Protein AF-A0A0G3BRQ2-F1 (afdb_monomer)

Solvent-accessible surface area (backbone atoms only — not comparable to full-atom values): 38118 Å² total; per-residue (Å²): 136,85,88,85,81,89,84,90,86,80,81,91,80,89,76,91,72,84,80,74,76,76,78,76,77,75,66,62,54,63,45,72,50,84,62,49,60,44,57,70,68,54,93,89,44,40,58,44,68,58,63,70,83,34,83,53,48,64,42,63,90,51,46,26,29,40,36,35,56,81,18,96,65,56,52,57,76,32,89,78,54,57,26,23,33,38,31,26,24,33,52,5,25,41,32,40,75,45,77,45,68,51,77,37,37,33,30,46,34,29,32,31,18,24,39,61,94,48,84,93,60,60,33,24,34,35,43,22,54,66,84,42,71,45,68,75,63,48,58,45,87,41,50,55,76,40,82,46,66,42,64,77,44,79,33,82,72,44,43,82,35,40,42,34,46,28,30,64,36,84,57,97,46,93,30,34,24,37,38,35,57,44,30,41,28,39,45,56,69,64,67,62,57,58,24,37,34,31,52,37,36,84,90,33,50,72,47,74,76,50,48,37,60,29,26,26,28,20,47,32,92,48,40,56,52,54,44,41,71,66,37,70,92,73,64,42,44,67,50,46,57,49,54,56,45,67,37,36,42,15,23,39,42,34,60,22,53,76,53,13,44,42,46,35,80,91,43,24,53,41,27,56,54,72,47,47,80,74,74,46,78,43,80,66,34,44,71,46,63,69,56,54,49,61,48,30,29,77,92,59,46,49,27,45,48,32,41,40,36,30,67,48,48,43,64,50,87,84,75,67,51,68,76,56,96,79,43,77,92,60,55,66,58,55,45,101,84,70,37,60,58,85,54,68,70,40,44,52,51,31,16,44,51,48,12,52,47,59,52,71,50,70,85,73,59,54,35,34,29,60,35,57,68,48,58,77,61,40,54,38,63,56,46,39,55,51,49,51,48,33,48,56,36,30,36,71,57,43,73,84,54,38,32,28,40,64,43,58,52,51,75,38,94,85,39,34,38,65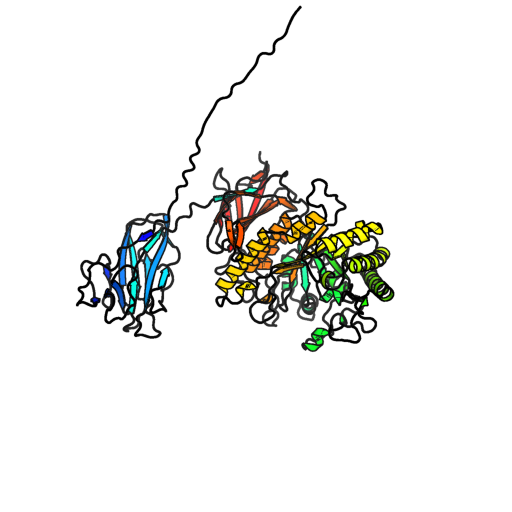,57,32,53,48,40,30,47,53,53,30,49,77,72,75,44,55,80,60,43,47,25,39,31,30,54,53,68,50,72,53,75,93,42,75,83,49,85,49,64,59,63,28,47,53,50,38,40,38,34,48,48,19,55,55,60,64,45,56,50,62,53,50,53,38,53,77,63,43,62,79,46,100,74,54,55,95,80,50,59,40,42,26,34,62,30,34,41,72,40,46,94,55,90,59,100,81,56,32,52,67,69,56,33,10,40,35,46,12,52,50,43,36,50,44,54,45,52,42,52,73,68,63,47,59,27,42,14,43,39,38,89,40,100,46,56,39,60,70,38,30,37,36,42,51,98,91,40,74,44,86,70,42,40,66,23,28,33,29,58,32,46,28,48,58,34,63,63,52,26,26,28,33,36,37,64,49,72,43,78,56,54,74,43,71,19,88,79,68,33,60,28,55,32,60,48,73,43,36,20,26,31,89,84,58,43,37,36,34,39,41,40,32,33,66,34,71,84,47,64,48,24,38,24,45,32,69,56,42,76,66,40,38,53,50,91,39,36,36,37,35,34,36,39,55,58,97,45,57,68,47,34,30,83,89,42,90,74,47,55,75,44,69,75,45,76,48,62,50,82,56,100,77,30,44,75,45,80,40,56,37,47,21,44,34,41,39,42,36,41,36,38,76,55,130

Sequence (712 aa):
MKLVRPLPAARASTVAGCLLVMLASHNARAVMLEGFETPTLPADQRLTYSPTGAQWVFGGTTGRGIQRNGSDWRAQNAPQGRQTAFLQGGNAKISSTVRLAAGGHYKVSFYAARRPLQPNVPNPIRVSVGGVPRGEAIAPSSTEFQQYATPAFYLEKGGDVTIELASTNAAVGDFVTFVDAVSITQVGQQESMVIDIMPTDAEGVIRDDIGHATFGSGVEFQQAQMRMTMEPQLGYSPALGNTIGALRLGSFRFPNGTPGLHYFSEYPYKSYPEDAAKGTNPTTAYRTPEEIVRYTGPERWNMERVFEVNTDAFLDYGAMRYVKKTDAANRPILDGAGQPIIDAQKLGIAASRAADWVRRDQQQTLYWEVGNEDWARWSAAQYADIFLAFEDEMKRARPDIRLLAQGTVSTFNGNTPEAWLGTLKDRLQSVNKIGSVHAYSIHQYLSTDPYLADTDPSVRRSKQTRDLFGKIAEGEPVKTIRRLLGKDTANASTRDWQIWMTEYNIQQPTGRADGSIAKLQDMGHALVIADWTGNLLEQKIDRLFMLSLDDNPSFAMVQYTHDGTTLANPRVTVPGYAFGIYSQEFGKTMLRNTVANNPVITAPNGKRYPQVGVYSSIDEAGAAMKVVVINRDLSNAATVRLNVLPAGRKLVNGQYALRRLSAANITDGNMQSDAVKWQGPMYGNQSTVDGIAQRLEPGSVNLFTLPLKAAQ

Organism: NCBI:txid413882

Nearest PDB structures (foldseek):
  2y2w-assembly1_A  TM=7.128E-01  e=1.079E-19  Bifidobacterium longum
  2y2w-assembly2_B  TM=6.911E-01  e=6.660E-20  Bifidobacterium longum
  2y2w-assembly1_C  TM=6.869E-01  e=1.845E-19  Bifidobacterium longum
  2v4v-assembly1_A  TM=5.839E-01  e=4.128E-03  Ruminiclostridium cellulolyticum
  3wnn-assembly2_B  TM=2.982E-01  e=2.049E-04  Niallia circulans

Mean predicted aligned error: 14.96 Å

InterPro domains:
  IPR013780 Glycosyl hydrolase, all-beta [G3DSA:2.60.40.1180] (578-707)
  IPR017853 Glycoside hydrolase superfamily [SSF51445] (299-570)

Foldseek 3Di:
DDDDDDDDDDDDDDDPDPPPPPPPPPPFDKDWDDKQPPPPDDPVGQWDWQDPRGQKGWDFDDFKTKGFDPHPLNQHAAPVHGMWIKGWAAGTKIKHKDFDDAFFKKKKKWWKAWRPVDQDDFQWKFKAKQNHTQDDTHTHNHSHIDMDMGPIDHHHDTGIIMIMIGGHHNDPDGIMMTITRIIMTRPDPPVQLAKEKEFAFPVQFLAQFFALQQFAAEEPPFQVLVVLCQDVVNPHQVLVLVVLLLLSRAAYEPPAAPLQLQAQLVCRLQREPPVVVVVPDSRPRGDHVVSVLVQCPPVTNVHAYEYEARLNQLLDPDDSHDDDPPNPVSDADADPLRAHDDDPVSLLVSLLSLLVVLLVCVPSHQHYEYHHPCVQHHFLLRQLVSVVSNLVSNCVSPVRHAYEYEAELDQHSNDGRLRNLVNNCVSCVVVVNNLNHQAYEYEDEAEQPPQPPDPDPQVSLLLSLLVLLLVLQVVPSLVVNCVSQVVPDPCNDPSGHAYAHQEYAYAYPDPDDADGVLLVLFLSRLLSLLQNVLSVVSSVRSHYYYYDPDPASDGQQWHQAAPPHGDSRIDRGSNSQSSSCSSPPAASIKTDMDIPSFDWDQRPVRGIHTQKDWIKHAHPVSQKIKIKIWGSAQPDKHKYFHDDDHPQKDFDQQKKWKKKWDDPTRSDMPNPHNRTDIDDRDMDGQPDNRGDIDIGDRSMIMMMMTGIDGDD

pLDDT: mean 80.76, std 17.36, range [23.17, 98.31]

Radius of gyration: 32.64 Å; Cα contacts (8 Å, |Δi|>4): 1593; chains: 1; bounding box: 106×60×96 Å

Structure (mmCIF, N/CA/C/O backbone):
data_AF-A0A0G3BRQ2-F1
#
_entry.id   AF-A0A0G3BRQ2-F1
#
loop_
_atom_site.group_PDB
_atom_site.id
_atom_site.type_symbol
_atom_site.label_atom_id
_atom_site.label_alt_id
_atom_site.label_comp_id
_atom_site.label_asym_id
_atom_site.label_entity_id
_atom_site.label_seq_id
_atom_site.pdbx_PDB_ins_code
_atom_site.Cartn_x
_atom_site.Cartn_y
_atom_site.Cartn_z
_atom_site.occupancy
_atom_site.B_iso_or_equiv
_atom_site.auth_seq_id
_atom_site.auth_comp_id
_atom_site.auth_asym_id
_atom_site.auth_atom_id
_atom_site.pdbx_PDB_model_num
ATOM 1 N N . MET A 1 1 ? -69.346 20.333 -34.524 1.00 33.94 1 MET A N 1
ATOM 2 C CA . MET A 1 1 ? -69.824 18.968 -34.218 1.00 33.94 1 MET A CA 1
ATOM 3 C C . MET A 1 1 ? -68.749 18.280 -33.371 1.00 33.94 1 MET A C 1
ATOM 5 O O . MET A 1 1 ? -67.673 18.069 -33.894 1.00 33.94 1 MET A O 1
ATOM 9 N N . LYS A 1 2 ? -69.040 18.073 -32.070 1.00 31.22 2 LYS A N 1
ATOM 10 C CA . LYS A 1 2 ? -68.426 17.171 -31.052 1.00 31.22 2 LYS A CA 1
ATOM 11 C C . LYS A 1 2 ? -66.879 17.136 -30.882 1.00 31.22 2 LYS A C 1
ATOM 13 O O . LYS A 1 2 ? -66.184 16.666 -31.763 1.00 31.22 2 LYS A O 1
ATOM 18 N N . LEU A 1 3 ? -66.356 17.672 -29.757 1.00 30.06 3 LEU A N 1
ATOM 19 C CA . LEU A 1 3 ? -65.879 16.975 -28.515 1.00 30.06 3 LEU A CA 1
ATOM 20 C C . LEU A 1 3 ? -64.354 16.683 -28.592 1.00 30.06 3 LEU A C 1
ATOM 22 O O . LEU A 1 3 ? -63.904 16.205 -29.615 1.00 30.06 3 LEU A O 1
ATOM 26 N N . VAL A 1 4 ? -63.474 16.997 -27.628 1.00 31.88 4 VAL A N 1
ATOM 27 C CA . VAL A 1 4 ? -63.414 16.576 -26.211 1.00 31.88 4 VAL A CA 1
ATOM 28 C C . VAL A 1 4 ? -62.454 17.501 -25.417 1.00 31.88 4 VAL A C 1
ATOM 30 O O . VAL A 1 4 ? -61.381 17.846 -25.904 1.00 31.88 4 VAL A O 1
ATOM 33 N N . ARG A 1 5 ? -62.825 17.863 -24.175 1.00 30.47 5 ARG A N 1
ATOM 34 C CA . ARG A 1 5 ? -61.941 18.391 -23.107 1.00 30.47 5 ARG A CA 1
ATOM 35 C C . ARG A 1 5 ? -61.191 17.239 -22.412 1.00 30.47 5 ARG A C 1
ATOM 37 O O . ARG A 1 5 ? -61.832 16.215 -22.187 1.00 30.47 5 ARG A O 1
ATOM 44 N N . PRO A 1 6 ? -59.955 17.411 -21.911 1.00 31.31 6 PRO A N 1
ATOM 45 C CA . PRO A 1 6 ? -59.419 16.535 -20.874 1.00 31.31 6 PRO A CA 1
ATOM 46 C C . PRO A 1 6 ? -59.898 16.961 -19.472 1.00 31.31 6 PRO A C 1
ATOM 48 O O . PRO A 1 6 ? -59.989 18.152 -19.166 1.00 31.31 6 PRO A O 1
ATOM 51 N N . LEU A 1 7 ? -60.205 15.970 -18.627 1.00 29.58 7 LEU A N 1
ATOM 52 C CA . LEU A 1 7 ? -60.399 16.092 -17.173 1.00 29.58 7 LEU A CA 1
ATOM 53 C C . LEU A 1 7 ? -59.135 15.596 -16.420 1.00 29.58 7 LEU A C 1
ATOM 55 O O . LEU A 1 7 ? -58.343 14.859 -17.006 1.00 29.58 7 LEU A O 1
ATOM 59 N N . PRO A 1 8 ? -58.947 15.992 -15.142 1.00 48.53 8 PRO A N 1
ATOM 60 C CA . PRO A 1 8 ? -57.692 15.928 -14.384 1.00 48.53 8 PRO A CA 1
ATOM 61 C C . PRO A 1 8 ? -57.667 14.836 -13.294 1.00 48.53 8 PRO A C 1
ATOM 63 O O . PRO A 1 8 ? -58.708 14.281 -12.959 1.00 48.53 8 PRO A O 1
ATOM 66 N N . ALA A 1 9 ? -56.495 14.631 -12.673 1.00 27.28 9 ALA A N 1
ATOM 67 C CA . ALA A 1 9 ? -56.230 14.323 -11.246 1.00 27.28 9 ALA A CA 1
ATOM 68 C C . ALA A 1 9 ? -54.707 14.035 -11.102 1.00 27.28 9 ALA A C 1
ATOM 70 O O . ALA A 1 9 ? -54.106 13.569 -12.057 1.00 27.28 9 ALA A O 1
ATOM 71 N N . ALA A 1 10 ? -53.976 14.282 -10.011 1.00 27.56 10 ALA A N 1
ATOM 72 C CA . ALA A 1 10 ? -54.359 14.401 -8.615 1.00 27.56 10 ALA A CA 1
ATOM 73 C C . ALA A 1 10 ? -53.334 15.226 -7.796 1.00 27.56 10 ALA A C 1
ATOM 75 O O . ALA A 1 10 ? -52.128 15.049 -7.910 1.00 27.56 10 ALA A O 1
ATOM 76 N N . ARG A 1 11 ? -53.892 16.095 -6.944 1.00 28.19 11 ARG A N 1
ATOM 77 C CA . ARG A 1 11 ? -53.543 16.420 -5.545 1.00 28.19 11 ARG A CA 1
ATOM 78 C C . ARG A 1 11 ? -52.070 16.424 -5.104 1.00 28.19 11 ARG A C 1
ATOM 80 O O . ARG A 1 11 ? -51.492 15.398 -4.768 1.00 28.19 11 ARG A O 1
ATOM 87 N N . ALA A 1 12 ? -51.587 17.645 -4.878 1.00 26.22 12 ALA A N 1
ATOM 88 C CA . ALA A 1 12 ? -50.626 17.964 -3.831 1.00 26.22 12 ALA A CA 1
ATOM 89 C C . ALA A 1 12 ? -51.225 17.690 -2.436 1.00 26.22 12 ALA A C 1
ATOM 91 O O . ALA A 1 12 ? -52.390 17.998 -2.170 1.00 26.22 12 ALA A O 1
ATOM 92 N N . SER A 1 13 ? -50.422 17.142 -1.529 1.00 26.06 13 SER A N 1
ATOM 93 C CA . SER A 1 13 ? -50.654 17.227 -0.087 1.00 26.06 13 SER A CA 1
ATOM 94 C C . SER A 1 13 ? -49.318 17.424 0.611 1.00 26.06 13 SER A C 1
ATOM 96 O O . SER A 1 13 ? -48.406 16.609 0.525 1.00 26.06 13 SER A O 1
ATOM 98 N N . THR A 1 14 ? -49.231 18.582 1.244 1.00 27.64 14 THR A N 1
ATOM 99 C CA . THR A 1 14 ? -48.169 19.088 2.097 1.00 27.64 14 THR A CA 1
ATOM 100 C C . THR A 1 14 ? -48.020 18.206 3.336 1.00 27.64 14 THR A C 1
ATOM 102 O O . THR A 1 14 ? -48.985 18.041 4.075 1.00 27.64 14 THR A O 1
ATOM 105 N N . VAL A 1 15 ? -46.813 17.715 3.622 1.00 25.36 15 VAL A N 1
ATOM 106 C CA . VAL A 1 15 ? -46.399 17.403 4.998 1.00 25.36 15 VAL A CA 1
ATOM 107 C C . VAL A 1 15 ? -45.023 18.016 5.210 1.00 25.36 15 VAL A C 1
ATOM 109 O O . VAL A 1 15 ? -43.993 17.464 4.834 1.00 25.36 15 VAL A O 1
ATOM 112 N N . ALA A 1 16 ? -45.040 19.204 5.809 1.00 29.20 16 ALA A N 1
ATOM 113 C CA . ALA A 1 16 ? -43.916 19.742 6.545 1.00 29.20 16 ALA A CA 1
ATOM 114 C C . ALA A 1 16 ? -43.679 18.828 7.757 1.00 29.20 16 ALA A C 1
ATOM 116 O O . ALA A 1 16 ? -44.385 18.910 8.758 1.00 29.20 16 ALA A O 1
ATOM 117 N N . GLY A 1 17 ? -42.715 17.921 7.638 1.00 24.48 17 GLY A N 1
ATOM 118 C CA . GLY A 1 17 ? -42.120 17.218 8.764 1.00 24.48 17 GLY A CA 1
ATOM 119 C C . GLY A 1 17 ? -40.760 17.833 9.038 1.00 24.48 17 GLY A C 1
ATOM 120 O O . GLY A 1 17 ? -39.771 17.424 8.438 1.00 24.48 17 GLY A O 1
ATOM 121 N N . CYS A 1 18 ? -40.715 18.838 9.913 1.00 24.50 18 CYS A N 1
ATOM 122 C CA . CYS A 1 18 ? -39.480 19.274 10.552 1.00 24.50 18 CYS A CA 1
ATOM 123 C C . CYS A 1 18 ? -38.835 18.064 11.241 1.00 24.50 18 CYS A C 1
ATOM 125 O O . CYS A 1 18 ? -39.221 17.716 12.356 1.00 24.50 18 CYS A O 1
ATOM 127 N N . LEU A 1 19 ? -37.836 17.439 10.613 1.00 25.16 19 LEU A N 1
ATOM 128 C CA . LEU A 1 19 ? -36.870 16.635 11.350 1.00 25.16 19 LEU A CA 1
ATOM 129 C C . LEU A 1 19 ? -35.916 17.616 12.029 1.00 25.16 19 LEU A C 1
ATOM 131 O O . LEU A 1 19 ? -34.855 17.966 11.515 1.00 25.16 19 LEU A O 1
ATOM 135 N N . LEU A 1 20 ? -36.354 18.107 13.184 1.00 23.17 20 LEU A N 1
ATOM 136 C CA . LEU A 1 20 ? -35.481 18.692 14.183 1.00 23.17 20 LEU A CA 1
ATOM 137 C C . LEU A 1 20 ? -34.539 17.569 14.636 1.00 23.17 20 LEU A C 1
ATOM 139 O O . LEU A 1 20 ? -34.858 16.812 15.550 1.00 23.17 20 LEU A O 1
ATOM 143 N N . VAL A 1 21 ? -33.396 17.415 13.964 1.00 25.50 21 VAL A N 1
ATOM 144 C CA . VAL A 1 21 ? -32.265 16.683 14.534 1.00 25.50 21 VAL A CA 1
ATOM 145 C C . VAL A 1 21 ? -31.848 17.500 15.747 1.00 25.50 21 VAL A C 1
ATOM 147 O O . VAL A 1 21 ? -31.143 18.502 15.627 1.00 25.50 21 VAL A O 1
ATOM 150 N N . MET A 1 22 ? -32.340 17.120 16.926 1.00 23.86 22 MET A N 1
ATOM 151 C CA . MET A 1 22 ? -31.673 17.506 18.155 1.00 23.86 22 MET A CA 1
ATOM 152 C C . MET A 1 22 ? -30.281 16.885 18.081 1.00 23.86 22 MET A C 1
ATOM 154 O O . MET A 1 22 ? -30.098 15.707 18.370 1.00 23.86 22 MET A O 1
ATOM 158 N N . LEU A 1 23 ? -29.294 17.680 17.671 1.00 27.58 23 LEU A N 1
ATOM 159 C CA . LEU A 1 23 ? -27.931 17.489 18.135 1.00 27.58 23 LEU A CA 1
ATOM 160 C C . LEU A 1 23 ? -28.002 17.624 19.657 1.00 27.58 23 LEU A C 1
ATOM 162 O O . LEU A 1 23 ? -27.900 18.723 20.200 1.00 27.58 23 LEU A O 1
ATOM 166 N N . ALA A 1 24 ? -28.242 16.513 20.351 1.00 25.86 24 ALA A N 1
ATOM 167 C CA . ALA A 1 24 ? -27.914 16.425 21.756 1.00 25.86 24 ALA A CA 1
ATOM 168 C C . ALA A 1 24 ? -26.389 16.519 21.823 1.00 25.86 24 ALA A C 1
ATOM 170 O O . ALA A 1 24 ? -25.669 15.535 21.677 1.00 25.86 24 ALA A O 1
ATOM 171 N N . SER A 1 25 ? -25.875 17.737 21.987 1.00 32.03 25 SER A N 1
ATOM 172 C CA . SER A 1 25 ? -24.514 17.940 22.449 1.00 32.03 25 SER A CA 1
ATOM 173 C C . SER A 1 25 ? -24.434 17.349 23.856 1.00 32.03 25 SER A C 1
ATOM 175 O O . SER A 1 25 ? -24.680 18.039 24.848 1.00 32.03 25 SER A O 1
ATOM 177 N N . HIS A 1 26 ? -24.127 16.059 23.967 1.00 37.81 26 HIS A N 1
ATOM 178 C CA . HIS A 1 26 ? -23.679 15.481 25.222 1.00 37.81 26 HIS A CA 1
ATOM 179 C C . HIS A 1 26 ? -22.266 16.007 25.467 1.00 37.81 26 HIS A C 1
ATOM 181 O O . HIS A 1 26 ? -21.265 15.370 25.145 1.00 37.81 26 HIS A O 1
ATOM 187 N N . ASN A 1 27 ? -22.189 17.229 25.996 1.00 37.34 27 ASN A N 1
ATOM 188 C CA . ASN A 1 27 ? -20.961 17.757 26.563 1.00 37.34 27 ASN A CA 1
ATOM 189 C C . ASN A 1 27 ? -20.422 16.707 27.539 1.00 37.34 27 ASN A C 1
ATOM 191 O O . ASN A 1 27 ? -21.162 16.248 28.413 1.00 37.34 27 ASN A O 1
ATOM 195 N N . ALA A 1 28 ? -19.154 16.315 27.379 1.00 51.47 28 ALA A N 1
ATOM 196 C CA . ALA A 1 28 ? -18.458 15.504 28.367 1.00 51.47 28 ALA A CA 1
ATOM 197 C C . ALA A 1 28 ? -18.684 16.147 29.739 1.00 51.47 28 ALA A C 1
ATOM 199 O O . ALA A 1 28 ? -18.267 17.282 29.981 1.00 51.47 28 ALA A O 1
ATOM 200 N N . ARG A 1 29 ? -19.423 15.464 30.617 1.00 59.72 29 ARG A N 1
ATOM 201 C CA . ARG A 1 29 ? -19.769 16.025 31.918 1.00 59.72 29 ARG A CA 1
ATOM 202 C C . ARG A 1 29 ? -18.570 15.815 32.832 1.00 59.72 29 ARG A C 1
ATOM 204 O O . ARG A 1 29 ? -18.392 14.747 33.418 1.00 59.72 29 ARG A O 1
ATOM 211 N N . ALA A 1 30 ? -17.708 16.824 32.886 1.00 63.19 30 ALA A N 1
ATOM 212 C CA . ALA A 1 30 ? -16.688 16.921 33.913 1.00 63.19 30 ALA A CA 1
ATOM 213 C C . ALA A 1 30 ? -17.383 17.216 35.245 1.00 63.19 30 ALA A C 1
ATOM 215 O O . ALA A 1 30 ? -18.053 18.237 35.398 1.00 63.19 30 ALA A O 1
ATOM 216 N N . VAL A 1 31 ? -17.250 16.302 36.200 1.00 76.56 31 VAL A N 1
ATOM 217 C CA . VAL A 1 31 ? -17.556 16.572 37.599 1.00 76.56 31 VAL A CA 1
ATOM 218 C C . VAL A 1 31 ? -16.251 17.049 38.219 1.00 76.56 31 VAL A C 1
ATOM 220 O O . VAL A 1 31 ? -15.345 16.257 38.495 1.00 76.56 31 VAL A O 1
ATOM 223 N N . MET A 1 32 ? -16.130 18.368 38.366 1.00 75.19 32 MET A N 1
ATOM 224 C CA . MET A 1 32 ? -15.074 18.943 39.192 1.00 75.19 32 MET A CA 1
ATOM 225 C C . MET A 1 32 ? -15.341 18.516 40.630 1.00 75.19 32 MET A C 1
ATOM 227 O O . MET A 1 32 ? -16.458 18.672 41.123 1.00 75.19 32 MET A O 1
ATOM 231 N N . LEU A 1 33 ? -14.335 17.933 41.274 1.00 82.94 33 LEU A N 1
ATOM 232 C CA . LEU A 1 33 ? -14.402 17.705 42.708 1.00 82.94 33 LEU A CA 1
ATOM 233 C C . LEU A 1 33 ? -14.091 19.035 43.396 1.00 82.94 33 LEU A C 1
ATOM 235 O O . LEU A 1 33 ? -13.418 19.900 42.826 1.00 82.94 33 LEU A O 1
ATOM 239 N N . GLU A 1 34 ? -14.594 19.196 44.614 1.00 82.81 34 GLU A N 1
ATOM 240 C CA . GLU A 1 34 ? -14.255 20.351 45.442 1.00 82.81 34 GLU A CA 1
ATOM 241 C C . GLU A 1 34 ? -12.732 20.485 45.562 1.00 82.81 34 GLU A C 1
ATOM 243 O O . GLU A 1 34 ? -12.019 19.485 45.665 1.00 82.81 34 GLU A O 1
ATOM 248 N N . GLY A 1 35 ? -12.227 21.716 45.512 1.00 87.62 35 GLY A N 1
ATOM 249 C CA . GLY A 1 35 ? -10.794 21.985 45.628 1.00 87.62 35 GLY A CA 1
ATOM 250 C C . GLY A 1 35 ? -10.282 21.851 47.064 1.00 87.62 35 GLY A C 1
ATOM 251 O O . GLY A 1 35 ? -11.017 21.519 47.997 1.00 87.62 35 GLY A O 1
ATOM 252 N N . PHE A 1 36 ? -9.012 22.189 47.271 1.00 94.56 36 PHE A N 1
ATOM 253 C CA . PHE A 1 36 ? -8.376 22.177 48.597 1.00 94.56 36 PHE A CA 1
ATOM 254 C C . PHE A 1 36 ? -8.481 23.520 49.330 1.00 94.56 36 PHE A C 1
ATOM 256 O O . PHE A 1 36 ? -7.684 23.825 50.213 1.00 94.56 36 PHE A O 1
ATOM 263 N N . GLU A 1 37 ? -9.480 24.327 48.971 1.00 94.19 37 GLU A N 1
ATOM 264 C CA . GLU A 1 37 ? -9.635 25.696 49.471 1.00 94.19 37 GLU A CA 1
ATOM 265 C C . GLU A 1 37 ? -10.399 25.794 50.798 1.00 94.19 37 GLU A C 1
ATOM 267 O O . GLU A 1 37 ? -10.438 26.857 51.422 1.00 94.19 37 GLU A O 1
ATOM 272 N N . THR A 1 38 ? -10.976 24.678 51.253 1.00 90.12 38 THR A N 1
ATOM 273 C CA . THR A 1 38 ? -11.685 24.564 52.531 1.00 90.12 38 THR A CA 1
ATOM 274 C C . THR A 1 38 ? -11.080 23.427 53.370 1.00 90.12 38 THR A C 1
ATOM 276 O O . THR A 1 38 ? -11.009 22.300 52.873 1.00 90.12 38 THR A O 1
ATOM 279 N N . PRO A 1 39 ? -10.676 23.678 54.631 1.00 91.44 39 PRO A N 1
ATOM 280 C CA . PRO A 1 39 ? -10.649 24.984 55.290 1.00 91.44 39 PRO A CA 1
ATOM 281 C C . PRO A 1 39 ? -9.612 25.918 54.653 1.00 91.44 39 PRO A C 1
ATOM 283 O O . PRO A 1 39 ? -8.553 25.482 54.204 1.00 91.44 39 PRO A O 1
ATOM 286 N N . THR A 1 40 ? -9.907 27.216 54.636 1.00 91.38 40 THR A N 1
ATOM 287 C CA . THR A 1 40 ? -8.920 28.215 54.226 1.00 91.38 40 THR A CA 1
ATOM 288 C C . THR A 1 40 ? -7.912 28.424 55.345 1.00 91.38 40 THR A C 1
ATOM 290 O O . THR A 1 40 ? -8.289 28.783 56.460 1.00 91.38 40 THR A O 1
ATOM 293 N N . LEU A 1 41 ? -6.630 28.216 55.052 1.00 91.69 41 LEU A N 1
ATOM 294 C CA . LEU A 1 41 ? -5.563 28.479 56.003 1.00 91.69 41 LEU A CA 1
ATOM 295 C C . LEU A 1 41 ? -5.375 29.992 56.217 1.00 91.69 41 LEU A C 1
ATOM 297 O O . LEU A 1 41 ? -5.231 30.736 55.238 1.00 91.69 41 LEU A O 1
ATOM 301 N N . PRO A 1 42 ? -5.328 30.456 57.480 1.00 87.31 42 PRO A N 1
ATOM 302 C CA . PRO A 1 42 ? -4.911 31.810 57.830 1.00 87.31 42 PRO A CA 1
ATOM 303 C C . PRO A 1 42 ? -3.550 32.191 57.227 1.00 87.31 42 PRO A C 1
ATOM 305 O O . PRO A 1 42 ? -2.707 31.338 56.951 1.00 87.31 42 PRO A O 1
ATOM 308 N N . ALA A 1 43 ? -3.304 33.488 57.020 1.00 82.94 43 ALA A N 1
ATOM 309 C CA . ALA A 1 43 ? -2.068 33.962 56.386 1.00 82.94 43 ALA A CA 1
ATOM 310 C C . ALA A 1 43 ? -0.794 33.597 57.176 1.00 82.94 43 ALA A C 1
ATOM 312 O O . ALA A 1 43 ? 0.262 33.379 56.580 1.00 82.94 43 ALA A O 1
ATOM 313 N N . ASP A 1 44 ? -0.907 33.515 58.499 1.00 84.69 44 ASP A N 1
ATOM 314 C CA . ASP A 1 44 ? 0.127 33.092 59.442 1.00 84.69 44 ASP A CA 1
ATOM 315 C C . ASP A 1 44 ? 0.275 31.562 59.530 1.00 84.69 44 ASP A C 1
ATOM 317 O O . ASP A 1 44 ? 1.339 31.068 59.903 1.00 84.69 44 ASP A O 1
ATOM 321 N N . GLN A 1 45 ? -0.730 30.797 59.093 1.00 86.31 45 GLN A N 1
ATOM 322 C CA . GLN A 1 45 ? -0.693 29.337 59.052 1.00 86.31 45 GLN A CA 1
ATOM 323 C C . GLN A 1 45 ? -0.313 28.827 57.652 1.00 86.31 45 GLN A C 1
ATOM 325 O O . GLN A 1 45 ? -1.134 28.669 56.754 1.00 86.31 45 GLN A O 1
ATOM 330 N N . ARG A 1 46 ? 0.975 28.537 57.447 1.00 89.00 46 ARG A N 1
ATOM 331 C CA . ARG A 1 46 ? 1.535 28.175 56.126 1.00 89.00 46 ARG A CA 1
ATOM 332 C C . ARG A 1 46 ? 1.151 26.781 55.615 1.00 89.00 46 ARG A C 1
ATOM 334 O O . ARG A 1 46 ? 1.163 26.552 54.407 1.00 89.00 46 ARG A O 1
ATOM 341 N N . LEU A 1 47 ? 0.830 25.858 56.513 1.00 93.06 47 LEU A N 1
ATOM 342 C CA . LEU A 1 47 ? 0.337 24.516 56.206 1.00 93.06 47 LEU A CA 1
ATOM 343 C C . LEU A 1 47 ? -0.390 23.940 57.421 1.00 93.06 47 LEU A C 1
ATOM 345 O O . LEU A 1 47 ? -0.175 24.385 58.550 1.00 93.06 47 LEU A O 1
ATOM 349 N N . THR A 1 48 ? -1.218 22.924 57.203 1.00 93.38 48 THR A N 1
ATOM 350 C CA . THR A 1 48 ? -1.825 22.136 58.279 1.00 93.38 48 THR A CA 1
ATOM 351 C C . THR A 1 48 ? -1.839 20.658 57.919 1.00 93.38 48 THR A C 1
ATOM 353 O O . THR A 1 48 ? -2.106 20.302 56.771 1.00 93.38 48 THR A O 1
ATOM 356 N N . TYR A 1 49 ? -1.576 19.793 58.896 1.00 92.50 49 TYR A N 1
ATOM 357 C CA . TYR A 1 49 ? -1.762 18.348 58.758 1.00 92.50 49 TYR A CA 1
ATOM 358 C C . TYR A 1 49 ? -3.158 17.963 59.232 1.00 92.50 49 TYR A C 1
ATOM 360 O O . TYR A 1 49 ? -3.642 18.516 60.214 1.00 92.50 49 TYR A O 1
ATOM 368 N N . SER A 1 50 ? -3.773 16.974 58.578 1.00 90.31 50 SER A N 1
ATOM 369 C CA . SER A 1 50 ? -5.119 16.492 58.939 1.00 90.31 50 SER A CA 1
ATOM 370 C C . SER A 1 50 ? -6.147 17.624 59.134 1.00 90.31 50 SER A C 1
ATOM 372 O O . SER A 1 50 ? -6.735 17.722 60.214 1.00 90.31 50 SER A O 1
ATOM 374 N N . PRO A 1 51 ? -6.364 18.505 58.140 1.00 91.19 51 PRO A N 1
ATOM 375 C CA . PRO A 1 51 ? -7.346 19.576 58.276 1.00 91.19 51 PRO A CA 1
ATOM 376 C C . PRO A 1 51 ? -8.726 19.011 58.626 1.00 91.19 51 PRO A C 1
ATOM 378 O O . PRO A 1 51 ? -9.203 18.063 57.999 1.00 91.19 51 PRO A O 1
ATOM 381 N N . THR A 1 52 ? -9.381 19.617 59.613 1.00 87.00 52 THR A N 1
ATOM 382 C CA . THR A 1 52 ? -10.790 19.363 59.919 1.00 87.00 52 THR A CA 1
ATOM 383 C C . THR A 1 52 ? -11.677 20.290 59.087 1.00 87.00 52 THR A C 1
ATOM 385 O O . THR A 1 52 ? -11.262 21.377 58.689 1.00 87.00 52 THR A O 1
ATOM 388 N N . GLY A 1 53 ? -12.900 19.853 58.774 1.00 84.94 53 GLY A N 1
ATOM 389 C CA . GLY A 1 53 ? -13.842 20.640 57.964 1.00 84.94 53 GLY A CA 1
ATOM 390 C C . GLY A 1 53 ? -13.530 20.686 56.462 1.00 84.94 53 GLY A C 1
ATOM 391 O O . GLY A 1 53 ? -14.197 21.415 55.732 1.00 84.94 53 GLY A O 1
ATOM 392 N N . ALA A 1 54 ? -12.546 19.914 55.989 1.00 87.69 54 ALA A N 1
ATOM 393 C CA . ALA A 1 54 ? -12.283 19.756 54.565 1.00 87.69 54 ALA A CA 1
ATOM 394 C C . ALA A 1 54 ? -13.328 18.850 53.899 1.00 87.69 54 ALA A C 1
ATOM 396 O O . ALA A 1 54 ? -13.813 17.896 54.505 1.00 87.69 54 ALA A O 1
ATOM 397 N N . GLN A 1 55 ? -13.634 19.122 52.629 1.00 85.81 55 GLN A N 1
ATOM 398 C CA . GLN A 1 55 ? -14.497 18.255 51.810 1.00 85.81 55 GLN A CA 1
ATOM 399 C C . GLN A 1 55 ? -13.796 16.944 51.421 1.00 85.81 55 GLN A C 1
ATOM 401 O O . GLN A 1 55 ? -14.436 15.917 51.207 1.00 85.81 55 GLN A O 1
ATOM 406 N N . TRP A 1 56 ? -12.464 16.971 51.353 1.00 94.44 56 TRP A N 1
ATOM 407 C CA . TRP A 1 56 ? -11.638 15.781 51.197 1.00 94.44 56 TRP A CA 1
ATOM 408 C C . TRP A 1 56 ? -11.349 15.144 52.553 1.00 94.44 56 TRP A C 1
ATOM 410 O O . TRP A 1 56 ? -11.001 15.821 53.519 1.00 94.44 56 TRP A O 1
ATOM 420 N N . VAL A 1 57 ? -11.411 13.818 52.605 1.00 94.88 57 VAL A N 1
ATOM 421 C CA . VAL A 1 57 ? -10.983 13.028 53.757 1.00 94.88 57 VAL A CA 1
ATOM 422 C C . VAL A 1 57 ? -9.480 12.793 53.662 1.00 94.88 57 VAL A C 1
ATOM 424 O O . VAL A 1 57 ? -9.003 12.104 52.759 1.00 94.88 57 VAL A O 1
ATOM 427 N N . PHE A 1 58 ? -8.736 13.336 54.623 1.00 93.81 58 PHE A N 1
ATOM 428 C CA . PHE A 1 58 ? -7.290 13.156 54.760 1.00 93.81 58 PHE A CA 1
ATOM 429 C C . PHE A 1 58 ? -7.000 11.907 55.603 1.00 93.81 58 PHE A C 1
ATOM 431 O O . PHE A 1 58 ? -6.982 11.953 56.833 1.00 93.81 58 PHE A O 1
ATOM 438 N N . GLY A 1 59 ? -6.813 10.773 54.928 1.00 85.38 59 GLY A N 1
ATOM 439 C CA . GLY A 1 59 ? -6.610 9.460 55.539 1.00 85.38 59 GLY A CA 1
ATOM 440 C C . GLY A 1 59 ? -5.136 9.076 55.705 1.00 85.38 59 GLY A C 1
ATOM 441 O O . GLY A 1 59 ? -4.234 9.714 55.166 1.00 85.38 59 GLY A O 1
ATOM 442 N N . GLY A 1 60 ? -4.891 7.998 56.454 1.00 79.12 60 GLY A N 1
ATOM 443 C CA . GLY A 1 60 ? -3.540 7.523 56.780 1.00 79.12 60 GLY A CA 1
ATOM 444 C C . GLY A 1 60 ? -3.023 8.027 58.129 1.00 79.12 60 GLY A C 1
ATOM 445 O O . GLY A 1 60 ? -3.651 8.873 58.775 1.00 79.12 60 GLY A O 1
ATOM 446 N N . THR A 1 61 ? -1.883 7.495 58.571 1.00 71.44 61 THR A N 1
ATOM 447 C CA . THR A 1 61 ? -1.331 7.757 59.912 1.00 71.44 61 THR A CA 1
ATOM 448 C C . THR A 1 61 ? -0.628 9.113 60.010 1.00 71.44 61 THR A C 1
ATOM 450 O O . THR A 1 61 ? -0.864 9.841 60.971 1.00 71.44 61 THR A O 1
ATOM 453 N N . THR A 1 62 ? 0.165 9.508 59.007 1.00 80.69 62 THR A N 1
ATOM 454 C CA . THR A 1 62 ? 0.921 10.778 58.972 1.00 80.69 62 THR A CA 1
ATOM 455 C C . THR A 1 62 ? 1.096 11.304 57.537 1.00 80.69 62 THR A C 1
ATOM 457 O O . THR A 1 62 ? 0.770 10.613 56.574 1.00 80.69 62 THR A O 1
ATOM 460 N N . GLY A 1 63 ? 1.572 12.549 57.385 1.00 88.25 63 GLY A N 1
ATOM 461 C CA . GLY A 1 63 ? 2.106 13.047 56.106 1.00 88.25 63 GLY A CA 1
ATOM 462 C C . GLY A 1 63 ? 1.095 13.593 55.092 1.00 88.25 63 GLY A C 1
ATOM 463 O O . GLY A 1 63 ? 1.367 13.625 53.905 1.00 88.25 63 GLY A O 1
ATOM 464 N N . ARG A 1 64 ? -0.092 14.029 55.504 1.00 92.81 64 ARG A N 1
ATOM 465 C CA . ARG A 1 64 ? -1.131 14.543 54.594 1.00 92.81 64 ARG A CA 1
ATOM 466 C C . ARG A 1 64 ? -1.762 15.803 55.147 1.00 92.81 64 ARG A C 1
ATOM 468 O O . ARG A 1 64 ? -1.962 15.893 56.365 1.00 92.81 64 ARG A O 1
ATOM 475 N N . GLY A 1 65 ? -2.105 16.733 54.269 1.00 94.75 65 GLY A N 1
ATOM 476 C CA . GLY A 1 65 ? -2.682 18.000 54.682 1.00 94.75 65 GLY A CA 1
ATOM 477 C C . GLY A 1 65 ? -2.817 19.012 53.555 1.00 94.75 65 GLY A C 1
ATOM 478 O O . GLY A 1 65 ? -2.743 18.652 52.381 1.00 94.75 65 GLY A O 1
ATOM 479 N N . ILE A 1 66 ? -3.022 20.272 53.931 1.00 96.12 66 ILE A N 1
ATOM 480 C CA . ILE A 1 66 ? -3.166 21.407 53.014 1.00 96.12 66 ILE A CA 1
ATOM 481 C C . ILE A 1 66 ? -1.997 22.367 53.226 1.00 96.12 66 ILE A C 1
ATOM 483 O O . ILE A 1 66 ? -1.580 22.610 54.360 1.00 96.12 66 ILE A O 1
ATOM 487 N N . GLN A 1 67 ? -1.474 22.920 52.136 1.00 95.31 67 GLN A N 1
ATOM 488 C CA . GLN A 1 67 ? -0.482 23.994 52.147 1.00 95.31 67 GLN A CA 1
ATOM 489 C C . GLN A 1 67 ? -1.003 25.190 51.349 1.00 95.31 67 GLN A C 1
ATOM 491 O O . GLN A 1 67 ? -1.654 24.998 50.323 1.00 95.31 67 GLN A O 1
ATOM 496 N N . ARG A 1 68 ? -0.702 26.412 51.798 1.00 95.12 68 ARG A N 1
ATOM 497 C CA . ARG A 1 68 ? -1.047 27.649 51.072 1.00 95.12 68 ARG A CA 1
ATOM 498 C C . ARG A 1 68 ? 0.091 28.123 50.174 1.00 95.12 68 ARG A C 1
ATOM 500 O O . ARG A 1 68 ? 1.258 27.914 50.493 1.00 95.12 68 ARG A O 1
ATOM 507 N N . ASN A 1 69 ? -0.232 28.845 49.105 1.00 94.25 69 ASN A N 1
ATOM 508 C CA . ASN A 1 69 ? 0.748 29.499 48.239 1.00 94.25 69 ASN A CA 1
ATOM 509 C C . ASN A 1 69 ? 1.741 30.321 49.080 1.00 94.25 69 ASN A C 1
ATOM 511 O O . ASN A 1 69 ? 1.353 31.086 49.971 1.00 94.25 69 ASN A O 1
ATOM 515 N N . GLY A 1 70 ? 3.034 30.143 48.804 1.00 89.50 70 GLY A N 1
ATOM 516 C CA . GLY A 1 70 ? 4.110 30.740 49.598 1.00 89.50 70 GLY A CA 1
ATOM 517 C C . GLY A 1 70 ? 4.370 30.051 50.944 1.00 89.50 70 GLY A C 1
ATOM 518 O O . GLY A 1 70 ? 4.946 30.673 51.836 1.00 89.50 70 GLY A O 1
ATOM 519 N N . SER A 1 71 ? 3.937 28.799 51.128 1.00 90.69 71 SER A N 1
ATOM 520 C CA . SER A 1 71 ? 4.319 27.990 52.289 1.00 90.69 71 SER A CA 1
ATOM 521 C C . SER A 1 71 ? 5.817 27.670 52.308 1.00 90.69 71 SER A C 1
ATOM 523 O O . SER A 1 71 ? 6.526 27.766 51.301 1.00 90.69 71 SER A O 1
ATOM 525 N N . ASP A 1 72 ? 6.294 27.175 53.450 1.00 87.69 72 ASP A N 1
ATOM 526 C CA . ASP A 1 72 ? 7.679 26.714 53.613 1.00 87.69 72 ASP A CA 1
ATOM 527 C C . ASP A 1 72 ? 8.008 25.484 52.749 1.00 87.69 72 ASP A C 1
ATOM 529 O O . ASP A 1 72 ? 9.170 25.099 52.601 1.00 87.69 72 ASP A O 1
ATOM 533 N N . TRP A 1 73 ? 6.993 24.858 52.144 1.00 87.94 73 TRP A N 1
ATOM 534 C CA . TRP A 1 73 ? 7.172 23.737 51.226 1.00 87.94 73 TRP A CA 1
ATOM 535 C C . TRP A 1 73 ? 7.521 24.189 49.806 1.00 87.94 73 TRP A C 1
ATOM 537 O O . TRP A 1 73 ? 7.933 23.355 49.001 1.00 87.94 73 TRP A O 1
ATOM 547 N N . ARG A 1 74 ? 7.458 25.503 49.535 1.00 89.81 74 ARG A N 1
ATOM 548 C CA . ARG A 1 74 ? 7.873 26.149 48.281 1.00 89.81 74 ARG A CA 1
ATOM 549 C C . ARG A 1 74 ? 7.210 25.559 47.034 1.00 89.81 74 ARG A C 1
ATOM 551 O O . ARG A 1 74 ? 7.818 25.559 45.972 1.00 89.81 74 ARG A O 1
ATOM 558 N N . ALA A 1 75 ? 5.988 25.044 47.153 1.00 90.94 75 ALA A N 1
ATOM 559 C CA . ALA A 1 75 ? 5.199 24.691 45.979 1.00 90.94 75 ALA A CA 1
ATOM 560 C C . ALA A 1 75 ? 5.013 25.924 45.085 1.00 90.94 75 ALA A C 1
ATOM 562 O O . ALA A 1 75 ? 4.929 27.050 45.586 1.00 90.94 75 ALA A O 1
ATOM 563 N N . GLN A 1 76 ? 4.897 25.698 43.780 1.00 94.56 76 GLN A N 1
ATOM 564 C CA . GLN A 1 76 ? 4.393 26.727 42.876 1.00 94.56 76 GLN A CA 1
ATOM 565 C C . GLN A 1 76 ? 2.949 27.097 43.233 1.00 94.56 76 GLN A C 1
ATOM 567 O O . GLN A 1 76 ? 2.289 26.403 44.011 1.00 94.56 76 GLN A O 1
ATOM 572 N N . ASN A 1 77 ? 2.459 28.211 42.692 1.00 94.94 77 ASN A N 1
ATOM 573 C CA . ASN A 1 77 ? 1.095 28.653 42.973 1.00 94.94 77 ASN A CA 1
ATOM 574 C C . ASN A 1 77 ? 0.066 27.598 42.531 1.00 94.94 77 ASN A C 1
ATOM 576 O O . ASN A 1 77 ? 0.152 27.063 41.426 1.00 94.94 77 ASN A O 1
ATOM 580 N N . ALA A 1 78 ? -0.902 27.332 43.409 1.00 92.88 78 ALA A N 1
ATOM 581 C CA . ALA A 1 78 ? -1.992 26.386 43.203 1.00 92.88 78 ALA A CA 1
ATOM 582 C C . ALA A 1 78 ? -2.797 26.685 41.915 1.00 92.88 78 ALA A C 1
ATOM 584 O O . ALA A 1 78 ? -3.242 27.822 41.735 1.00 92.88 78 ALA A O 1
ATOM 585 N N . PRO A 1 79 ? -3.016 25.692 41.033 1.00 90.62 79 PRO A N 1
ATOM 586 C CA . PRO A 1 79 ? -3.832 25.837 39.826 1.00 90.62 79 PRO A CA 1
ATOM 587 C C . PRO A 1 79 ? -5.299 26.261 40.034 1.00 90.62 79 PRO A C 1
ATOM 589 O O . PRO A 1 79 ? -5.830 26.987 39.196 1.00 90.62 79 PRO A O 1
ATOM 592 N N . GLN A 1 80 ? -5.976 25.814 41.100 1.00 87.81 80 GLN A N 1
ATOM 593 C CA . GLN A 1 80 ? -7.408 26.069 41.345 1.00 87.81 80 GLN A CA 1
ATOM 594 C C . GLN A 1 80 ? -7.663 27.228 42.325 1.00 87.81 80 GLN A C 1
ATOM 596 O O . GLN A 1 80 ? -8.809 27.651 42.489 1.00 87.81 80 GLN A O 1
ATOM 601 N N . GLY A 1 81 ? -6.620 27.775 42.959 1.00 90.81 81 GLY A N 1
ATOM 602 C CA . GLY A 1 81 ? -6.788 28.823 43.962 1.00 90.81 81 GLY A CA 1
ATOM 603 C C . GLY A 1 81 ? -5.510 29.219 44.697 1.00 90.81 81 GLY A C 1
ATOM 604 O O . GLY A 1 81 ? -4.531 29.673 44.102 1.00 90.81 81 GLY A O 1
ATOM 605 N N . ARG A 1 82 ? -5.551 29.167 46.029 1.00 93.56 82 ARG A N 1
ATOM 606 C CA . ARG A 1 82 ? -4.468 29.626 46.909 1.00 93.56 82 ARG A CA 1
ATOM 607 C C . ARG A 1 82 ? -3.853 28.505 47.726 1.00 93.56 82 ARG A C 1
ATOM 609 O O . ARG A 1 82 ? -2.940 28.793 48.502 1.00 93.56 82 ARG A O 1
ATOM 616 N N . GLN A 1 83 ? -4.349 27.278 47.610 1.00 95.62 83 GLN A N 1
ATOM 617 C CA . GLN A 1 83 ? -3.919 26.163 48.437 1.00 95.62 83 GLN A CA 1
ATOM 618 C C . GLN A 1 83 ? -3.955 24.852 47.658 1.00 95.62 83 GLN A C 1
ATOM 620 O O . GLN A 1 83 ? -4.748 24.681 46.743 1.00 95.62 83 GLN A O 1
ATOM 625 N N . THR A 1 84 ? -3.109 23.900 48.041 1.00 96.88 84 THR A N 1
ATOM 626 C CA . THR A 1 84 ? -3.123 22.546 47.473 1.00 96.88 84 THR A CA 1
ATOM 627 C C . THR A 1 84 ? -3.118 21.509 48.578 1.00 96.88 84 THR A C 1
ATOM 629 O O . THR A 1 84 ? -2.610 21.759 49.678 1.00 96.88 84 THR A O 1
ATOM 632 N N . ALA A 1 85 ? -3.599 20.305 48.277 1.00 96.81 85 ALA A N 1
ATOM 633 C CA . ALA A 1 85 ? -3.274 19.164 49.112 1.00 96.81 85 ALA A CA 1
ATOM 634 C C . ALA A 1 85 ? -1.794 18.815 48.974 1.00 96.81 85 ALA A C 1
ATOM 636 O O . ALA A 1 85 ? -1.144 19.096 47.960 1.00 96.81 85 ALA A O 1
ATOM 637 N N . PHE A 1 86 ? -1.280 18.151 49.998 1.00 94.69 86 PHE A N 1
ATOM 638 C CA . PHE A 1 86 ? 0.017 17.516 49.964 1.00 94.69 86 PHE A CA 1
ATOM 639 C C . PHE A 1 86 ? -0.048 16.091 50.505 1.00 94.69 86 PHE A C 1
ATOM 641 O O . PHE A 1 86 ? -0.799 15.795 51.441 1.00 94.69 86 PHE A O 1
ATOM 648 N N . LEU A 1 87 ? 0.785 15.228 49.929 1.00 94.31 87 LEU A N 1
ATOM 649 C CA . LEU A 1 87 ? 1.001 13.853 50.357 1.00 94.31 87 LEU A CA 1
ATOM 650 C C . LEU A 1 87 ? 2.504 13.611 50.541 1.00 94.31 87 LEU A C 1
ATOM 652 O O . LEU A 1 87 ? 3.289 13.781 49.607 1.00 94.31 87 LEU A O 1
ATOM 656 N N . GLN A 1 88 ? 2.897 13.233 51.750 1.00 90.50 88 GLN A N 1
ATOM 657 C CA . GLN A 1 88 ? 4.265 13.097 52.235 1.00 90.50 88 GLN A CA 1
ATOM 658 C C . GLN A 1 88 ? 4.514 11.663 52.720 1.00 90.50 88 GLN A C 1
ATOM 660 O O . GLN A 1 88 ? 3.799 11.162 53.591 1.00 90.50 88 GLN A O 1
ATOM 665 N N . GLY A 1 89 ? 5.551 11.014 52.190 1.00 86.25 89 GLY A N 1
ATOM 666 C CA . GLY A 1 89 ? 5.889 9.625 52.527 1.00 86.25 89 GLY A CA 1
ATOM 667 C C . GLY A 1 89 ? 4.842 8.608 52.045 1.00 86.25 89 GLY A C 1
ATOM 668 O O . GLY A 1 89 ? 3.966 8.942 51.253 1.00 86.25 89 GLY A O 1
ATOM 669 N N . GLY A 1 90 ? 4.936 7.355 52.505 1.00 82.75 90 GLY A N 1
ATOM 670 C CA . GLY A 1 90 ? 4.185 6.215 51.943 1.00 82.75 90 GLY A CA 1
ATOM 671 C C . GLY A 1 90 ? 2.778 5.946 52.458 1.00 82.75 90 GLY A C 1
ATOM 672 O O . GLY A 1 90 ? 2.077 5.127 51.879 1.00 82.75 90 GLY A O 1
ATOM 673 N N . ASN A 1 91 ? 2.362 6.599 53.543 1.00 83.12 91 ASN A N 1
ATOM 674 C CA . ASN A 1 91 ? 1.070 6.332 54.192 1.00 83.12 91 ASN A CA 1
ATOM 675 C C . ASN A 1 91 ? 0.063 7.476 54.019 1.00 83.12 91 ASN A C 1
ATOM 677 O O . ASN A 1 91 ? -1.027 7.427 54.590 1.00 83.12 91 ASN A O 1
ATOM 681 N N . ALA A 1 92 ? 0.427 8.511 53.263 1.00 91.88 92 ALA A N 1
ATOM 682 C CA . ALA A 1 92 ? -0.412 9.671 53.029 1.00 91.88 92 ALA A CA 1
ATOM 683 C C . ALA A 1 92 ? -1.464 9.373 51.959 1.00 91.88 92 ALA A C 1
ATOM 685 O O . ALA A 1 92 ? -1.141 8.902 50.866 1.00 91.88 92 ALA A O 1
ATOM 686 N N . LYS A 1 93 ? -2.727 9.692 52.253 1.00 94.69 93 LYS A N 1
ATOM 687 C CA . LYS A 1 93 ? -3.802 9.597 51.268 1.00 94.69 93 LYS A CA 1
ATOM 688 C C . LYS A 1 93 ? -4.888 10.639 51.468 1.00 94.69 93 LYS A C 1
ATOM 690 O O . LYS A 1 93 ? -5.168 11.069 52.586 1.00 94.69 93 LYS A O 1
ATOM 695 N N . ILE A 1 94 ? -5.525 11.001 50.367 1.00 96.88 94 ILE A N 1
ATOM 696 C CA . ILE A 1 94 ? -6.714 11.847 50.336 1.00 96.88 94 ILE A CA 1
ATOM 697 C C . ILE A 1 94 ? -7.804 11.143 49.546 1.00 96.88 94 ILE A C 1
ATOM 699 O O . ILE A 1 94 ? -7.526 10.451 48.566 1.00 96.88 94 ILE A O 1
ATOM 703 N N . SER A 1 95 ? -9.050 11.308 49.972 1.00 96.38 95 SER A N 1
ATOM 704 C CA . SER A 1 95 ? -10.186 10.732 49.261 1.00 96.38 95 SER A CA 1
ATOM 705 C C . SER A 1 95 ? -11.403 11.639 49.276 1.00 96.38 95 SER A C 1
ATOM 707 O O . SER A 1 95 ? -11.600 12.416 50.206 1.00 96.38 95 SER A O 1
ATOM 709 N N . SER A 1 96 ? -12.216 11.530 48.235 1.00 94.81 96 SER A N 1
ATOM 710 C CA . SER A 1 96 ? -13.520 12.175 48.144 1.00 94.81 96 SER A CA 1
ATOM 711 C C . SER A 1 96 ? -14.508 11.206 47.508 1.00 94.81 96 SER A C 1
ATOM 713 O O . SER A 1 96 ? -14.130 10.357 46.697 1.00 94.81 96 SER A O 1
ATOM 715 N N . THR A 1 97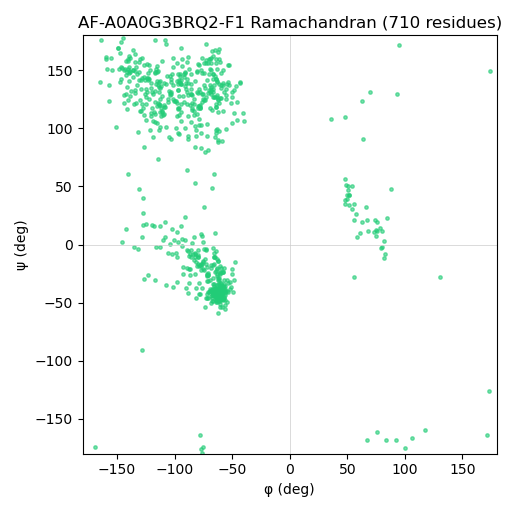 ? -15.771 11.294 47.910 1.00 93.50 97 THR A N 1
ATOM 716 C CA . THR A 1 97 ? -16.836 10.447 47.372 1.00 93.50 97 THR A CA 1
ATOM 717 C C . THR A 1 97 ? -17.670 11.257 46.398 1.00 93.50 97 THR A C 1
ATOM 719 O O . THR A 1 97 ? -18.123 12.352 46.716 1.00 93.50 97 THR A O 1
ATOM 722 N N . VAL A 1 98 ? -17.876 10.704 45.207 1.00 91.25 98 VAL A N 1
ATOM 723 C CA . VAL A 1 98 ? -18.643 11.326 44.130 1.00 91.25 98 VAL A CA 1
ATOM 724 C C . VAL A 1 98 ? -19.686 10.352 43.617 1.00 91.25 98 VAL A C 1
ATOM 726 O O . VAL A 1 98 ? -19.446 9.148 43.527 1.00 91.25 98 VAL A O 1
ATOM 729 N N . ARG A 1 99 ? -20.856 10.873 43.258 1.00 89.25 99 ARG A N 1
ATOM 730 C CA . ARG A 1 99 ? -21.915 10.070 42.660 1.00 89.25 99 ARG A CA 1
ATOM 731 C C . ARG A 1 99 ? -21.711 9.958 41.152 1.00 89.25 99 ARG A C 1
ATOM 733 O O . ARG A 1 99 ? -21.759 10.963 40.447 1.00 89.25 99 ARG A O 1
ATOM 740 N N . LEU A 1 100 ? -21.504 8.739 40.658 1.00 85.88 100 LEU A N 1
ATOM 741 C CA . LEU A 1 100 ? -21.273 8.439 39.241 1.00 85.88 100 LEU A CA 1
ATOM 742 C C . LEU A 1 100 ? -22.402 7.577 38.671 1.00 85.88 100 LEU A C 1
ATOM 744 O O . LEU A 1 100 ? -23.030 6.796 39.385 1.00 85.88 100 LEU A O 1
ATOM 748 N N . ALA A 1 101 ? -22.665 7.708 37.372 1.00 79.88 101 ALA A N 1
ATOM 749 C CA . ALA A 1 101 ? -23.636 6.862 36.685 1.00 79.88 101 ALA A CA 1
ATOM 750 C C . ALA A 1 101 ? -23.050 5.467 36.404 1.00 79.88 101 ALA A C 1
ATOM 752 O O . ALA A 1 101 ? -21.845 5.304 36.219 1.00 79.88 101 ALA A O 1
ATOM 753 N N . ALA A 1 102 ? -23.912 4.450 36.372 1.00 76.44 102 ALA A N 1
ATOM 754 C CA . ALA A 1 102 ? -23.526 3.114 35.924 1.00 76.44 102 ALA A CA 1
ATOM 755 C C . ALA A 1 102 ? -23.322 3.102 34.401 1.00 76.44 102 ALA A C 1
ATOM 757 O O . ALA A 1 102 ? -23.916 3.913 33.692 1.00 76.44 102 ALA A O 1
ATOM 758 N N . GLY A 1 103 ? -22.525 2.162 33.891 1.00 62.66 103 GLY A N 1
ATOM 759 C CA . GLY A 1 103 ? -22.398 1.915 32.450 1.00 62.66 103 GLY A CA 1
ATOM 760 C C . GLY A 1 103 ? -21.577 2.952 31.672 1.00 62.66 103 GLY A C 1
ATOM 761 O O . GLY A 1 103 ? -21.600 2.967 30.440 1.00 62.66 103 GLY A O 1
ATOM 762 N N . GLY A 1 104 ? -20.852 3.829 32.373 1.00 72.75 104 GLY A N 1
ATOM 763 C CA . GLY A 1 104 ? -20.006 4.864 31.778 1.00 72.75 104 GLY A CA 1
ATOM 764 C C . GLY A 1 104 ? -18.518 4.508 31.772 1.00 72.75 104 GLY A C 1
ATOM 765 O O . GLY A 1 104 ? -18.032 3.782 32.644 1.00 72.75 104 GLY A O 1
ATOM 766 N N . HIS A 1 105 ? -17.783 5.071 30.809 1.00 80.19 105 HIS A N 1
ATOM 767 C CA . HIS A 1 105 ? -16.328 5.178 30.885 1.00 80.19 105 HIS A CA 1
ATOM 768 C C . HIS A 1 105 ? -15.942 6.497 31.556 1.00 80.19 105 HIS A C 1
ATOM 770 O O . HIS A 1 105 ? -16.528 7.548 31.297 1.00 80.19 105 HIS A O 1
ATOM 776 N N . TYR A 1 106 ? -14.933 6.450 32.415 1.00 87.56 106 TYR A N 1
ATOM 777 C CA . TYR A 1 106 ? -14.488 7.597 33.195 1.00 87.56 106 TYR A CA 1
ATOM 778 C C . TYR A 1 106 ? -12.972 7.726 33.149 1.00 87.56 106 TYR A C 1
ATOM 780 O O . TYR A 1 106 ? -12.257 6.735 33.005 1.00 87.56 106 TYR A O 1
ATOM 788 N N . LYS A 1 107 ? -12.483 8.956 33.303 1.00 92.12 107 LYS A N 1
ATOM 789 C CA . LYS A 1 107 ? -11.078 9.248 33.605 1.00 92.12 107 LYS A CA 1
ATOM 790 C C . LYS A 1 107 ? -11.003 10.196 34.795 1.00 92.12 107 LYS A C 1
ATOM 792 O O . LYS A 1 107 ? -11.821 11.113 34.895 1.00 92.12 107 LYS A O 1
ATOM 797 N N . VAL A 1 108 ? -10.021 9.993 35.668 1.00 95.00 108 VAL A N 1
ATOM 798 C CA . VAL A 1 108 ? -9.678 10.955 36.724 1.00 95.00 108 VAL A CA 1
ATOM 799 C C . VAL A 1 108 ? -8.517 11.804 36.223 1.00 95.00 108 VAL A C 1
ATOM 801 O O . VAL A 1 108 ? -7.557 11.261 35.680 1.00 95.00 108 VAL A O 1
ATOM 804 N N . SER A 1 109 ? -8.605 13.122 36.379 1.00 93.81 109 SER A N 1
ATOM 805 C CA . SER A 1 109 ? -7.561 14.077 36.001 1.00 93.81 109 SER A CA 1
ATOM 806 C C . SER A 1 109 ? -7.279 15.039 37.149 1.00 93.81 109 SER A C 1
ATOM 808 O O . SER A 1 109 ? -8.201 15.449 37.843 1.00 93.81 109 SER A O 1
ATOM 810 N N . PHE A 1 110 ? -6.015 15.389 37.360 1.00 96.00 110 PHE A N 1
ATOM 811 C CA . PHE A 1 110 ? -5.575 16.267 38.447 1.00 96.00 110 PHE A CA 1
ATOM 812 C C . PHE A 1 110 ? -4.256 16.942 38.082 1.00 96.00 110 PHE A C 1
ATOM 814 O O . PHE A 1 110 ? -3.529 16.459 37.214 1.00 96.00 110 PHE A O 1
ATOM 821 N N . TYR A 1 111 ? -3.930 18.042 38.751 1.00 96.62 111 TYR A N 1
ATOM 822 C CA . TYR A 1 111 ? -2.610 18.651 38.666 1.00 96.62 111 TYR A CA 1
ATOM 823 C C . TYR A 1 111 ? -1.733 18.147 39.802 1.00 96.62 111 TYR A C 1
ATOM 825 O O . TYR A 1 111 ? -2.184 18.054 40.943 1.00 96.62 111 TYR A O 1
ATOM 833 N N . ALA A 1 112 ? -0.474 17.843 39.498 1.00 96.62 112 ALA A N 1
ATOM 834 C CA . ALA A 1 112 ? 0.501 17.475 40.511 1.00 96.62 112 ALA A CA 1
ATOM 835 C C . ALA A 1 112 ? 1.888 18.057 40.241 1.00 96.62 112 ALA A C 1
ATOM 837 O O . ALA A 1 112 ? 2.279 18.271 39.092 1.00 96.62 112 ALA A O 1
ATOM 838 N N . ALA A 1 113 ? 2.625 18.288 41.325 1.00 94.44 113 ALA A N 1
ATOM 839 C CA . ALA A 1 113 ? 4.007 18.758 41.322 1.00 94.44 113 ALA A CA 1
ATOM 840 C C . ALA A 1 113 ? 4.781 18.114 42.476 1.00 94.44 113 ALA A C 1
ATOM 842 O O . ALA A 1 113 ? 4.212 17.839 43.535 1.00 94.44 113 ALA A O 1
ATOM 843 N N . ARG A 1 114 ? 6.088 17.911 42.306 1.00 91.81 114 ARG A N 1
ATOM 844 C CA . ARG A 1 114 ? 6.978 17.497 43.403 1.00 91.81 114 ARG A CA 1
ATOM 845 C C . ARG A 1 114 ? 7.543 18.702 44.154 1.00 91.81 114 ARG A C 1
ATOM 847 O O . ARG A 1 114 ? 7.609 19.811 43.626 1.00 91.81 114 ARG A O 1
ATOM 854 N N . ARG A 1 115 ? 8.034 18.474 45.372 1.00 89.69 115 ARG A N 1
ATOM 855 C CA . ARG A 1 115 ? 8.700 19.510 46.179 1.00 89.69 115 ARG A CA 1
ATOM 856 C C . ARG A 1 115 ? 10.031 19.983 45.568 1.00 89.69 115 ARG A C 1
ATOM 858 O O . ARG A 1 115 ? 10.878 19.141 45.269 1.00 89.69 115 ARG A O 1
ATOM 865 N N . PRO A 1 116 ? 10.287 21.306 45.441 1.00 85.69 116 PRO A N 1
ATOM 866 C CA . PRO A 1 116 ? 11.519 21.794 44.806 1.00 85.69 116 PRO A CA 1
ATOM 867 C C . PRO A 1 116 ? 12.813 21.493 45.556 1.00 85.69 116 PRO A C 1
ATOM 869 O O . PRO A 1 116 ? 13.841 21.249 44.933 1.00 85.69 116 PRO A O 1
ATOM 872 N N . LEU A 1 117 ? 12.777 21.485 46.892 1.00 75.88 117 LEU A N 1
ATOM 873 C CA . LEU A 1 117 ? 13.970 21.297 47.730 1.00 75.88 117 LEU A CA 1
ATOM 874 C C . LEU A 1 117 ? 14.457 19.836 47.803 1.00 75.88 117 LEU A C 1
ATOM 876 O O . LEU A 1 117 ? 15.372 19.538 48.564 1.00 75.88 117 LEU A O 1
ATOM 880 N N . GLN A 1 118 ? 13.869 18.932 47.014 1.00 70.31 118 GLN A N 1
ATOM 881 C CA . GLN A 1 118 ? 14.262 17.525 46.915 1.00 70.31 118 GLN A CA 1
ATOM 882 C C . GLN A 1 118 ? 14.528 17.142 45.458 1.00 70.31 118 GLN A C 1
ATOM 884 O O . GLN A 1 118 ? 13.635 16.637 44.768 1.00 70.31 118 GLN A O 1
ATOM 889 N N . PRO A 1 119 ? 15.740 17.401 44.942 1.00 59.31 119 PRO A N 1
ATOM 890 C CA . PRO A 1 119 ? 16.093 17.017 43.586 1.00 59.31 119 PRO A CA 1
ATOM 891 C C . PRO A 1 119 ? 16.037 15.486 43.447 1.00 59.31 119 PRO A C 1
ATOM 893 O O . PRO A 1 119 ? 16.705 14.771 44.186 1.00 59.31 119 PRO A O 1
ATOM 896 N N . ASN A 1 120 ? 15.269 15.000 42.469 1.00 63.16 120 ASN A N 1
ATOM 897 C CA . ASN A 1 120 ? 15.341 13.643 41.901 1.00 63.16 120 ASN A CA 1
ATOM 898 C C . ASN A 1 120 ? 14.670 12.475 42.647 1.00 63.16 120 ASN A C 1
ATOM 900 O O . ASN A 1 120 ? 14.866 11.337 42.227 1.00 63.16 120 ASN A O 1
ATOM 904 N N . VAL A 1 121 ? 13.833 12.703 43.667 1.00 72.69 121 VAL A N 1
ATOM 905 C CA . VAL A 1 121 ? 13.039 11.609 44.267 1.00 72.69 121 VAL A CA 1
ATOM 906 C C . VAL A 1 121 ? 11.542 11.948 44.267 1.00 72.69 121 VAL A C 1
ATOM 908 O O . VAL A 1 121 ? 11.122 12.816 45.033 1.00 72.69 121 VAL A O 1
ATOM 911 N N . PRO A 1 122 ? 10.722 11.314 43.405 1.00 80.38 122 PRO A N 1
ATOM 912 C CA . PRO A 1 122 ? 9.281 11.543 43.389 1.00 80.38 122 PRO A CA 1
ATOM 913 C C . PRO A 1 122 ? 8.587 10.856 44.576 1.00 80.38 122 PRO A C 1
ATOM 915 O O . PRO A 1 122 ? 9.066 9.848 45.099 1.00 80.38 122 PRO A O 1
ATOM 918 N N . ASN A 1 123 ? 7.410 11.360 44.958 1.00 88.50 123 ASN A N 1
ATOM 919 C CA . ASN A 1 123 ? 6.440 10.605 45.754 1.00 88.50 123 ASN A CA 1
ATOM 920 C C . ASN A 1 123 ? 5.286 10.163 44.836 1.00 88.50 123 ASN A C 1
ATOM 922 O O . ASN A 1 123 ? 4.369 10.959 44.605 1.00 88.50 123 ASN A O 1
ATOM 926 N N . PRO A 1 124 ? 5.333 8.954 44.242 1.00 92.19 124 PRO A N 1
ATOM 927 C CA . PRO A 1 124 ? 4.326 8.549 43.273 1.00 92.19 124 PRO A CA 1
ATOM 928 C C . PRO A 1 124 ? 2.950 8.386 43.923 1.00 92.19 124 PRO A C 1
ATOM 930 O O . PRO A 1 124 ? 2.843 7.979 45.081 1.00 92.19 124 PRO A O 1
ATOM 933 N N . ILE A 1 125 ? 1.902 8.694 43.163 1.00 94.75 125 ILE A N 1
ATOM 934 C CA . ILE A 1 125 ? 0.504 8.638 43.588 1.00 94.75 125 ILE A CA 1
ATOM 935 C C . ILE A 1 125 ? -0.214 7.531 42.825 1.00 94.75 125 ILE A C 1
ATOM 937 O O . ILE A 1 125 ? -0.273 7.535 41.596 1.00 94.75 125 ILE A O 1
ATOM 941 N N . ARG A 1 126 ? -0.835 6.611 43.559 1.00 95.88 126 ARG A N 1
ATOM 942 C CA . ARG A 1 126 ? -1.822 5.673 43.032 1.00 95.88 126 ARG A CA 1
ATOM 943 C C . ARG A 1 126 ? -3.205 6.300 43.094 1.00 95.88 126 ARG A C 1
ATOM 945 O O . ARG A 1 126 ? -3.634 6.751 44.154 1.00 95.88 126 ARG A O 1
ATOM 952 N N . VAL A 1 127 ? -3.905 6.269 41.964 1.00 97.50 127 VAL A N 1
ATOM 953 C CA . VAL A 1 127 ? -5.308 6.674 41.868 1.00 97.50 127 VAL A CA 1
ATOM 954 C C . VAL A 1 127 ? -6.183 5.428 41.915 1.00 97.50 127 VAL A C 1
ATOM 956 O O . VAL A 1 127 ? -6.028 4.529 41.085 1.00 97.50 127 VAL A O 1
ATOM 959 N N . SER A 1 128 ? -7.114 5.381 42.861 1.00 95.56 128 SER A N 1
ATOM 960 C CA . SER A 1 128 ? -8.078 4.291 43.014 1.00 95.56 128 SER A CA 1
ATOM 961 C C . SER A 1 128 ? -9.504 4.824 42.936 1.00 95.56 128 SER A C 1
ATOM 963 O O . SER A 1 128 ? -9.803 5.898 43.451 1.00 95.56 128 SER A O 1
ATOM 965 N N . VAL A 1 129 ? -10.398 4.060 42.307 1.00 94.50 129 VAL A N 1
ATOM 966 C CA . VAL A 1 129 ? -11.819 4.409 42.166 1.00 94.50 129 VAL A CA 1
ATOM 967 C C . VAL A 1 129 ? -12.663 3.222 42.607 1.00 94.50 129 VAL A C 1
ATOM 969 O O . VAL A 1 129 ? -12.601 2.156 41.989 1.00 94.50 129 VAL A O 1
ATOM 972 N N . GLY A 1 130 ? -13.415 3.399 43.697 1.00 91.38 130 GLY A N 1
ATOM 973 C CA . GLY A 1 130 ? -14.159 2.323 44.359 1.00 91.38 130 GLY A CA 1
ATOM 974 C C . GLY A 1 130 ? -13.243 1.265 44.983 1.00 91.38 130 GLY A C 1
ATOM 975 O O . GLY A 1 130 ? -13.567 0.084 44.961 1.00 91.38 130 GLY A O 1
ATOM 976 N N . GLY A 1 131 ? -12.057 1.670 45.452 1.00 90.69 131 GLY A N 1
ATOM 977 C CA . GLY A 1 131 ? -11.034 0.765 45.991 1.00 90.69 131 GLY A CA 1
ATOM 978 C C . GLY A 1 131 ? -10.197 0.028 44.936 1.00 90.69 131 GLY A C 1
ATOM 979 O O . GLY A 1 131 ? -9.258 -0.676 45.296 1.00 90.69 131 GLY A O 1
ATOM 980 N N . VAL A 1 132 ? -10.485 0.210 43.642 1.00 91.50 132 VAL A N 1
ATOM 981 C CA . VAL A 1 132 ? -9.751 -0.435 42.541 1.00 91.50 132 VAL A CA 1
ATOM 982 C C . VAL A 1 132 ? -8.732 0.538 41.930 1.00 91.50 132 VAL A C 1
ATOM 984 O O . VAL A 1 132 ? -9.149 1.604 41.463 1.00 91.50 132 VAL A O 1
ATOM 987 N N . PRO A 1 133 ? -7.429 0.197 41.874 1.00 93.38 133 PRO A N 1
ATOM 988 C CA . PRO A 1 133 ? -6.411 1.016 41.212 1.00 93.38 133 PRO A CA 1
ATOM 989 C C . PRO A 1 133 ? -6.698 1.221 39.716 1.00 93.38 133 PRO A C 1
ATOM 991 O O . PRO A 1 133 ? -7.078 0.282 39.015 1.00 93.38 133 PRO A O 1
ATOM 994 N N . ARG A 1 134 ? -6.505 2.445 39.211 1.00 93.50 134 ARG A N 1
ATOM 995 C CA . ARG A 1 134 ? -6.756 2.832 37.810 1.00 93.50 134 ARG A CA 1
ATOM 996 C C . ARG A 1 134 ? -5.454 3.209 37.101 1.00 93.50 134 ARG A C 1
ATOM 998 O O . ARG A 1 134 ? -5.200 4.377 36.823 1.00 93.50 134 ARG A O 1
ATOM 1005 N N . GLY A 1 135 ? -4.657 2.186 36.797 1.00 87.25 135 GLY A N 1
ATOM 1006 C CA . GLY A 1 135 ? -3.352 2.307 36.144 1.00 87.25 135 GLY A CA 1
ATOM 1007 C C . GLY A 1 135 ? -2.170 2.229 37.114 1.00 87.25 135 GLY A C 1
ATOM 1008 O O . GLY A 1 135 ? -2.337 1.963 38.306 1.00 87.25 135 GLY A O 1
ATOM 1009 N N . GLU A 1 136 ? -0.975 2.443 36.564 1.00 90.88 136 GLU A N 1
ATOM 1010 C CA . GLU A 1 136 ? 0.287 2.541 37.306 1.00 90.88 136 GLU A CA 1
ATOM 1011 C C . GLU A 1 136 ? 0.331 3.789 38.206 1.00 90.88 136 GLU A C 1
ATOM 1013 O O . GLU A 1 136 ? -0.431 4.742 38.025 1.00 90.88 136 GLU A O 1
ATOM 1018 N N . ALA A 1 137 ? 1.239 3.796 39.188 1.00 92.19 137 ALA A N 1
ATOM 1019 C CA . ALA A 1 137 ? 1.441 4.963 40.044 1.00 92.19 137 ALA A CA 1
ATOM 1020 C C . ALA A 1 137 ? 2.058 6.130 39.251 1.00 92.19 137 ALA A C 1
ATOM 1022 O O . ALA A 1 137 ? 3.057 5.974 38.551 1.00 92.19 137 ALA A O 1
ATOM 1023 N N . ILE A 1 138 ? 1.480 7.321 39.392 1.00 93.06 138 ILE A N 1
ATOM 1024 C CA . ILE A 1 138 ? 1.908 8.536 38.696 1.00 93.06 138 ILE A CA 1
ATOM 1025 C C . ILE A 1 138 ? 3.006 9.208 39.515 1.00 93.06 138 ILE A C 1
ATOM 1027 O O . ILE A 1 138 ? 2.769 9.587 40.659 1.00 93.06 138 ILE A O 1
ATOM 1031 N N . ALA A 1 139 ? 4.194 9.379 38.936 1.00 91.56 139 ALA A N 1
ATOM 1032 C CA . ALA A 1 139 ? 5.342 10.017 39.577 1.00 91.56 139 ALA A CA 1
ATOM 1033 C C . ALA A 1 139 ? 5.601 11.411 38.974 1.00 91.56 139 ALA A C 1
ATOM 1035 O O . ALA A 1 139 ? 6.204 11.495 37.901 1.00 91.56 139 ALA A O 1
ATOM 1036 N N . PRO A 1 140 ? 5.185 12.513 39.632 1.00 89.56 140 PRO A N 1
ATOM 1037 C CA . PRO A 1 140 ? 5.442 13.851 39.113 1.00 89.56 140 PRO A CA 1
ATOM 1038 C C . PRO A 1 140 ? 6.942 14.145 39.061 1.00 89.56 140 PRO A C 1
ATOM 1040 O O . PRO A 1 140 ? 7.624 14.152 40.087 1.00 89.56 140 PRO A O 1
ATOM 1043 N N . SER A 1 141 ? 7.464 14.392 37.861 1.00 84.44 141 SER A N 1
ATOM 1044 C CA . SER A 1 141 ? 8.885 14.690 37.636 1.00 84.44 141 SER A CA 1
ATOM 1045 C C . SER A 1 141 ? 9.203 16.188 37.737 1.00 84.44 141 SER A C 1
ATOM 1047 O O . SER A 1 141 ? 10.351 16.565 37.990 1.00 84.44 141 SER A O 1
ATOM 1049 N N . SER A 1 142 ? 8.189 17.045 37.597 1.00 89.31 142 SER A N 1
ATOM 1050 C CA . SER A 1 142 ? 8.309 18.505 37.601 1.00 89.31 142 SER A CA 1
ATOM 1051 C C . SER A 1 142 ? 8.001 19.130 38.963 1.00 89.31 142 SER A C 1
ATOM 1053 O O . SER A 1 142 ? 7.150 18.646 39.711 1.00 89.31 142 SER A O 1
ATOM 1055 N N . THR A 1 143 ? 8.686 20.232 39.269 1.00 91.31 143 THR A N 1
ATOM 1056 C CA . THR A 1 143 ? 8.359 21.142 40.381 1.00 91.31 143 THR A CA 1
ATOM 1057 C C . THR A 1 143 ? 7.246 22.132 40.027 1.00 91.31 143 THR A C 1
ATOM 1059 O O . THR A 1 143 ? 6.670 22.746 40.919 1.00 91.31 143 THR A O 1
ATOM 1062 N N . GLU A 1 144 ? 6.942 22.275 38.736 1.00 93.56 144 GLU A N 1
ATOM 1063 C CA . GLU A 1 144 ? 5.763 22.976 38.223 1.00 93.56 144 GLU A CA 1
ATOM 1064 C C . GLU A 1 144 ? 4.560 22.028 38.186 1.00 93.56 144 GLU A C 1
ATOM 1066 O O . GLU A 1 144 ? 4.718 20.838 37.893 1.00 93.56 144 GLU A O 1
ATOM 1071 N N . PHE A 1 145 ? 3.355 22.553 38.422 1.00 94.81 145 PHE A N 1
ATOM 1072 C CA . PHE A 1 145 ? 2.129 21.768 38.294 1.00 94.81 145 PHE A CA 1
ATOM 1073 C C . PHE A 1 145 ? 1.915 21.321 36.850 1.00 94.81 145 PHE A C 1
ATOM 1075 O O . PHE A 1 145 ? 1.771 22.132 35.938 1.00 94.81 145 PHE A O 1
ATOM 1082 N N . GLN A 1 146 ? 1.843 20.009 36.660 1.00 95.31 146 GLN A N 1
ATOM 1083 C CA . GLN A 1 146 ? 1.490 19.385 35.392 1.00 95.31 146 GLN A CA 1
ATOM 1084 C C . GLN A 1 146 ? 0.199 18.600 35.553 1.00 95.31 146 GLN A C 1
ATOM 1086 O O . GLN A 1 146 ? -0.085 18.066 36.625 1.00 95.31 146 GLN A O 1
ATOM 1091 N N . GLN A 1 147 ? -0.582 18.536 34.480 1.00 94.62 147 GLN A N 1
ATOM 1092 C CA . GLN A 1 147 ? -1.811 17.764 34.468 1.00 94.62 147 GLN A CA 1
ATOM 1093 C C . GLN A 1 147 ? -1.499 16.285 34.224 1.00 94.62 147 GLN A C 1
ATOM 1095 O O . GLN A 1 147 ? -0.795 15.936 33.278 1.00 94.62 147 GLN A O 1
ATOM 1100 N N . TYR A 1 148 ? -2.075 15.422 35.051 1.00 93.31 148 TYR A N 1
ATOM 1101 C CA . TYR A 1 148 ? -2.007 13.972 34.940 1.00 93.31 148 TYR A CA 1
ATOM 1102 C C . TYR A 1 148 ? -3.413 13.387 34.847 1.00 93.31 148 TYR A C 1
ATOM 1104 O O . TYR A 1 148 ? -4.386 13.983 35.318 1.00 93.31 148 TYR A O 1
ATOM 1112 N N . ALA A 1 149 ? -3.528 12.206 34.240 1.00 91.31 149 ALA A N 1
ATOM 1113 C CA . ALA A 1 149 ? -4.789 11.487 34.143 1.00 91.31 149 ALA A CA 1
ATOM 1114 C C . ALA A 1 149 ? -4.590 9.971 34.218 1.00 91.31 149 ALA A C 1
ATOM 1116 O O . ALA A 1 149 ? -3.558 9.449 33.799 1.00 91.31 149 ALA A O 1
ATOM 1117 N N . THR A 1 150 ? -5.603 9.265 34.714 1.00 91.44 150 THR A N 1
ATOM 1118 C CA . THR A 1 150 ? -5.677 7.802 34.604 1.00 91.44 150 THR A CA 1
ATOM 1119 C C . THR A 1 150 ? -6.008 7.390 33.164 1.00 91.44 150 THR A C 1
ATOM 1121 O O . THR A 1 150 ? -6.655 8.161 32.443 1.00 91.44 150 THR A O 1
ATOM 1124 N N . PRO A 1 151 ? -5.699 6.146 32.754 1.00 84.06 151 PRO A N 1
ATOM 1125 C CA . PRO A 1 151 ? -6.394 5.519 31.633 1.00 84.06 151 PRO A CA 1
ATOM 1126 C C . PRO A 1 151 ? -7.916 5.551 31.846 1.00 84.06 151 PRO A C 1
ATOM 1128 O O . PRO A 1 151 ? -8.394 5.603 32.987 1.00 84.06 151 PRO A O 1
ATOM 1131 N N . ALA A 1 152 ? -8.687 5.508 30.757 1.00 85.19 152 ALA A N 1
ATOM 1132 C CA . ALA A 1 152 ? -10.138 5.392 30.858 1.00 85.19 152 ALA A CA 1
ATOM 1133 C C . ALA A 1 152 ? -10.524 4.031 31.464 1.00 85.19 152 ALA A C 1
ATOM 1135 O O . ALA A 1 152 ? -9.972 3.000 31.087 1.00 85.19 152 ALA A O 1
ATOM 1136 N N . PHE A 1 153 ? -11.491 4.014 32.378 1.00 83.75 153 PHE A N 1
ATOM 1137 C CA . PHE A 1 153 ? -11.981 2.793 33.022 1.00 83.75 153 PHE A CA 1
ATOM 1138 C C . PHE A 1 153 ? -13.506 2.717 32.976 1.00 83.75 153 PHE A C 1
ATOM 1140 O O . PHE A 1 153 ? -14.187 3.741 32.992 1.00 83.75 153 PHE A O 1
ATOM 1147 N N . TYR A 1 154 ? -14.035 1.496 32.903 1.00 81.56 154 TYR A N 1
ATOM 1148 C CA . TYR A 1 154 ? -15.474 1.240 32.906 1.00 81.56 154 TYR A CA 1
ATOM 1149 C C . TYR A 1 154 ? -16.000 1.089 34.335 1.00 81.56 154 TYR A C 1
ATOM 1151 O O . TYR A 1 154 ? -15.351 0.461 35.178 1.00 81.56 154 TYR A O 1
ATOM 1159 N N . LEU A 1 155 ? -17.176 1.659 34.599 1.00 80.56 155 LEU A N 1
ATOM 1160 C CA . LEU A 1 155 ? -17.866 1.538 35.878 1.00 80.56 155 LEU A CA 1
ATOM 1161 C C . LEU A 1 155 ? -19.156 0.722 35.707 1.00 80.56 155 LEU A C 1
ATOM 1163 O O . LEU A 1 155 ? -20.178 1.238 35.258 1.00 80.56 155 LEU A O 1
ATOM 1167 N N . GLU A 1 156 ? -19.111 -0.558 36.088 1.00 72.50 156 GLU A N 1
ATOM 1168 C CA . GLU A 1 156 ? -20.253 -1.481 35.963 1.00 72.50 156 GLU A CA 1
ATOM 1169 C C . GLU A 1 156 ? -21.443 -1.069 36.836 1.00 72.50 156 GLU A C 1
ATOM 1171 O O . GLU A 1 156 ? -22.589 -1.098 36.395 1.00 72.50 156 GLU A O 1
ATOM 1176 N N . LYS A 1 157 ? -21.167 -0.658 38.078 1.00 75.69 157 LYS A N 1
ATOM 1177 C CA . LYS A 1 157 ? -22.168 -0.209 39.050 1.00 75.69 157 LYS A CA 1
ATOM 1178 C C . LYS A 1 157 ? -21.933 1.263 39.370 1.00 75.69 157 LYS A C 1
ATOM 1180 O O . LYS A 1 157 ? -20.871 1.624 39.866 1.00 75.69 157 LYS A O 1
ATOM 1185 N N . GLY A 1 158 ? -22.927 2.095 39.077 1.00 75.88 158 GLY A N 1
ATOM 1186 C CA . GLY A 1 158 ? -22.961 3.495 39.496 1.00 75.88 158 GLY A CA 1
ATOM 1187 C C . GLY A 1 158 ? -23.334 3.642 40.970 1.00 75.88 158 GLY A C 1
ATOM 1188 O O . GLY A 1 158 ? -23.536 2.657 41.678 1.00 75.88 158 GLY A O 1
ATOM 1189 N N . GLY A 1 159 ? -23.475 4.885 41.417 1.00 86.00 159 GLY A N 1
ATOM 1190 C CA . GLY A 1 159 ? -23.737 5.240 42.808 1.00 86.00 159 GLY A CA 1
ATOM 1191 C C . GLY A 1 159 ? -22.603 6.068 43.395 1.00 86.00 159 GLY A C 1
ATOM 1192 O O . GLY A 1 159 ? -21.842 6.697 42.660 1.00 86.00 159 GLY A O 1
ATOM 1193 N N . ASP A 1 160 ? -22.521 6.092 44.719 1.00 90.25 160 ASP A N 1
ATOM 1194 C CA . ASP A 1 160 ? -21.482 6.828 45.430 1.00 90.25 160 ASP A CA 1
ATOM 1195 C C . ASP A 1 160 ? -20.181 6.022 45.381 1.00 90.25 160 ASP A C 1
ATOM 1197 O O . ASP A 1 160 ? -20.108 4.888 45.856 1.00 90.25 160 ASP A O 1
ATOM 1201 N N . VAL A 1 161 ? -19.160 6.597 44.749 1.00 91.88 161 VAL A N 1
ATOM 1202 C CA . VAL A 1 161 ? -17.867 5.959 44.507 1.00 91.88 161 VAL A CA 1
ATOM 1203 C C . VAL A 1 161 ? -16.763 6.834 45.083 1.00 91.88 161 VAL A C 1
ATOM 1205 O O . VAL A 1 161 ? -16.696 8.035 44.825 1.00 91.88 161 VAL A O 1
ATOM 1208 N N . THR A 1 162 ? -15.866 6.223 45.851 1.00 95.38 162 THR A N 1
ATOM 1209 C CA . THR A 1 162 ? -14.714 6.916 46.432 1.00 95.38 162 THR A CA 1
ATOM 1210 C C . THR A 1 162 ? -13.567 6.996 45.430 1.00 95.38 162 THR A C 1
ATOM 1212 O O . THR A 1 162 ? -13.111 5.968 44.922 1.00 95.38 162 THR A O 1
ATOM 1215 N N . ILE A 1 163 ? -13.085 8.211 45.176 1.00 96.69 163 ILE A N 1
ATOM 1216 C CA . ILE A 1 163 ? -11.826 8.495 44.486 1.00 96.69 163 ILE A CA 1
ATOM 1217 C C . ILE A 1 163 ? -10.759 8.691 45.562 1.00 96.69 163 ILE A C 1
ATOM 1219 O O . ILE A 1 163 ? -10.900 9.564 46.416 1.00 96.69 163 ILE A O 1
ATOM 1223 N N . GLU A 1 164 ? -9.703 7.882 45.531 1.00 97.56 164 GLU A N 1
ATOM 1224 C CA . GLU A 1 164 ? -8.580 7.939 46.472 1.00 97.56 164 GLU A CA 1
ATOM 1225 C C . GLU A 1 164 ? -7.277 8.206 45.713 1.00 97.56 164 GLU A C 1
ATOM 1227 O O . GLU A 1 164 ? -6.985 7.549 44.712 1.00 97.56 164 GLU A O 1
ATOM 1232 N N . LEU A 1 165 ? -6.496 9.171 46.197 1.00 97.56 165 LEU A N 1
ATOM 1233 C CA . LEU A 1 165 ? -5.126 9.429 45.766 1.00 97.56 165 LEU A CA 1
ATOM 1234 C C . LEU A 1 165 ? -4.215 9.102 46.947 1.00 97.56 165 LEU A C 1
ATOM 1236 O O . LEU A 1 165 ? -4.280 9.760 47.988 1.00 97.56 165 LEU A O 1
ATOM 1240 N N . ALA A 1 166 ? -3.388 8.072 46.792 1.00 95.19 166 ALA A N 1
ATOM 1241 C CA . ALA A 1 166 ? -2.525 7.561 47.849 1.00 95.19 166 ALA A CA 1
ATOM 1242 C C . ALA A 1 166 ? -1.067 7.540 47.398 1.00 95.19 166 ALA A C 1
ATOM 1244 O O . ALA A 1 166 ? -0.754 7.065 46.306 1.00 95.19 166 ALA A O 1
ATOM 1245 N N . SER A 1 167 ? -0.170 8.017 48.251 1.00 92.25 167 SER A N 1
ATOM 1246 C CA . SER A 1 167 ? 1.262 7.860 48.031 1.00 92.25 167 SER A CA 1
ATOM 1247 C C . SER A 1 167 ? 1.662 6.388 48.056 1.00 92.25 167 SER A C 1
ATOM 1249 O O . SER A 1 167 ? 1.137 5.610 48.847 1.00 92.25 167 SER A O 1
ATOM 1251 N N . THR A 1 168 ? 2.604 5.996 47.199 1.00 88.75 168 THR A N 1
ATOM 1252 C CA . THR A 1 168 ? 3.062 4.597 47.103 1.00 88.75 168 THR A CA 1
ATOM 1253 C C . THR A 1 168 ? 4.502 4.387 47.550 1.00 88.75 168 THR A C 1
ATOM 1255 O O . THR A 1 168 ? 4.995 3.261 47.500 1.00 88.75 168 THR A O 1
ATOM 1258 N N . ASN A 1 169 ? 5.216 5.445 47.938 1.00 80.00 169 ASN A N 1
ATOM 1259 C CA . ASN A 1 169 ? 6.618 5.323 48.310 1.00 80.00 169 ASN A CA 1
ATOM 1260 C C . ASN A 1 169 ? 6.762 4.723 49.719 1.00 80.00 169 ASN A C 1
ATOM 1262 O O . ASN A 1 169 ? 6.587 5.425 50.704 1.00 80.00 169 ASN A O 1
ATOM 1266 N N . ALA A 1 170 ? 7.112 3.439 49.824 1.00 64.88 170 ALA A N 1
ATOM 1267 C CA . ALA A 1 170 ? 7.260 2.742 51.106 1.00 64.88 170 ALA A CA 1
ATOM 1268 C C . ALA A 1 170 ? 8.415 3.265 51.992 1.00 64.88 170 ALA A C 1
ATOM 1270 O O . ALA A 1 170 ? 8.504 2.889 53.162 1.00 64.88 170 ALA A O 1
ATOM 1271 N N . ALA A 1 171 ? 9.304 4.115 51.465 1.00 61.19 171 ALA A N 1
ATOM 1272 C CA . ALA A 1 171 ? 10.408 4.672 52.234 1.00 61.19 171 ALA A CA 1
ATOM 1273 C C . ALA A 1 171 ? 9.926 5.743 53.231 1.00 61.19 171 ALA A C 1
ATOM 1275 O O . ALA A 1 171 ? 9.167 6.653 52.890 1.00 61.19 171 ALA A O 1
ATOM 1276 N N . VAL A 1 172 ? 10.425 5.664 54.468 1.00 56.44 172 VAL A N 1
ATOM 1277 C CA . VAL A 1 172 ? 10.235 6.681 55.513 1.00 56.44 172 VAL A CA 1
ATOM 1278 C C . VAL A 1 172 ? 11.113 7.891 55.169 1.00 56.44 172 VAL A C 1
ATOM 1280 O O . VAL A 1 172 ? 12.229 8.027 55.657 1.00 56.44 172 VAL A O 1
ATOM 1283 N N . GLY A 1 173 ? 10.651 8.732 54.246 1.00 65.88 173 GLY A N 1
ATOM 1284 C CA . GLY A 1 173 ? 11.367 9.922 53.784 1.00 65.88 173 GLY A CA 1
ATOM 1285 C C . GLY A 1 173 ? 10.435 11.117 53.602 1.00 65.88 173 GLY A C 1
ATOM 1286 O O . GLY A 1 173 ? 9.224 10.959 53.457 1.00 65.88 173 GLY A O 1
ATOM 1287 N N . ASP A 1 174 ? 11.004 12.323 53.588 1.00 77.38 174 ASP A N 1
ATOM 1288 C CA . ASP A 1 174 ? 10.283 13.601 53.445 1.00 77.38 174 ASP A CA 1
ATOM 1289 C C . ASP A 1 174 ? 9.789 13.847 51.997 1.00 77.38 174 ASP A C 1
ATOM 1291 O O . ASP A 1 174 ? 9.784 14.974 51.522 1.00 77.38 174 ASP A O 1
ATOM 1295 N N . PHE A 1 175 ? 9.425 12.814 51.233 1.00 86.12 175 PHE A N 1
ATOM 1296 C CA . PHE A 1 175 ? 9.046 12.973 49.824 1.00 86.12 175 PHE A CA 1
ATOM 1297 C C . PHE A 1 175 ? 7.623 13.489 49.703 1.00 86.12 175 PHE A C 1
ATOM 1299 O O . PHE A 1 175 ? 6.693 12.809 50.131 1.00 86.12 175 PHE A O 1
ATOM 1306 N N . VAL A 1 176 ? 7.450 14.658 49.089 1.00 90.62 176 VAL A N 1
ATOM 1307 C CA . VAL A 1 176 ? 6.154 15.338 48.991 1.00 90.62 176 VAL A CA 1
ATOM 1308 C C . VAL A 1 176 ? 5.702 15.474 47.539 1.00 90.62 176 VAL A C 1
ATOM 1310 O O . VAL A 1 176 ? 6.449 15.981 46.698 1.00 90.62 176 VAL A O 1
ATOM 1313 N N . THR A 1 177 ? 4.441 15.117 47.288 1.00 94.19 177 THR A N 1
ATOM 1314 C CA . THR A 1 177 ? 3.702 15.500 46.080 1.00 94.19 177 THR A CA 1
ATOM 1315 C C . THR A 1 177 ? 2.556 16.431 46.454 1.00 94.19 177 THR A C 1
ATOM 1317 O O . THR A 1 177 ? 1.777 16.135 47.363 1.00 94.19 177 THR A O 1
ATOM 1320 N N . PHE A 1 178 ? 2.449 17.547 45.741 1.00 96.19 178 PHE A N 1
ATOM 1321 C CA . PHE A 1 178 ? 1.311 18.456 45.804 1.00 96.19 178 PHE A CA 1
ATOM 1322 C C . PHE A 1 178 ? 0.258 18.042 44.786 1.00 96.19 178 PHE A C 1
ATOM 1324 O O . PHE A 1 178 ? 0.612 17.639 43.678 1.00 96.19 178 PHE A O 1
ATOM 1331 N N . VAL A 1 179 ? -1.017 18.172 45.147 1.00 97.31 179 VAL A N 1
ATOM 1332 C CA . VAL A 1 179 ? -2.149 17.829 44.281 1.00 97.31 179 VAL A CA 1
ATOM 1333 C C . VAL A 1 179 ? -3.166 18.957 44.289 1.00 97.31 179 VAL A C 1
ATOM 1335 O O . VAL A 1 179 ? -3.486 19.483 45.355 1.00 97.31 179 VAL A O 1
ATOM 1338 N N . ASP A 1 180 ? -3.691 19.294 43.114 1.00 96.75 180 ASP A N 1
ATOM 1339 C CA . ASP A 1 180 ? -4.755 20.282 42.962 1.00 96.75 180 ASP A CA 1
ATOM 1340 C C . ASP A 1 180 ? -5.702 19.967 41.789 1.00 96.75 180 ASP A C 1
ATOM 1342 O O . ASP A 1 180 ? -5.386 19.142 40.927 1.00 96.75 180 ASP A O 1
ATOM 1346 N N . ALA A 1 181 ? -6.868 20.621 41.764 1.00 93.75 181 ALA A N 1
ATOM 1347 C CA . ALA A 1 181 ? -7.867 20.565 40.692 1.00 93.75 181 ALA A CA 1
ATOM 1348 C C . ALA A 1 181 ? -8.234 19.138 40.238 1.00 93.75 181 ALA A C 1
ATOM 1350 O O . ALA A 1 181 ? -8.201 18.809 39.046 1.00 93.75 181 ALA A O 1
ATOM 1351 N N . VAL A 1 182 ? -8.572 18.269 41.196 1.00 95.69 182 VAL A N 1
ATOM 1352 C CA . VAL A 1 182 ? -9.000 16.903 40.881 1.00 95.69 182 VAL A CA 1
ATOM 1353 C C . VAL A 1 182 ? -10.382 16.941 40.230 1.00 95.69 182 VAL A C 1
ATOM 1355 O O . VAL A 1 182 ? -11.318 17.582 40.702 1.00 95.69 182 VAL A O 1
ATOM 1358 N N . SER A 1 183 ? -10.525 16.218 39.132 1.00 93.00 183 SER A N 1
ATOM 1359 C CA . SER A 1 183 ? -11.763 16.103 38.378 1.00 93.00 183 SER A CA 1
ATOM 1360 C C . SER A 1 183 ? -11.965 14.666 37.939 1.00 93.00 183 SER A C 1
ATOM 1362 O O . SER A 1 183 ? -11.011 13.933 37.664 1.00 93.00 183 SER A O 1
ATOM 1364 N N . ILE A 1 184 ? -13.224 14.259 37.846 1.00 92.50 184 ILE A N 1
ATOM 1365 C CA . ILE A 1 184 ? -13.600 13.039 37.149 1.00 92.50 184 ILE A CA 1
ATOM 1366 C C . ILE A 1 184 ? -14.481 13.424 35.980 1.00 92.50 184 ILE A C 1
ATOM 1368 O O . ILE A 1 184 ? -15.508 14.082 36.121 1.00 92.50 184 ILE A O 1
ATOM 1372 N N . THR A 1 185 ? -14.053 13.038 34.789 1.00 86.81 185 THR A N 1
ATOM 1373 C CA . THR A 1 185 ? -14.830 13.287 33.584 1.00 86.81 185 THR A CA 1
ATOM 1374 C C . THR A 1 185 ? -15.441 11.975 33.161 1.00 86.81 185 THR A C 1
ATOM 1376 O O . THR A 1 185 ? -14.717 10.994 32.959 1.00 86.81 185 THR A O 1
ATOM 1379 N N . GLN A 1 186 ? -16.766 11.964 33.003 1.00 78.06 186 GLN A N 1
ATOM 1380 C CA . GLN A 1 186 ? -17.367 10.986 32.116 1.00 78.06 186 GLN A CA 1
ATOM 1381 C C . GLN A 1 186 ? -16.820 11.320 30.739 1.00 78.06 186 GLN A C 1
ATOM 1383 O O . GLN A 1 186 ? -17.243 12.286 30.099 1.00 78.06 186 GLN A O 1
ATOM 1388 N N . VAL A 1 187 ? -15.807 10.567 30.316 1.00 75.31 187 VAL A N 1
ATOM 1389 C CA . VAL A 1 187 ? -15.523 10.528 28.894 1.00 75.31 187 VAL A CA 1
ATOM 1390 C C . VAL A 1 187 ? -16.800 9.961 28.332 1.00 75.31 187 VAL A C 1
ATOM 1392 O O . VAL A 1 187 ? -17.276 8.939 28.835 1.00 75.31 187 VAL A O 1
ATOM 1395 N N . GLY A 1 188 ? -17.441 10.699 27.423 1.00 53.22 188 GLY A N 1
ATOM 1396 C CA . GLY A 1 188 ? -18.640 10.173 26.808 1.00 53.22 188 GLY A CA 1
ATOM 1397 C C . GLY A 1 188 ? -18.356 8.709 26.482 1.00 53.22 188 GLY A C 1
ATOM 1398 O O . GLY A 1 188 ? -17.275 8.376 25.977 1.00 53.22 188 GLY A O 1
ATOM 1399 N N . GLN A 1 189 ? -19.344 7.836 26.692 1.00 44.09 189 GLN A N 1
ATOM 1400 C CA . GLN A 1 189 ? -19.605 7.024 25.521 1.00 44.09 189 GLN A CA 1
ATOM 1401 C C . GLN A 1 189 ? -19.722 8.089 24.445 1.00 44.09 189 GLN A C 1
ATOM 1403 O O . GLN A 1 189 ? -20.620 8.925 24.517 1.00 44.09 189 GLN A O 1
ATOM 1408 N N . GLN A 1 190 ? -18.695 8.234 23.604 1.00 38.69 190 GLN A N 1
ATOM 1409 C CA . GLN A 1 190 ? -18.941 8.803 22.305 1.00 38.69 190 GLN A CA 1
ATOM 1410 C C . GLN A 1 190 ? -20.178 8.017 21.911 1.00 38.69 190 GLN A C 1
ATOM 1412 O O . GLN A 1 190 ? -20.054 6.788 21.826 1.00 38.69 190 GLN A O 1
ATOM 1417 N N . GLU A 1 191 ? -21.366 8.658 21.923 1.00 41.66 191 GLU A N 1
ATOM 1418 C CA . GLU A 1 191 ? -22.555 8.063 21.322 1.00 41.66 191 GLU A CA 1
ATOM 1419 C C . GLU A 1 191 ? -21.979 7.469 20.080 1.00 41.66 191 GLU A C 1
ATOM 1421 O O . GLU A 1 191 ? -21.329 8.233 19.354 1.00 41.66 191 GLU A O 1
ATOM 1426 N N . SER A 1 192 ? -21.991 6.131 20.028 1.00 45.84 192 SER A N 1
ATOM 1427 C CA . SER A 1 192 ? -21.208 5.356 19.088 1.00 45.84 192 SER A CA 1
ATOM 1428 C C . SER A 1 192 ? -21.302 6.137 17.809 1.00 45.84 192 SER A C 1
ATOM 1430 O O . SER A 1 192 ? -22.416 6.311 17.333 1.00 45.84 192 SER A O 1
ATOM 1432 N N . MET A 1 193 ? -20.235 6.830 17.409 1.00 57.81 193 MET A N 1
ATOM 1433 C CA . MET A 1 193 ? -20.368 7.765 16.305 1.00 57.81 193 MET A CA 1
ATOM 1434 C C . MET A 1 193 ? -20.508 6.809 15.149 1.00 57.81 193 MET A C 1
ATOM 1436 O O . MET A 1 193 ? -19.521 6.186 14.776 1.00 57.81 193 MET A O 1
ATOM 1440 N N . VAL A 1 194 ? -21.767 6.510 14.811 1.00 67.06 194 VAL A N 1
ATOM 1441 C CA . VAL A 1 194 ? -22.114 5.320 14.058 1.00 67.06 194 VAL A CA 1
ATOM 1442 C C . VAL A 1 194 ? -21.831 5.708 12.633 1.00 67.06 194 VAL A C 1
ATOM 1444 O O . VAL A 1 194 ? -22.598 6.424 11.988 1.00 67.06 194 VAL A O 1
ATOM 1447 N N . ILE A 1 195 ? -20.664 5.279 12.183 1.00 77.38 195 ILE A N 1
ATOM 1448 C CA . ILE A 1 195 ? -20.261 5.452 10.806 1.00 77.38 195 ILE A CA 1
ATOM 1449 C C . ILE A 1 195 ? -20.983 4.368 10.025 1.00 77.38 195 ILE A C 1
ATOM 1451 O O . ILE A 1 195 ? -20.676 3.179 10.151 1.00 77.38 195 ILE A O 1
ATOM 1455 N N . ASP A 1 196 ? -21.967 4.796 9.249 1.00 81.19 196 ASP A N 1
ATOM 1456 C CA . ASP A 1 196 ? -22.763 3.909 8.423 1.00 81.19 196 ASP A CA 1
ATOM 1457 C C . ASP A 1 196 ? -21.994 3.582 7.155 1.00 81.19 196 ASP A C 1
ATOM 1459 O O . ASP A 1 196 ? -21.684 4.464 6.356 1.00 81.19 196 ASP A O 1
ATOM 1463 N N . ILE A 1 197 ? -21.691 2.302 6.981 1.00 82.12 197 ILE A N 1
ATOM 1464 C CA . ILE A 1 197 ? -20.987 1.767 5.824 1.00 82.12 197 ILE A CA 1
ATOM 1465 C C . ILE A 1 197 ? -21.993 0.970 5.012 1.00 82.12 197 ILE A C 1
ATOM 1467 O O . ILE A 1 197 ? -22.517 -0.020 5.515 1.00 82.12 197 ILE A O 1
ATOM 1471 N N . MET A 1 198 ? -22.236 1.380 3.770 1.00 81.81 198 MET A N 1
ATOM 1472 C CA . MET A 1 198 ? -23.090 0.647 2.837 1.00 81.81 198 MET A CA 1
ATOM 1473 C C . MET A 1 198 ? -22.278 0.211 1.622 1.00 81.81 198 MET A C 1
ATOM 1475 O O . MET A 1 198 ? -21.826 1.077 0.864 1.00 81.81 198 MET A O 1
ATOM 1479 N N . PRO A 1 199 ? -22.066 -1.096 1.407 1.00 77.56 199 PRO A N 1
ATOM 1480 C CA . PRO A 1 199 ? -21.576 -1.566 0.130 1.00 77.56 199 PRO A CA 1
ATOM 1481 C C . PRO A 1 199 ? -22.671 -1.383 -0.919 1.00 77.56 199 PRO A C 1
ATOM 1483 O O . PRO A 1 199 ? -23.850 -1.646 -0.682 1.00 77.56 199 PRO A O 1
ATOM 1486 N N . THR A 1 200 ? -22.266 -0.910 -2.086 1.00 70.44 200 THR A N 1
ATOM 1487 C CA . THR A 1 200 ? -23.146 -0.825 -3.252 1.00 70.44 200 THR A CA 1
ATOM 1488 C C . THR A 1 200 ? -23.345 -2.209 -3.881 1.00 70.44 200 THR A C 1
ATOM 1490 O O . THR A 1 200 ? -22.597 -3.150 -3.604 1.00 70.44 200 THR A O 1
ATOM 1493 N N . ASP A 1 201 ? -24.403 -2.360 -4.674 1.00 65.38 201 ASP A N 1
ATOM 1494 C CA . ASP A 1 201 ? -24.711 -3.595 -5.396 1.00 65.38 201 ASP A CA 1
ATOM 1495 C C . ASP A 1 201 ? -23.833 -3.765 -6.654 1.00 65.38 201 ASP A C 1
ATOM 1497 O O . ASP A 1 201 ? -22.792 -3.123 -6.806 1.00 65.38 201 ASP A O 1
ATOM 1501 N N . ALA A 1 202 ? -24.241 -4.659 -7.561 1.00 57.59 202 ALA A N 1
ATOM 1502 C CA . ALA A 1 202 ? -23.523 -4.920 -8.805 1.00 57.59 202 ALA A CA 1
ATOM 1503 C C . ALA A 1 202 ? -23.401 -3.683 -9.724 1.00 57.59 202 ALA A C 1
ATOM 1505 O O . ALA A 1 202 ? -22.464 -3.620 -10.516 1.00 57.59 202 ALA A O 1
ATOM 1506 N N . GLU A 1 203 ? -24.282 -2.681 -9.615 1.00 60.00 203 GLU A N 1
ATOM 1507 C CA . GLU A 1 203 ? -24.158 -1.428 -10.379 1.00 60.00 203 GLU A CA 1
ATOM 1508 C C . GLU A 1 203 ? -23.084 -0.498 -9.788 1.00 60.00 203 GLU A C 1
ATOM 1510 O O . GLU A 1 203 ? -22.554 0.376 -10.476 1.00 60.00 203 GLU A O 1
ATOM 1515 N N . GLY A 1 204 ? -22.695 -0.711 -8.527 1.00 74.50 204 GLY A N 1
ATOM 1516 C CA . GLY A 1 204 ? -21.615 0.008 -7.853 1.00 74.50 204 GLY A CA 1
ATOM 1517 C C . GLY A 1 204 ? -20.244 -0.676 -7.906 1.00 74.50 204 GLY A C 1
ATOM 1518 O O . GLY A 1 204 ? -19.337 -0.307 -7.152 1.00 74.50 204 GLY A O 1
ATOM 1519 N N . VAL A 1 205 ? -20.063 -1.654 -8.797 1.00 84.44 205 VAL A N 1
ATOM 1520 C CA . VAL A 1 205 ? -18.771 -2.308 -9.045 1.00 84.44 205 VAL A CA 1
ATOM 1521 C C . VAL A 1 205 ? -17.734 -1.288 -9.517 1.00 84.44 205 VAL A C 1
ATOM 1523 O O . VAL A 1 205 ? -17.927 -0.558 -10.490 1.00 84.44 205 VAL A O 1
ATOM 1526 N N . ILE A 1 206 ? -16.594 -1.246 -8.827 1.00 84.44 206 ILE A N 1
ATOM 1527 C CA . ILE A 1 206 ? -15.448 -0.426 -9.236 1.00 84.44 206 ILE A CA 1
ATOM 1528 C C . ILE A 1 206 ? -14.638 -1.157 -10.313 1.00 84.44 206 ILE A C 1
ATOM 1530 O O . ILE A 1 206 ? -14.262 -0.546 -11.320 1.00 84.44 206 ILE A O 1
ATOM 1534 N N . ARG A 1 207 ? -14.368 -2.447 -10.076 1.00 86.38 207 ARG A N 1
ATOM 1535 C CA . ARG A 1 207 ? -13.635 -3.369 -10.957 1.00 86.38 207 ARG A CA 1
ATOM 1536 C C . ARG A 1 207 ? -13.983 -4.821 -10.620 1.00 86.38 207 ARG A C 1
ATOM 1538 O O . ARG A 1 207 ? -14.280 -5.115 -9.466 1.00 86.38 207 ARG A O 1
ATOM 1545 N N . ASP A 1 208 ? -13.925 -5.712 -11.599 1.00 86.56 208 ASP A N 1
ATOM 1546 C CA . ASP A 1 208 ? -14.342 -7.123 -11.528 1.00 86.56 208 ASP A CA 1
ATOM 1547 C C . ASP A 1 208 ? -13.235 -8.116 -11.928 1.00 86.56 208 ASP A C 1
ATOM 1549 O O . ASP A 1 208 ? -13.492 -9.287 -12.215 1.00 86.56 208 ASP A O 1
ATOM 1553 N N . ASP A 1 209 ? -11.993 -7.644 -11.922 1.00 86.50 209 ASP A N 1
ATOM 1554 C CA . ASP A 1 209 ? -10.812 -8.342 -12.419 1.00 86.50 209 ASP A CA 1
ATOM 1555 C C . ASP A 1 209 ? -9.667 -8.402 -11.392 1.00 86.50 209 ASP A C 1
ATOM 1557 O O . ASP A 1 209 ? -8.520 -8.662 -11.760 1.00 86.50 209 ASP A O 1
ATOM 1561 N N . ILE A 1 210 ? -9.949 -8.158 -10.104 1.00 89.38 210 ILE A N 1
ATOM 1562 C CA . ILE A 1 210 ? -8.933 -8.317 -9.059 1.00 89.38 210 ILE A CA 1
ATOM 1563 C C . ILE A 1 210 ? -8.563 -9.793 -8.979 1.00 89.38 210 ILE A C 1
ATOM 1565 O O . ILE A 1 210 ? -9.406 -10.671 -8.814 1.00 89.38 210 ILE A O 1
ATOM 1569 N N . GLY A 1 211 ? -7.275 -10.082 -9.064 1.00 85.38 211 GLY A N 1
ATOM 1570 C CA . GLY A 1 211 ? -6.760 -11.429 -8.885 1.00 85.38 211 GLY A CA 1
ATOM 1571 C C . GLY A 1 211 ? -5.415 -11.399 -8.193 1.00 85.38 211 GLY A C 1
ATOM 1572 O O . GLY A 1 211 ? -4.850 -10.336 -7.948 1.00 85.38 211 GLY A O 1
ATOM 1573 N N . HIS A 1 212 ? -4.854 -12.577 -7.925 1.00 82.38 212 HIS A N 1
ATOM 1574 C CA . HIS A 1 212 ? -3.504 -12.667 -7.365 1.00 82.38 212 HIS A CA 1
ATOM 1575 C C . HIS A 1 212 ? -2.496 -11.858 -8.202 1.00 82.38 212 HIS A C 1
ATOM 1577 O O . HIS A 1 212 ? -1.643 -11.181 -7.640 1.00 82.38 212 HIS A O 1
ATOM 1583 N N . ALA A 1 213 ? -2.631 -11.856 -9.536 1.00 86.44 213 ALA A N 1
ATOM 1584 C CA . ALA A 1 213 ? -1.739 -11.147 -10.455 1.00 86.44 213 ALA A CA 1
ATOM 1585 C C . ALA A 1 213 ? -1.757 -9.617 -10.276 1.00 86.44 213 ALA A C 1
ATOM 1587 O O . ALA A 1 213 ? -0.782 -8.955 -10.632 1.00 86.44 213 ALA A O 1
ATOM 1588 N N . THR A 1 214 ? -2.821 -9.059 -9.682 1.00 91.75 214 THR A N 1
ATOM 1589 C CA . THR A 1 214 ? -2.912 -7.642 -9.300 1.00 91.75 214 THR A CA 1
ATOM 1590 C C . THR A 1 214 ? -1.855 -7.268 -8.262 1.00 91.75 214 THR A C 1
ATOM 1592 O O . THR A 1 214 ? -1.414 -6.124 -8.239 1.00 91.75 214 THR A O 1
ATOM 1595 N N . PHE A 1 215 ? -1.428 -8.213 -7.421 1.00 92.94 215 PHE A N 1
ATOM 1596 C CA . PHE A 1 215 ? -0.526 -7.964 -6.301 1.00 92.94 215 PHE A CA 1
ATOM 1597 C C . PHE A 1 215 ? 0.826 -8.615 -6.556 1.00 92.94 215 PHE A C 1
ATOM 1599 O O . PHE A 1 215 ? 0.966 -9.840 -6.543 1.00 92.94 215 PHE A O 1
ATOM 1606 N N . GLY A 1 216 ? 1.829 -7.782 -6.785 1.00 88.19 216 GLY A N 1
ATOM 1607 C CA . GLY A 1 216 ? 3.201 -8.196 -6.978 1.00 88.19 216 GLY A CA 1
ATOM 1608 C C . GLY A 1 216 ? 4.145 -7.664 -5.914 1.00 88.19 216 GLY A C 1
ATOM 1609 O O . GLY A 1 216 ? 3.782 -6.876 -5.038 1.00 88.19 216 GLY A O 1
ATOM 1610 N N . SER A 1 217 ? 5.394 -8.094 -6.021 1.00 83.62 217 SER A N 1
ATOM 1611 C CA . SER A 1 217 ? 6.499 -7.513 -5.271 1.00 83.62 217 SER A CA 1
ATOM 1612 C C . SER A 1 217 ? 7.718 -7.317 -6.162 1.00 83.62 217 SER A C 1
ATOM 1614 O O . SER A 1 217 ? 7.933 -8.069 -7.118 1.00 83.62 217 SER A O 1
ATOM 1616 N N . GLY A 1 218 ? 8.495 -6.294 -5.817 1.00 70.69 218 GLY A N 1
ATOM 1617 C CA . GLY A 1 218 ? 9.860 -6.084 -6.269 1.00 70.69 218 GLY A CA 1
ATOM 1618 C C . GLY A 1 218 ? 10.801 -5.953 -5.069 1.00 70.69 218 GLY A C 1
ATOM 1619 O O . GLY A 1 218 ? 10.387 -5.573 -3.968 1.00 70.69 218 GLY A O 1
ATOM 1620 N N . VAL A 1 219 ? 12.080 -6.256 -5.275 1.00 65.00 219 VAL A N 1
ATOM 1621 C CA . VAL A 1 219 ? 13.146 -6.015 -4.293 1.00 65.00 219 VAL A CA 1
ATOM 1622 C C . VAL A 1 219 ? 14.291 -5.289 -4.987 1.00 65.00 219 VAL A C 1
ATOM 1624 O O . VAL A 1 219 ? 14.797 -5.782 -5.994 1.00 65.00 219 VAL A O 1
ATOM 1627 N N . GLU A 1 220 ? 14.687 -4.127 -4.469 1.00 63.75 220 GLU A N 1
ATOM 1628 C CA . GLU A 1 220 ? 15.839 -3.372 -4.967 1.00 63.75 220 GLU A CA 1
ATOM 1629 C C . GLU A 1 220 ? 17.123 -3.787 -4.215 1.00 63.75 220 GLU A C 1
ATOM 1631 O O . GLU A 1 220 ? 17.081 -4.193 -3.056 1.00 63.75 220 GLU A O 1
ATOM 1636 N N . PHE A 1 221 ? 18.277 -3.729 -4.884 1.00 50.41 221 PHE A N 1
ATOM 1637 C CA . PHE A 1 221 ? 19.642 -3.871 -4.333 1.00 50.41 221 PHE A CA 1
ATOM 1638 C C . PHE A 1 221 ? 20.021 -5.166 -3.583 1.00 50.41 221 PHE A C 1
ATOM 1640 O O . PHE A 1 221 ? 21.124 -5.268 -3.053 1.00 50.41 221 PHE A O 1
ATOM 1647 N N . GLN A 1 222 ? 19.170 -6.195 -3.550 1.00 56.09 222 GLN A N 1
ATOM 1648 C CA . GLN A 1 222 ? 19.335 -7.301 -2.594 1.00 56.09 222 GLN A CA 1
ATOM 1649 C C . GLN A 1 222 ? 19.249 -8.707 -3.204 1.00 56.09 222 GLN A C 1
ATOM 1651 O O . GLN A 1 222 ? 18.636 -9.638 -2.688 1.00 56.09 222 GLN A O 1
ATOM 1656 N N . GLN A 1 223 ? 19.968 -8.912 -4.299 1.00 56.56 223 GLN A N 1
ATOM 1657 C CA . GLN A 1 223 ? 20.015 -10.189 -5.016 1.00 56.56 223 GLN A CA 1
ATOM 1658 C C . GLN A 1 223 ? 20.789 -11.292 -4.256 1.00 56.56 223 GLN A C 1
ATOM 1660 O O . GLN A 1 223 ? 20.446 -12.472 -4.339 1.00 56.56 223 GLN A O 1
ATOM 1665 N N . ALA A 1 224 ? 21.723 -10.921 -3.367 1.00 49.59 224 ALA A N 1
ATOM 1666 C CA . ALA A 1 224 ? 22.327 -11.846 -2.394 1.00 49.59 224 ALA A CA 1
ATOM 1667 C C . ALA A 1 224 ? 21.286 -12.480 -1.438 1.00 49.59 224 ALA A C 1
ATOM 1669 O O . ALA A 1 224 ? 21.507 -13.543 -0.857 1.00 49.59 224 ALA A O 1
ATOM 1670 N N . GLN A 1 225 ? 20.118 -11.852 -1.304 1.00 54.06 225 GLN A N 1
ATOM 1671 C CA . GLN A 1 225 ? 19.008 -12.299 -0.469 1.00 54.06 225 GLN A CA 1
ATOM 1672 C C . GLN A 1 225 ? 18.045 -13.213 -1.222 1.00 54.06 225 GLN A C 1
ATOM 1674 O O . GLN A 1 225 ? 17.620 -14.253 -0.705 1.00 54.06 225 GLN A O 1
ATOM 1679 N N . MET A 1 226 ? 17.819 -12.903 -2.505 1.00 59.50 226 MET A N 1
ATOM 1680 C CA . MET A 1 226 ? 17.342 -13.898 -3.463 1.00 59.50 226 MET A CA 1
ATOM 1681 C C . MET A 1 226 ? 18.279 -15.116 -3.450 1.00 59.50 226 MET A C 1
ATOM 1683 O O . MET A 1 226 ? 17.840 -16.257 -3.517 1.00 59.50 226 MET A O 1
ATOM 1687 N N . ARG A 1 227 ? 19.586 -14.932 -3.223 1.00 57.19 227 ARG A N 1
ATOM 1688 C CA . ARG A 1 227 ? 20.496 -16.070 -3.113 1.00 57.19 227 ARG A CA 1
ATOM 1689 C C . ARG A 1 227 ? 20.230 -17.007 -1.934 1.00 57.19 227 ARG A C 1
ATOM 1691 O O . ARG A 1 227 ? 20.152 -18.217 -2.158 1.00 57.19 227 ARG A O 1
ATOM 1698 N N . MET A 1 228 ? 19.986 -16.461 -0.743 1.00 53.50 228 MET A N 1
ATOM 1699 C CA . MET A 1 228 ? 19.610 -17.229 0.457 1.00 53.50 228 MET A CA 1
ATOM 1700 C C . MET A 1 228 ? 18.237 -17.915 0.341 1.00 53.50 228 MET A C 1
ATOM 1702 O O . MET A 1 228 ? 18.054 -19.022 0.842 1.00 53.50 228 MET A O 1
ATOM 1706 N N . THR A 1 229 ? 17.274 -17.299 -0.352 1.00 56.47 229 THR A N 1
ATOM 1707 C CA . THR A 1 229 ? 15.971 -17.935 -0.645 1.00 56.47 229 THR A CA 1
ATOM 1708 C C . THR A 1 229 ? 16.084 -19.065 -1.668 1.00 56.47 229 THR A C 1
ATOM 1710 O O . THR A 1 229 ? 15.251 -19.975 -1.674 1.00 56.47 229 THR A O 1
ATOM 1713 N N . MET A 1 230 ? 17.097 -19.015 -2.540 1.00 59.88 230 MET A N 1
ATOM 1714 C CA . MET A 1 230 ? 17.155 -19.847 -3.736 1.00 59.88 230 MET A CA 1
ATOM 1715 C C . MET A 1 230 ? 18.086 -21.071 -3.610 1.00 59.88 230 MET A C 1
ATOM 1717 O O . MET A 1 230 ? 17.727 -22.145 -4.092 1.00 59.88 230 MET A O 1
ATOM 1721 N N . GLU A 1 231 ? 19.234 -20.997 -2.932 1.00 60.53 231 GLU A N 1
ATOM 1722 C CA . GLU A 1 231 ? 20.216 -22.101 -2.887 1.00 60.53 231 GLU A CA 1
ATOM 1723 C C . GLU A 1 231 ? 20.101 -23.004 -1.634 1.00 60.53 231 GLU A C 1
ATOM 1725 O O . GLU A 1 231 ? 20.412 -22.561 -0.529 1.00 60.53 231 GLU A O 1
ATOM 1730 N N . PRO A 1 232 ? 19.771 -24.310 -1.776 1.00 52.06 232 PRO A N 1
ATOM 1731 C CA . PRO A 1 232 ? 19.714 -25.263 -0.657 1.00 52.06 232 PRO A CA 1
ATOM 1732 C C . PRO A 1 232 ? 21.015 -25.397 0.136 1.00 52.06 232 PRO A C 1
ATOM 1734 O O . PRO A 1 232 ? 20.990 -25.575 1.350 1.00 52.06 232 PRO A O 1
ATOM 1737 N N . GLN A 1 233 ? 22.152 -25.281 -0.550 1.00 53.00 233 GLN A N 1
ATOM 1738 C CA . GLN A 1 233 ? 23.481 -25.526 0.013 1.00 53.00 233 GLN A CA 1
ATOM 1739 C C . GLN A 1 233 ? 24.020 -24.342 0.834 1.00 53.00 233 GLN A C 1
ATOM 1741 O O . GLN A 1 233 ? 25.020 -24.490 1.529 1.00 53.00 233 GLN A O 1
ATOM 1746 N N . LEU A 1 234 ? 23.340 -23.190 0.794 1.00 51.38 234 LEU A N 1
ATOM 1747 C CA . LEU A 1 234 ? 23.662 -22.000 1.591 1.00 51.38 234 LEU A CA 1
ATOM 1748 C C . LEU A 1 234 ? 22.742 -21.820 2.806 1.00 51.38 234 LEU A C 1
ATOM 1750 O O . LEU A 1 234 ? 22.730 -20.751 3.410 1.00 51.38 234 LEU A O 1
ATOM 1754 N N . GLY A 1 235 ? 21.971 -22.851 3.167 1.00 49.66 235 GLY A N 1
ATOM 1755 C CA . GLY A 1 235 ? 21.017 -22.780 4.273 1.00 49.66 235 GLY A CA 1
ATOM 1756 C C . GLY A 1 235 ? 19.646 -22.264 3.847 1.00 49.66 235 GLY A C 1
ATOM 1757 O O . GLY A 1 235 ? 19.083 -21.398 4.514 1.00 49.66 235 GLY A O 1
ATOM 1758 N N . TYR A 1 236 ? 19.093 -22.808 2.753 1.00 57.72 236 TYR A N 1
ATOM 1759 C CA . TYR A 1 236 ? 17.674 -22.641 2.430 1.00 57.72 236 TYR A CA 1
ATOM 1760 C C . TYR A 1 236 ? 16.841 -22.883 3.683 1.00 57.72 236 TYR A C 1
ATOM 1762 O O . TYR A 1 236 ? 16.901 -23.957 4.282 1.00 57.72 236 TYR A O 1
ATOM 1770 N N . SER A 1 237 ? 16.047 -21.886 4.052 1.00 62.81 237 SER A N 1
ATOM 1771 C CA . SER A 1 237 ? 14.975 -22.079 5.008 1.00 62.81 237 SER A CA 1
ATOM 1772 C C . SER A 1 237 ? 13.706 -22.355 4.202 1.00 62.81 237 SER A C 1
ATOM 1774 O O . SER A 1 237 ? 13.159 -21.416 3.615 1.00 62.81 237 SER A O 1
ATOM 1776 N N . PRO A 1 238 ? 13.194 -23.604 4.159 1.00 71.56 238 PRO A N 1
ATOM 1777 C CA . PRO A 1 238 ? 11.842 -23.871 3.673 1.00 71.56 238 PRO A CA 1
ATOM 1778 C C . PRO A 1 238 ? 10.818 -22.932 4.311 1.00 71.56 238 PRO A C 1
ATOM 1780 O O . PRO A 1 238 ? 9.856 -22.541 3.658 1.00 71.56 238 PRO A O 1
ATOM 1783 N N . ALA A 1 239 ? 11.063 -22.497 5.553 1.00 74.81 239 ALA A N 1
ATOM 1784 C CA . ALA A 1 239 ? 10.223 -21.519 6.222 1.00 74.81 239 ALA A CA 1
ATOM 1785 C C . ALA A 1 239 ? 10.168 -20.183 5.465 1.00 74.81 239 ALA A C 1
ATOM 1787 O O . ALA A 1 239 ? 9.095 -19.611 5.377 1.00 74.81 239 ALA A O 1
ATOM 1788 N N . LEU A 1 240 ? 11.250 -19.715 4.834 1.00 74.62 240 LEU A N 1
ATOM 1789 C CA . LEU A 1 240 ? 11.220 -18.486 4.032 1.00 74.62 240 LEU A CA 1
ATOM 1790 C C . LEU A 1 240 ? 10.370 -18.636 2.772 1.00 74.62 240 LEU A C 1
ATOM 1792 O O . LEU A 1 240 ? 9.512 -17.800 2.503 1.00 74.62 240 LEU A O 1
ATOM 1796 N N . GLY A 1 241 ? 10.583 -19.721 2.021 1.00 74.56 241 GLY A N 1
ATOM 1797 C CA . GLY A 1 241 ? 9.778 -20.024 0.837 1.00 74.56 241 GLY A CA 1
ATOM 1798 C C . GLY A 1 241 ? 8.294 -20.164 1.181 1.00 74.56 241 GLY A C 1
ATOM 1799 O O . GLY A 1 241 ? 7.454 -19.610 0.476 1.00 74.56 241 GLY A O 1
ATOM 1800 N N . ASN A 1 242 ? 7.989 -20.821 2.302 1.00 79.62 242 ASN A N 1
ATOM 1801 C CA . ASN A 1 242 ? 6.632 -20.963 2.820 1.00 79.62 242 ASN A CA 1
ATOM 1802 C C . ASN A 1 242 ? 6.043 -19.620 3.266 1.00 79.62 242 ASN A C 1
ATOM 1804 O O . ASN A 1 242 ? 4.886 -19.350 2.965 1.00 79.62 242 ASN A O 1
ATOM 1808 N N . THR A 1 243 ? 6.815 -18.758 3.935 1.00 81.12 243 THR A N 1
ATOM 1809 C CA . THR A 1 243 ? 6.346 -17.433 4.368 1.00 81.12 243 THR A CA 1
ATOM 1810 C C . THR A 1 243 ? 6.077 -16.514 3.174 1.00 81.12 243 THR A C 1
ATOM 1812 O O . THR A 1 243 ? 5.054 -15.837 3.152 1.00 81.12 243 THR A O 1
ATOM 1815 N N . ILE A 1 244 ? 6.930 -16.533 2.143 1.00 79.94 244 ILE A N 1
ATOM 1816 C CA . ILE A 1 244 ? 6.688 -15.807 0.884 1.00 79.94 244 ILE A CA 1
ATOM 1817 C C . ILE A 1 244 ? 5.449 -16.367 0.176 1.00 79.94 244 ILE A C 1
ATOM 1819 O O . ILE A 1 244 ? 4.560 -15.610 -0.210 1.00 79.94 244 ILE A O 1
ATOM 1823 N N . GLY A 1 245 ? 5.349 -17.694 0.056 1.00 78.50 245 GLY A N 1
ATOM 1824 C CA . GLY A 1 245 ? 4.186 -18.359 -0.535 1.00 78.50 245 GLY A CA 1
ATOM 1825 C C . GLY A 1 245 ? 2.883 -18.055 0.214 1.00 78.50 245 GLY A C 1
ATOM 1826 O O . GLY A 1 245 ? 1.838 -17.880 -0.412 1.00 78.50 245 GLY A O 1
ATOM 1827 N N . ALA A 1 246 ? 2.943 -17.900 1.540 1.00 82.25 246 ALA A N 1
ATOM 1828 C CA . ALA A 1 246 ? 1.797 -17.538 2.370 1.00 82.25 246 ALA A CA 1
ATOM 1829 C C . ALA A 1 246 ? 1.260 -16.130 2.071 1.00 82.25 246 ALA A C 1
ATOM 1831 O O . ALA A 1 246 ? 0.079 -15.882 2.299 1.00 82.25 246 ALA A O 1
ATOM 1832 N N . LEU A 1 247 ? 2.075 -15.226 1.509 1.00 83.56 247 LEU A N 1
ATOM 1833 C CA . LEU A 1 247 ? 1.606 -13.912 1.060 1.00 83.56 247 LEU A CA 1
ATOM 1834 C C . LEU A 1 247 ? 0.756 -13.980 -0.215 1.00 83.56 247 LEU A C 1
ATOM 1836 O O . LEU A 1 247 ? 0.039 -13.021 -0.498 1.00 83.56 247 LEU A O 1
ATOM 1840 N N . ARG A 1 248 ? 0.803 -15.099 -0.954 1.00 85.94 248 ARG A N 1
ATOM 1841 C CA . ARG A 1 248 ? 0.031 -15.351 -2.187 1.00 85.94 248 ARG A CA 1
ATOM 1842 C C . ARG A 1 248 ? 0.129 -14.209 -3.206 1.00 85.94 248 ARG A C 1
ATOM 1844 O O . ARG A 1 248 ? -0.859 -13.848 -3.841 1.00 85.94 248 ARG A O 1
ATOM 1851 N N . LEU A 1 249 ? 1.316 -13.620 -3.341 1.00 87.38 249 LEU A N 1
ATOM 1852 C CA . LEU A 1 249 ? 1.587 -12.643 -4.396 1.00 87.38 249 LEU A CA 1
ATOM 1853 C C . LEU A 1 249 ? 1.453 -13.345 -5.745 1.00 87.38 249 LEU A C 1
ATOM 1855 O O . LEU A 1 249 ? 1.856 -14.499 -5.871 1.00 87.38 249 LEU A O 1
ATOM 1859 N N . GLY A 1 250 ? 0.880 -12.674 -6.738 1.00 88.75 250 GLY A N 1
ATOM 1860 C CA . GLY A 1 250 ? 0.692 -13.256 -8.063 1.00 88.75 250 GLY A CA 1
ATOM 1861 C C . GLY A 1 250 ? 1.645 -12.732 -9.119 1.00 88.75 250 GLY A C 1
ATOM 1862 O O . GLY A 1 250 ? 1.630 -13.279 -10.213 1.00 88.75 250 GLY A O 1
ATOM 1863 N N . SER A 1 251 ? 2.460 -11.716 -8.821 1.00 90.50 251 SER A N 1
ATOM 1864 C CA . SER A 1 251 ? 3.469 -11.202 -9.753 1.00 90.50 251 SER A CA 1
ATOM 1865 C C . SER A 1 251 ? 4.818 -10.944 -9.076 1.00 90.50 251 SER A C 1
ATOM 1867 O O . SER A 1 251 ? 4.887 -10.573 -7.905 1.00 90.50 251 SER A O 1
ATOM 1869 N N . PHE A 1 252 ? 5.899 -11.076 -9.835 1.00 89.38 252 PHE A N 1
ATOM 1870 C CA . PHE A 1 252 ? 7.263 -10.812 -9.401 1.00 89.38 252 PHE A CA 1
ATOM 1871 C C . PHE A 1 252 ? 8.004 -9.980 -10.451 1.00 89.38 252 PHE A C 1
ATOM 1873 O O . PHE A 1 252 ? 8.116 -10.398 -11.607 1.00 89.38 252 PHE A O 1
ATOM 1880 N N . ARG A 1 253 ? 8.494 -8.804 -10.046 1.00 90.94 253 ARG A N 1
ATOM 1881 C CA . ARG A 1 253 ? 9.266 -7.882 -10.893 1.00 90.94 253 ARG A CA 1
ATOM 1882 C C . ARG A 1 253 ? 10.763 -8.075 -10.650 1.00 90.94 253 ARG A C 1
ATOM 1884 O O . ARG A 1 253 ? 11.196 -8.136 -9.501 1.00 90.94 253 ARG A O 1
ATOM 1891 N N . PHE A 1 254 ? 11.551 -8.179 -11.718 1.00 88.69 254 PHE A N 1
ATOM 1892 C CA . PHE A 1 254 ? 12.993 -8.450 -11.664 1.00 88.69 254 PHE A CA 1
ATOM 1893 C C . PHE A 1 254 ? 13.696 -7.907 -12.912 1.00 88.69 254 PHE A C 1
ATOM 1895 O O . PHE A 1 254 ? 13.097 -7.984 -13.977 1.00 88.69 254 PHE A O 1
ATOM 1902 N N . PRO A 1 255 ? 14.972 -7.484 -12.874 1.00 80.94 255 PRO A N 1
ATOM 1903 C CA . PRO A 1 255 ? 15.874 -7.239 -11.734 1.00 80.94 255 PRO A CA 1
ATOM 1904 C C . PRO A 1 255 ? 15.469 -6.082 -10.811 1.00 80.94 255 PRO A C 1
ATOM 1906 O O . PRO A 1 255 ? 16.038 -6.010 -9.725 1.00 80.94 255 PRO A O 1
ATOM 1909 N N . ASN A 1 256 ? 14.442 -5.315 -11.195 1.00 79.56 256 ASN A N 1
ATOM 1910 C CA . ASN A 1 256 ? 13.661 -4.374 -10.394 1.00 79.56 256 ASN A CA 1
ATOM 1911 C C . ASN A 1 256 ? 14.441 -3.181 -9.808 1.00 79.56 256 ASN A C 1
ATOM 1913 O O . ASN A 1 256 ? 15.368 -3.346 -9.013 1.00 79.56 256 ASN A O 1
ATOM 1917 N N . GLY A 1 257 ? 13.976 -1.977 -10.132 1.00 82.00 257 GLY A N 1
ATOM 1918 C CA . GLY A 1 257 ? 14.519 -0.714 -9.642 1.00 82.00 257 GLY A CA 1
ATOM 1919 C C . GLY A 1 257 ? 15.825 -0.334 -10.322 1.00 82.00 257 GLY A C 1
ATOM 1920 O O . GLY A 1 257 ? 16.199 -0.868 -11.365 1.00 82.00 257 GLY A O 1
ATOM 1921 N N . THR A 1 258 ? 16.578 0.571 -9.705 1.00 79.31 258 THR A N 1
ATOM 1922 C CA . THR A 1 258 ? 17.860 1.058 -10.236 1.00 79.31 258 THR A CA 1
ATOM 1923 C C . THR A 1 258 ? 18.845 -0.058 -10.628 1.00 79.31 258 THR A C 1
ATOM 1925 O O . THR A 1 258 ? 19.543 0.100 -11.632 1.00 79.31 258 THR A O 1
ATOM 1928 N N . PRO A 1 259 ? 18.942 -1.202 -9.913 1.00 77.50 259 PRO A N 1
ATOM 1929 C CA . PRO A 1 259 ? 19.758 -2.335 -10.343 1.00 77.50 259 PRO A CA 1
ATOM 1930 C C . PRO A 1 259 ? 19.455 -2.856 -11.747 1.00 77.50 259 PRO A C 1
ATOM 1932 O O . PRO A 1 259 ? 20.359 -3.373 -12.407 1.00 77.50 259 PRO A O 1
ATOM 1935 N N . GLY A 1 260 ? 18.210 -2.748 -12.213 1.00 81.50 260 GLY A N 1
ATOM 1936 C CA . GLY A 1 260 ? 17.826 -3.246 -13.525 1.00 81.50 260 GLY A CA 1
ATOM 1937 C C . GLY A 1 260 ? 18.370 -2.425 -14.690 1.00 81.50 260 GLY A C 1
ATOM 1938 O O . GLY A 1 260 ? 18.762 -3.009 -15.703 1.00 81.50 260 GLY A O 1
ATOM 1939 N N . LEU A 1 261 ? 18.641 -1.134 -14.472 1.00 81.31 261 LEU A N 1
ATOM 1940 C CA . LEU A 1 261 ? 19.454 -0.290 -15.366 1.00 81.31 261 LEU A CA 1
ATOM 1941 C C . LEU A 1 261 ? 20.921 -0.746 -15.485 1.00 81.31 261 LEU A C 1
ATOM 1943 O O . LEU A 1 261 ? 21.716 -0.199 -16.243 1.00 81.31 261 LEU A O 1
ATOM 1947 N N . HIS A 1 262 ? 21.336 -1.744 -14.714 1.00 78.56 262 HIS A N 1
ATOM 1948 C CA . HIS A 1 262 ? 22.704 -2.251 -14.724 1.00 78.56 262 HIS A CA 1
ATOM 1949 C C . HIS A 1 262 ? 22.768 -3.766 -14.896 1.00 78.56 262 HIS A C 1
ATOM 1951 O O . HIS A 1 262 ? 23.856 -4.344 -14.820 1.00 78.56 262 HIS A O 1
ATOM 1957 N N . TYR A 1 263 ? 21.627 -4.410 -15.138 1.00 84.50 263 TYR A N 1
ATOM 1958 C CA . TYR A 1 263 ? 21.543 -5.851 -15.279 1.00 84.50 263 TYR A CA 1
ATOM 1959 C C . TYR A 1 263 ? 21.840 -6.304 -16.707 1.00 84.50 263 TYR A C 1
ATOM 1961 O O . TYR A 1 263 ? 21.264 -5.813 -17.675 1.00 84.50 263 TYR A O 1
ATOM 1969 N N . PHE A 1 264 ? 22.735 -7.279 -16.828 1.00 85.56 264 PHE A N 1
ATOM 1970 C CA . PHE A 1 264 ? 23.066 -7.959 -18.072 1.00 85.56 264 PHE A CA 1
ATOM 1971 C C . PHE A 1 264 ? 22.699 -9.432 -17.930 1.00 85.56 264 PHE A C 1
ATOM 1973 O O . PHE A 1 264 ? 23.394 -10.198 -17.266 1.00 85.56 264 PHE A O 1
ATOM 1980 N N . SER A 1 265 ? 21.610 -9.841 -18.571 1.00 87.06 265 SER A N 1
ATOM 1981 C CA . SER A 1 265 ? 21.069 -11.206 -18.510 1.00 87.06 265 SER A CA 1
ATOM 1982 C C . SER A 1 265 ? 22.035 -12.303 -18.985 1.00 87.06 265 SER A C 1
ATOM 1984 O O . SER A 1 265 ? 21.875 -13.479 -18.666 1.00 87.06 265 SER A O 1
ATOM 1986 N N . GLU A 1 266 ? 23.003 -11.946 -19.824 1.00 84.81 266 GLU A N 1
ATOM 1987 C CA . GLU A 1 266 ? 24.057 -12.804 -20.364 1.00 84.81 266 GLU A CA 1
ATOM 1988 C C . GLU A 1 266 ? 25.283 -12.879 -19.436 1.00 84.81 266 GLU A C 1
ATOM 1990 O O . GLU A 1 266 ? 26.050 -13.840 -19.487 1.00 84.81 266 GLU A O 1
ATOM 1995 N N . TYR A 1 267 ? 25.444 -11.887 -18.555 1.00 81.50 267 TYR A N 1
ATOM 1996 C CA . TYR A 1 267 ? 26.532 -11.789 -17.584 1.00 81.50 267 TYR A CA 1
ATOM 1997 C C . TYR A 1 267 ? 26.012 -11.256 -16.241 1.00 81.50 267 TYR A C 1
ATOM 1999 O O . TYR A 1 267 ? 26.483 -10.213 -15.775 1.00 81.50 267 TYR A O 1
ATOM 2007 N N . PRO A 1 268 ? 25.067 -11.950 -15.577 1.00 79.44 268 PRO A N 1
ATOM 2008 C CA . PRO A 1 268 ? 24.425 -11.427 -14.374 1.00 79.44 268 PRO A CA 1
ATOM 2009 C C . PRO A 1 268 ? 25.462 -11.081 -13.297 1.00 79.44 268 PRO A C 1
ATOM 2011 O O . PRO A 1 268 ? 25.411 -10.005 -12.721 1.00 79.44 268 PRO A O 1
ATOM 2014 N N . TYR A 1 269 ? 26.512 -11.887 -13.145 1.00 72.75 269 TYR A N 1
ATOM 2015 C CA . TYR A 1 269 ? 27.630 -11.653 -12.220 1.00 72.75 269 TYR A CA 1
ATOM 2016 C C . TYR A 1 269 ? 28.467 -10.381 -12.475 1.00 72.75 269 TYR A C 1
ATOM 2018 O O . TYR A 1 269 ? 29.272 -10.006 -11.626 1.00 72.75 269 TYR A O 1
ATOM 2026 N N . LYS A 1 270 ? 28.337 -9.738 -13.642 1.00 72.19 270 LYS A N 1
ATOM 2027 C CA . LYS A 1 270 ? 28.966 -8.440 -13.947 1.00 72.19 270 LYS A CA 1
ATOM 2028 C C . LYS A 1 270 ? 28.020 -7.257 -13.760 1.00 72.19 270 LYS A C 1
ATOM 2030 O O . LYS A 1 270 ? 28.461 -6.108 -13.788 1.00 72.19 270 LYS A O 1
ATOM 2035 N N . SER A 1 271 ? 26.737 -7.541 -13.569 1.00 70.38 271 SER A N 1
ATOM 2036 C CA . SER A 1 271 ? 25.735 -6.542 -13.232 1.00 70.38 271 SER A CA 1
ATOM 2037 C C . SER A 1 271 ? 26.096 -5.977 -11.857 1.00 70.38 271 SER A C 1
ATOM 2039 O O . SER A 1 271 ? 26.183 -6.731 -10.896 1.00 70.38 271 SER A O 1
ATOM 2041 N N . TYR A 1 272 ? 26.372 -4.674 -11.767 1.00 67.44 272 TYR A N 1
ATOM 2042 C CA . TYR A 1 272 ? 26.648 -3.947 -10.513 1.00 67.44 272 TYR A CA 1
ATOM 2043 C C . TYR A 1 272 ? 27.922 -4.365 -9.706 1.00 67.44 272 TYR A C 1
ATOM 2045 O O . TYR A 1 272 ? 27.873 -5.179 -8.789 1.00 67.44 272 TYR A O 1
ATOM 2053 N N . PRO A 1 273 ? 29.091 -3.746 -9.954 1.00 54.62 273 PRO A N 1
ATOM 2054 C CA . PRO A 1 273 ? 30.327 -3.905 -9.193 1.00 54.62 273 PRO A CA 1
ATOM 2055 C C . PRO A 1 273 ? 30.464 -2.998 -7.950 1.00 54.62 273 PRO A C 1
ATOM 2057 O O . PRO A 1 273 ? 31.459 -3.139 -7.242 1.00 54.62 273 PRO A O 1
ATOM 2060 N N . GLU A 1 274 ? 29.550 -2.055 -7.659 1.00 52.34 274 GLU A N 1
ATOM 2061 C CA . GLU A 1 274 ? 29.741 -1.103 -6.539 1.00 52.34 274 GLU A CA 1
ATOM 2062 C C . GLU A 1 274 ? 29.794 -1.762 -5.153 1.00 52.34 274 GLU A C 1
ATOM 2064 O O . GLU A 1 274 ? 30.481 -1.248 -4.266 1.00 52.34 274 GLU A O 1
ATOM 2069 N N . ASP A 1 275 ? 29.186 -2.935 -4.986 1.00 48.06 275 ASP A N 1
ATOM 2070 C CA . ASP A 1 275 ? 29.248 -3.696 -3.735 1.00 48.06 275 ASP A CA 1
ATOM 2071 C C . ASP A 1 275 ? 30.651 -4.252 -3.432 1.00 48.06 275 ASP A C 1
ATOM 2073 O O . ASP A 1 275 ? 31.013 -4.422 -2.267 1.00 48.06 275 ASP A O 1
ATOM 2077 N N . ALA A 1 276 ? 31.522 -4.370 -4.445 1.00 45.28 276 ALA A N 1
ATOM 2078 C CA . ALA A 1 276 ? 32.936 -4.705 -4.249 1.00 45.28 276 ALA A CA 1
ATOM 2079 C C . ALA A 1 276 ? 33.653 -3.734 -3.310 1.00 45.28 276 ALA A C 1
ATOM 2081 O O . ALA A 1 276 ? 34.526 -4.130 -2.540 1.00 45.28 276 ALA A O 1
ATOM 2082 N N . ALA A 1 277 ? 33.286 -2.451 -3.379 1.00 41.88 277 ALA A N 1
ATOM 2083 C CA . ALA A 1 277 ? 33.897 -1.400 -2.577 1.00 41.88 277 ALA A CA 1
ATOM 2084 C C . ALA A 1 277 ? 33.361 -1.365 -1.134 1.00 41.88 277 ALA A C 1
ATOM 2086 O O . ALA A 1 277 ? 34.010 -0.781 -0.270 1.00 41.88 277 ALA A O 1
ATOM 2087 N N . LYS A 1 278 ? 32.212 -2.005 -0.859 1.00 49.03 278 LYS A N 1
ATOM 2088 C CA . LYS A 1 278 ? 31.628 -2.160 0.487 1.00 49.03 278 LYS A CA 1
ATOM 2089 C C . LYS A 1 278 ? 32.082 -3.448 1.198 1.00 49.03 278 LYS A C 1
ATOM 2091 O O . LYS A 1 278 ? 31.628 -3.724 2.304 1.00 49.03 278 LYS A O 1
ATOM 2096 N N . GLY A 1 279 ? 32.987 -4.228 0.597 1.00 43.22 279 GLY A N 1
ATOM 2097 C CA . GLY A 1 279 ? 33.548 -5.446 1.195 1.00 43.22 279 GLY A CA 1
ATOM 2098 C C . GLY A 1 279 ? 32.672 -6.698 1.063 1.00 43.22 279 GLY A C 1
ATOM 2099 O O . GLY A 1 279 ? 33.057 -7.759 1.552 1.00 43.22 279 GLY A O 1
ATOM 2100 N N . THR A 1 280 ? 31.527 -6.619 0.381 1.00 48.16 280 THR A N 1
ATOM 2101 C CA . THR A 1 280 ? 30.724 -7.787 0.005 1.00 48.16 280 THR A CA 1
ATOM 2102 C C . THR A 1 280 ? 31.271 -8.367 -1.303 1.00 48.16 280 THR A C 1
ATOM 2104 O O . THR A 1 280 ? 31.529 -7.654 -2.269 1.00 48.16 280 THR A O 1
ATOM 2107 N N . ASN A 1 281 ? 31.538 -9.676 -1.330 1.00 43.19 281 ASN A N 1
ATOM 2108 C CA . ASN A 1 281 ? 32.160 -10.332 -2.482 1.00 43.19 281 ASN A CA 1
ATOM 2109 C C . ASN A 1 281 ? 31.253 -10.204 -3.737 1.00 43.19 281 ASN A C 1
ATOM 2111 O O . ASN A 1 281 ? 30.183 -10.817 -3.758 1.00 43.19 281 ASN A O 1
ATOM 2115 N N . PRO A 1 282 ? 31.664 -9.474 -4.797 1.00 43.66 282 PRO A N 1
ATOM 2116 C CA . PRO A 1 282 ? 30.815 -9.138 -5.957 1.00 43.66 282 PRO A CA 1
ATOM 2117 C C . PRO A 1 282 ? 30.418 -10.335 -6.811 1.00 43.66 282 PRO A C 1
ATOM 2119 O O . PRO A 1 282 ? 29.513 -10.260 -7.634 1.00 43.66 282 PRO A O 1
ATOM 2122 N N . THR A 1 283 ? 31.133 -11.447 -6.665 1.00 41.38 283 THR A N 1
ATOM 2123 C CA . THR A 1 283 ? 31.142 -12.531 -7.651 1.00 41.38 283 THR A CA 1
ATOM 2124 C C . THR A 1 283 ? 29.883 -13.409 -7.655 1.00 41.38 283 THR A C 1
ATOM 2126 O O . THR A 1 283 ? 29.821 -14.355 -8.433 1.00 41.38 283 THR A O 1
ATOM 2129 N N . THR A 1 284 ? 28.864 -13.117 -6.830 1.00 50.28 284 THR A N 1
ATOM 2130 C CA . THR A 1 284 ? 27.665 -13.976 -6.678 1.00 50.28 284 THR A CA 1
ATOM 2131 C C . THR A 1 284 ? 26.334 -13.228 -6.502 1.00 50.28 284 THR A C 1
ATOM 2133 O O . THR A 1 284 ? 25.352 -13.845 -6.094 1.00 50.28 284 THR A O 1
ATOM 2136 N N . ALA A 1 285 ? 26.280 -11.915 -6.757 1.00 56.72 285 ALA A N 1
ATOM 2137 C CA . ALA A 1 285 ? 25.124 -11.115 -6.351 1.00 56.72 285 ALA A CA 1
ATOM 2138 C C . ALA A 1 285 ? 23.876 -11.350 -7.217 1.00 56.72 285 ALA A C 1
ATOM 2140 O O . ALA A 1 285 ? 22.843 -11.680 -6.653 1.00 56.72 285 ALA A O 1
ATOM 2141 N N . TYR A 1 286 ? 23.943 -11.223 -8.548 1.00 68.50 286 TYR A N 1
ATOM 2142 C CA . TYR A 1 286 ? 22.741 -11.266 -9.396 1.00 68.50 286 TYR A CA 1
ATOM 2143 C C . TYR A 1 286 ? 22.397 -12.664 -9.899 1.00 68.50 286 TYR A C 1
ATOM 2145 O O . TYR A 1 286 ? 23.258 -13.403 -10.380 1.00 68.50 286 TYR A O 1
ATOM 2153 N N . ARG A 1 287 ? 21.102 -12.984 -9.841 1.00 76.38 287 ARG A N 1
ATOM 2154 C CA . ARG A 1 287 ? 20.544 -14.238 -10.341 1.00 76.38 287 ARG A CA 1
ATOM 2155 C C . ARG A 1 287 ? 20.440 -14.262 -11.857 1.00 76.38 287 ARG A C 1
ATOM 2157 O O . ARG A 1 287 ? 20.228 -13.235 -12.503 1.00 76.38 287 ARG A O 1
ATOM 2164 N N . THR A 1 288 ? 20.597 -15.454 -12.411 1.00 83.75 288 THR A N 1
ATOM 2165 C CA . THR A 1 288 ? 20.293 -15.731 -13.814 1.00 83.75 288 THR A CA 1
ATOM 2166 C C . THR A 1 288 ? 18.776 -15.675 -14.036 1.00 83.75 288 THR A C 1
ATOM 2168 O O . THR A 1 288 ? 18.008 -15.978 -13.114 1.00 83.75 288 THR A O 1
ATOM 2171 N N . PRO A 1 289 ? 18.306 -15.314 -15.238 1.00 85.38 289 PRO A N 1
ATOM 2172 C CA . PRO A 1 289 ? 16.880 -15.365 -15.542 1.00 85.38 289 PRO A CA 1
ATOM 2173 C C . PRO A 1 289 ? 16.281 -16.764 -15.349 1.00 85.38 289 PRO A C 1
ATOM 2175 O O . PRO A 1 289 ? 15.169 -16.895 -14.842 1.00 85.38 289 PRO A O 1
ATOM 2178 N N . GLU A 1 290 ? 17.037 -17.811 -15.685 1.00 86.00 290 GLU A N 1
ATOM 2179 C CA . GLU A 1 290 ? 16.626 -19.211 -15.562 1.00 86.00 290 GLU A CA 1
ATOM 2180 C C . GLU A 1 290 ? 16.409 -19.610 -14.096 1.00 86.00 290 GLU A C 1
ATOM 2182 O O . GLU A 1 290 ? 15.461 -20.331 -13.769 1.00 86.00 290 GLU A O 1
ATOM 2187 N N . GLU A 1 291 ? 17.248 -19.101 -13.187 1.00 82.06 291 GLU A N 1
ATOM 2188 C CA . GLU A 1 291 ? 16.993 -19.224 -11.757 1.00 82.06 291 GLU A CA 1
ATOM 2189 C C . GLU A 1 291 ? 15.670 -18.544 -11.410 1.00 82.06 291 GLU A C 1
ATOM 2191 O O . GLU A 1 291 ? 14.802 -19.214 -10.868 1.00 82.06 291 GLU A O 1
ATOM 2196 N N . ILE A 1 292 ? 15.451 -17.275 -11.767 1.00 85.44 292 ILE A N 1
ATOM 2197 C CA . ILE A 1 292 ? 14.210 -16.555 -11.419 1.00 85.44 292 ILE A CA 1
ATOM 2198 C C . ILE A 1 292 ? 12.958 -17.275 -11.926 1.00 85.44 292 ILE A C 1
ATOM 2200 O O . ILE A 1 292 ? 11.989 -17.419 -11.171 1.00 85.44 292 ILE A O 1
ATOM 2204 N N . VAL A 1 293 ? 12.982 -17.804 -13.150 1.00 87.69 293 VAL A N 1
ATOM 2205 C CA . VAL A 1 293 ? 11.899 -18.645 -13.676 1.00 87.69 293 VAL A CA 1
ATOM 2206 C C . VAL A 1 293 ? 11.617 -19.814 -12.743 1.00 87.69 293 VAL A C 1
ATOM 2208 O O . VAL A 1 293 ? 10.459 -20.052 -12.394 1.00 87.69 293 VAL A O 1
ATOM 2211 N N . ARG A 1 294 ? 12.649 -20.546 -12.323 1.00 84.69 294 ARG A N 1
ATOM 2212 C CA . ARG A 1 294 ? 12.488 -21.742 -11.494 1.00 84.69 294 ARG A CA 1
ATOM 2213 C C . ARG A 1 294 ? 11.771 -21.458 -10.168 1.00 84.69 294 ARG A C 1
ATOM 2215 O O . ARG A 1 294 ? 11.015 -22.312 -9.713 1.00 84.69 294 ARG A O 1
ATOM 2222 N N . TYR A 1 295 ? 11.985 -20.297 -9.538 1.00 79.25 295 TYR A N 1
ATOM 2223 C CA . TYR A 1 295 ? 11.341 -19.975 -8.244 1.00 79.25 295 TYR A CA 1
ATOM 2224 C C . TYR A 1 295 ? 9.978 -19.325 -8.388 1.00 79.25 295 TYR A C 1
ATOM 2226 O O . TYR A 1 295 ? 9.093 -19.577 -7.575 1.00 79.25 295 TYR A O 1
ATOM 2234 N N . THR A 1 296 ? 9.787 -18.533 -9.434 1.00 84.56 296 THR A N 1
ATOM 2235 C CA . THR A 1 296 ? 8.474 -17.960 -9.751 1.00 84.56 296 THR A CA 1
ATOM 2236 C C . THR A 1 296 ? 7.534 -18.988 -10.384 1.00 84.56 296 THR A C 1
ATOM 2238 O O . THR A 1 296 ? 6.326 -18.791 -10.384 1.00 84.56 296 THR A O 1
ATOM 2241 N N . GLY A 1 297 ? 8.055 -20.115 -10.876 1.00 86.06 297 GLY A N 1
ATOM 2242 C CA . GLY A 1 297 ? 7.275 -21.185 -11.487 1.00 86.06 297 GLY A CA 1
ATOM 2243 C C . GLY A 1 297 ? 6.245 -21.856 -10.559 1.00 86.06 297 GLY A C 1
ATOM 2244 O O . GLY A 1 297 ? 6.273 -21.682 -9.335 1.00 86.06 297 GLY A O 1
ATOM 2245 N N . PRO A 1 298 ? 5.345 -22.669 -11.142 1.00 83.56 298 PRO A N 1
ATOM 2246 C CA . PRO A 1 298 ? 4.203 -23.267 -10.443 1.00 83.56 298 PRO A CA 1
ATOM 2247 C C . PRO A 1 298 ? 4.601 -24.241 -9.327 1.00 83.56 298 PRO A C 1
ATOM 2249 O O . PRO A 1 298 ? 3.833 -24.453 -8.396 1.00 83.56 298 PRO A O 1
ATOM 2252 N N . GLU A 1 299 ? 5.807 -24.811 -9.389 1.00 81.00 299 GLU A N 1
ATOM 2253 C CA . GLU A 1 299 ? 6.328 -25.729 -8.368 1.00 81.00 299 GLU A CA 1
ATOM 2254 C C . GLU A 1 299 ? 6.744 -25.028 -7.066 1.00 81.00 299 GLU A C 1
ATOM 2256 O O . GLU A 1 299 ? 7.017 -25.697 -6.068 1.00 81.00 299 GLU A O 1
ATOM 2261 N N . ARG A 1 300 ? 6.846 -23.691 -7.067 1.00 81.06 300 ARG A N 1
ATOM 2262 C CA . ARG A 1 300 ? 7.295 -22.914 -5.907 1.00 81.06 300 ARG A CA 1
ATOM 2263 C C . ARG A 1 300 ? 6.330 -21.789 -5.571 1.00 81.06 300 ARG A C 1
ATOM 2265 O O . ARG A 1 300 ? 5.430 -21.989 -4.764 1.00 81.06 300 ARG A O 1
ATOM 2272 N N . TRP A 1 301 ? 6.535 -20.602 -6.136 1.00 81.88 301 TRP A N 1
ATOM 2273 C CA . TRP A 1 301 ? 5.747 -19.426 -5.774 1.00 81.88 301 TRP A CA 1
ATOM 2274 C C . TRP A 1 301 ? 4.524 -19.217 -6.659 1.00 81.88 301 TRP A C 1
ATOM 2276 O O . TRP A 1 301 ? 3.600 -18.535 -6.228 1.00 81.88 301 TRP A O 1
ATOM 2286 N N . ASN A 1 302 ? 4.496 -19.820 -7.852 1.00 87.00 302 ASN A N 1
ATOM 2287 C CA . ASN A 1 302 ? 3.410 -19.667 -8.819 1.00 87.00 302 ASN A CA 1
ATOM 2288 C C . ASN A 1 302 ? 3.065 -18.186 -9.085 1.00 87.00 302 ASN A C 1
ATOM 2290 O O . ASN A 1 302 ? 1.911 -17.768 -8.990 1.00 87.00 302 ASN A O 1
ATOM 2294 N N . MET A 1 303 ? 4.099 -17.397 -9.374 1.00 89.06 303 MET A N 1
ATOM 2295 C CA . MET A 1 303 ? 4.022 -15.967 -9.649 1.00 89.06 303 MET A CA 1
ATOM 2296 C C . MET A 1 303 ? 4.241 -15.707 -11.136 1.00 89.06 303 MET A C 1
ATOM 2298 O O . MET A 1 303 ? 5.152 -16.253 -11.760 1.00 89.06 303 MET A O 1
ATOM 2302 N N . GLU A 1 304 ? 3.441 -14.808 -11.692 1.00 92.19 304 GLU A N 1
ATOM 2303 C CA . GLU A 1 304 ? 3.714 -14.214 -12.988 1.00 92.19 304 GLU A CA 1
ATOM 2304 C C . GLU A 1 304 ? 4.991 -13.371 -12.931 1.00 92.19 304 GLU A C 1
ATOM 2306 O O . GLU A 1 304 ? 5.302 -12.740 -11.925 1.00 92.19 304 GLU A O 1
ATOM 2311 N N . ARG A 1 305 ? 5.756 -13.362 -14.017 1.00 92.00 305 ARG A N 1
ATOM 2312 C CA . ARG A 1 305 ? 7.035 -12.659 -14.098 1.00 92.00 305 ARG A CA 1
ATOM 2313 C C . ARG A 1 305 ? 6.889 -11.367 -14.881 1.00 92.00 305 ARG A C 1
ATOM 2315 O O . ARG A 1 305 ? 6.204 -11.339 -15.905 1.00 92.00 305 ARG A O 1
ATOM 2322 N N . VAL A 1 306 ? 7.601 -10.344 -14.430 1.00 94.44 306 VAL A N 1
ATOM 2323 C CA . VAL A 1 306 ? 7.814 -9.092 -15.152 1.00 94.44 306 VAL A CA 1
ATOM 2324 C C . VAL A 1 306 ? 9.314 -8.860 -15.215 1.00 94.44 306 VAL A C 1
ATOM 2326 O O . VAL A 1 306 ? 9.942 -8.643 -14.175 1.00 94.44 306 VAL A O 1
ATOM 2329 N N . PHE A 1 307 ? 9.888 -8.957 -16.414 1.00 94.69 307 PHE A N 1
ATOM 2330 C CA . PHE A 1 307 ? 11.316 -8.729 -16.611 1.00 94.69 307 PHE A CA 1
ATOM 2331 C C . PHE A 1 307 ? 11.613 -7.323 -17.101 1.00 94.69 307 PHE A C 1
ATOM 2333 O O . PHE A 1 307 ? 11.151 -6.907 -18.155 1.00 94.69 307 PHE A O 1
ATOM 2340 N N . GLU A 1 308 ? 12.421 -6.607 -16.338 1.00 93.94 308 GLU A N 1
ATOM 2341 C CA . GLU A 1 308 ? 12.930 -5.290 -16.678 1.00 93.94 308 GLU A CA 1
ATOM 2342 C C . GLU A 1 308 ? 14.195 -5.418 -17.532 1.00 93.94 308 GLU A C 1
ATOM 2344 O O . GLU A 1 308 ? 15.124 -6.151 -17.182 1.00 93.94 308 GLU A O 1
ATOM 2349 N N . VAL A 1 309 ? 14.239 -4.720 -18.665 1.00 94.38 309 VAL A N 1
ATOM 2350 C CA . VAL A 1 309 ? 15.403 -4.705 -19.558 1.00 94.38 309 VAL A CA 1
ATOM 2351 C C . VAL A 1 309 ? 16.197 -3.420 -19.398 1.00 94.38 309 VAL A C 1
ATOM 2353 O O . VAL A 1 309 ? 15.645 -2.330 -19.289 1.00 94.38 309 VAL A O 1
ATOM 2356 N N . ASN A 1 310 ? 17.516 -3.564 -19.419 1.00 91.00 310 ASN A N 1
ATOM 2357 C CA . ASN A 1 310 ? 18.458 -2.483 -19.185 1.00 91.00 310 ASN A CA 1
ATOM 2358 C C . ASN A 1 310 ? 18.502 -1.495 -20.367 1.00 91.00 310 ASN A C 1
ATOM 2360 O O . ASN A 1 310 ? 19.132 -1.772 -21.392 1.00 91.00 310 ASN A O 1
ATOM 2364 N N . THR A 1 311 ? 17.881 -0.326 -20.202 1.00 89.00 311 THR A N 1
ATOM 2365 C CA . THR A 1 311 ? 17.922 0.779 -21.174 1.00 89.00 311 THR A CA 1
ATOM 2366 C C . THR A 1 311 ? 19.220 1.581 -21.125 1.00 89.00 311 THR A C 1
ATOM 2368 O O . THR A 1 311 ? 19.568 2.216 -22.108 1.00 89.00 311 THR A O 1
ATOM 2371 N N . ASP A 1 312 ? 20.002 1.493 -20.053 1.00 81.62 312 ASP A N 1
ATOM 2372 C CA . ASP A 1 312 ? 21.293 2.172 -19.890 1.00 81.62 312 ASP A CA 1
ATOM 2373 C C . ASP A 1 312 ? 22.467 1.428 -20.550 1.00 81.62 312 ASP A C 1
ATOM 2375 O O . ASP A 1 312 ? 23.581 1.954 -20.621 1.00 81.62 312 ASP A O 1
ATOM 2379 N N . ALA A 1 313 ? 22.251 0.208 -21.050 1.00 68.56 313 ALA A N 1
ATOM 2380 C CA . ALA A 1 313 ? 23.304 -0.658 -21.582 1.00 68.56 313 ALA A CA 1
ATOM 2381 C C . ALA A 1 313 ? 24.118 -0.023 -22.727 1.00 68.56 313 ALA A C 1
ATOM 2383 O O . ALA A 1 313 ? 25.242 -0.449 -22.987 1.00 68.56 313 ALA A O 1
ATOM 2384 N N . PHE A 1 314 ? 23.588 0.999 -23.405 1.00 69.38 314 PHE A N 1
ATOM 2385 C CA . PHE A 1 314 ? 24.301 1.710 -24.467 1.00 69.38 314 PHE A CA 1
ATOM 2386 C C . PHE A 1 314 ? 25.248 2.814 -23.964 1.00 69.38 314 PHE A C 1
ATOM 2388 O O . PHE A 1 314 ? 26.090 3.282 -24.734 1.00 69.38 314 PHE A O 1
ATOM 2395 N N . LEU A 1 315 ? 25.156 3.221 -22.693 1.00 61.34 315 LEU A N 1
ATOM 2396 C CA . LEU A 1 315 ? 26.074 4.185 -22.074 1.00 61.34 315 LEU A CA 1
ATOM 2397 C C . LEU A 1 315 ? 27.452 3.574 -21.759 1.00 61.34 315 LEU A C 1
ATOM 2399 O O . LEU A 1 315 ? 28.434 4.308 -21.681 1.00 61.34 315 LEU A O 1
ATOM 2403 N N . ASP A 1 316 ? 27.549 2.246 -21.641 1.00 60.53 316 ASP A N 1
ATOM 2404 C CA . ASP A 1 316 ? 28.787 1.515 -21.339 1.00 60.53 316 ASP A CA 1
ATOM 2405 C C . ASP A 1 316 ? 29.157 0.548 -22.473 1.00 60.53 316 ASP A C 1
ATOM 2407 O O . ASP A 1 316 ? 28.728 -0.608 -22.515 1.00 60.53 316 ASP A O 1
ATOM 2411 N N . TYR A 1 317 ? 29.987 1.017 -23.408 1.00 46.31 317 TYR A N 1
ATOM 2412 C CA . TYR A 1 317 ? 30.511 0.169 -24.475 1.00 46.31 317 TYR A CA 1
ATOM 2413 C C . TYR A 1 317 ? 31.922 -0.331 -24.166 1.00 46.31 317 TYR A C 1
ATOM 2415 O O . TYR A 1 317 ? 32.909 0.361 -24.395 1.00 46.31 317 TYR A O 1
ATOM 2423 N N . GLY A 1 318 ? 32.001 -1.585 -23.707 1.00 49.34 318 GLY A N 1
ATOM 2424 C CA . GLY A 1 318 ? 33.224 -2.396 -23.695 1.00 49.34 318 GLY A CA 1
ATOM 2425 C C . GLY A 1 318 ? 33.542 -3.065 -22.359 1.00 49.34 318 GLY A C 1
ATOM 2426 O O . GLY A 1 318 ? 34.143 -4.141 -22.355 1.00 49.34 318 GLY A O 1
ATOM 2427 N N . ALA A 1 319 ? 33.112 -2.489 -21.232 1.00 50.94 319 ALA A N 1
ATOM 2428 C CA . ALA A 1 319 ? 33.510 -2.988 -19.918 1.00 50.94 319 ALA A CA 1
ATOM 2429 C C . ALA A 1 319 ? 32.530 -4.004 -19.309 1.00 50.94 319 ALA A C 1
ATOM 2431 O O . ALA A 1 319 ? 32.979 -4.841 -18.521 1.00 50.94 319 ALA A O 1
ATOM 2432 N N . MET A 1 320 ? 31.238 -3.981 -19.684 1.00 52.28 320 MET A N 1
ATOM 2433 C CA . MET A 1 320 ? 30.178 -4.726 -18.978 1.00 52.28 320 MET A CA 1
ATOM 2434 C C . MET A 1 320 ? 30.247 -4.433 -17.474 1.00 52.28 320 MET A C 1
ATOM 2436 O O . MET A 1 320 ? 30.324 -5.353 -16.659 1.00 52.28 320 MET A O 1
ATOM 2440 N N . ARG A 1 321 ? 30.370 -3.158 -17.101 1.00 52.59 321 ARG A N 1
ATOM 2441 C CA . ARG A 1 321 ? 30.546 -2.730 -15.712 1.00 52.59 321 ARG A CA 1
ATOM 2442 C C . ARG A 1 321 ? 29.717 -1.483 -15.468 1.00 52.59 321 ARG A C 1
ATOM 2444 O O . ARG A 1 321 ? 29.552 -0.633 -16.325 1.00 52.59 321 ARG A O 1
ATOM 2451 N N . TYR A 1 322 ? 29.248 -1.332 -14.241 1.00 48.44 322 TYR A N 1
ATOM 2452 C CA . TYR A 1 322 ? 28.677 -0.065 -13.804 1.00 48.44 322 TYR A CA 1
ATOM 2453 C C . TYR A 1 322 ? 29.673 1.081 -14.015 1.00 48.44 322 TYR A C 1
ATOM 2455 O O . TYR A 1 322 ? 30.796 1.050 -13.498 1.00 48.44 322 TYR A O 1
ATOM 2463 N N . VAL A 1 323 ? 29.230 2.107 -14.733 1.00 51.75 323 VAL A N 1
ATOM 2464 C CA . VAL A 1 323 ? 29.950 3.367 -14.871 1.00 51.75 323 VAL A CA 1
ATOM 2465 C C . VAL A 1 323 ? 29.524 4.270 -13.719 1.00 51.75 323 VAL A C 1
ATOM 2467 O O . VAL A 1 323 ? 28.395 4.758 -13.673 1.00 51.75 323 VAL A O 1
ATOM 2470 N N . LYS A 1 324 ? 30.434 4.525 -12.771 1.00 52.84 324 LYS A N 1
ATOM 2471 C CA . LYS A 1 324 ? 30.208 5.558 -11.750 1.00 52.84 324 LYS A CA 1
ATOM 2472 C C . LYS A 1 324 ? 29.967 6.896 -12.445 1.00 52.84 324 LYS A C 1
ATOM 2474 O O . LYS A 1 324 ? 30.735 7.264 -13.326 1.00 52.84 324 LYS A O 1
ATOM 2479 N N . LYS A 1 325 ? 29.004 7.698 -11.966 1.00 51.84 325 LYS A N 1
ATOM 2480 C CA . LYS A 1 325 ? 28.793 9.097 -12.422 1.00 51.84 325 LYS A CA 1
ATOM 2481 C C . LYS A 1 325 ? 30.085 9.949 -12.414 1.00 51.84 325 LYS A C 1
ATOM 2483 O O . LYS A 1 325 ? 30.172 10.987 -13.078 1.00 51.84 325 LYS A O 1
ATOM 2488 N N . THR A 1 326 ? 31.096 9.543 -11.646 1.00 51.44 326 THR A N 1
ATOM 2489 C CA . THR A 1 326 ? 32.406 10.200 -11.544 1.00 51.44 326 THR A CA 1
ATOM 2490 C C . THR A 1 326 ? 33.440 9.743 -12.577 1.00 51.44 326 THR A C 1
ATOM 2492 O O . THR A 1 326 ? 34.476 10.392 -12.676 1.00 51.44 326 THR A O 1
ATOM 2495 N N . ASP A 1 327 ? 33.196 8.681 -13.347 1.00 58.19 327 ASP A N 1
ATOM 2496 C CA . ASP A 1 327 ? 34.122 8.220 -14.383 1.00 58.19 327 ASP A CA 1
ATOM 2497 C C . ASP A 1 327 ? 34.016 9.113 -15.626 1.00 58.19 327 ASP A C 1
ATOM 2499 O O . ASP A 1 327 ? 33.130 8.961 -16.466 1.00 58.19 327 ASP A O 1
ATOM 2503 N N . ALA A 1 328 ? 34.908 10.101 -15.708 1.00 56.44 328 ALA A N 1
ATOM 2504 C CA . ALA A 1 328 ? 34.900 11.117 -16.753 1.00 56.44 328 ALA A CA 1
ATOM 2505 C C . ALA A 1 328 ? 35.052 10.541 -18.173 1.00 56.44 328 ALA A C 1
ATOM 2507 O O . ALA A 1 328 ? 34.574 11.169 -19.114 1.00 56.44 328 ALA A O 1
ATOM 2508 N N . ALA A 1 329 ? 35.673 9.364 -18.330 1.00 58.38 329 ALA A N 1
ATOM 2509 C CA . ALA A 1 329 ? 35.897 8.737 -19.635 1.00 58.38 329 ALA A CA 1
ATOM 2510 C C . ALA A 1 329 ? 34.629 8.102 -20.231 1.00 58.38 329 ALA A C 1
ATOM 2512 O O . ALA A 1 329 ? 34.548 7.922 -21.443 1.00 58.38 329 ALA A O 1
ATOM 2513 N N . ASN A 1 330 ? 33.638 7.804 -19.388 1.00 56.69 330 ASN A N 1
ATOM 2514 C CA . ASN A 1 330 ? 32.408 7.103 -19.756 1.00 56.69 330 ASN A CA 1
ATOM 2515 C C . ASN A 1 330 ? 31.152 7.952 -19.501 1.00 56.69 330 ASN A C 1
ATOM 2517 O O . ASN A 1 330 ? 30.037 7.433 -19.442 1.00 56.69 330 ASN A O 1
ATOM 2521 N N . ARG A 1 331 ? 31.305 9.273 -19.330 1.00 61.53 331 ARG A N 1
ATOM 2522 C CA . ARG A 1 331 ? 30.144 10.161 -19.239 1.00 61.53 331 ARG A CA 1
ATOM 2523 C C . ARG A 1 331 ? 29.445 10.228 -20.596 1.00 61.53 331 ARG A C 1
ATOM 2525 O O . ARG A 1 331 ? 30.130 10.409 -21.605 1.00 61.53 331 ARG A O 1
ATOM 2532 N N . PRO A 1 332 ? 28.104 10.140 -20.640 1.00 64.94 332 PRO A N 1
ATOM 2533 C CA . PRO A 1 332 ? 27.383 10.437 -21.863 1.00 64.94 332 PRO A CA 1
ATOM 2534 C C . PRO A 1 332 ? 27.761 11.828 -22.366 1.00 64.94 332 PRO A C 1
ATOM 2536 O O . PRO A 1 332 ? 27.864 12.775 -21.581 1.00 64.94 332 PRO A O 1
ATOM 2539 N N . ILE A 1 333 ? 27.947 11.948 -23.680 1.00 68.19 333 ILE A N 1
ATOM 2540 C CA . ILE A 1 333 ? 28.001 13.259 -24.322 1.00 68.19 333 ILE A CA 1
ATOM 2541 C C . ILE A 1 333 ? 26.637 13.894 -24.085 1.00 68.19 333 ILE A C 1
ATOM 2543 O O . ILE A 1 333 ? 25.624 13.273 -24.390 1.00 68.19 333 ILE A O 1
ATOM 2547 N N . LEU A 1 334 ? 26.609 15.086 -23.498 1.00 78.94 334 LEU A N 1
ATOM 2548 C CA . LEU A 1 334 ? 25.365 15.787 -23.210 1.00 78.94 334 LEU A CA 1
ATOM 2549 C C . LEU A 1 334 ? 24.999 16.715 -24.373 1.00 78.94 334 LEU A C 1
ATOM 2551 O O . LEU A 1 334 ? 25.879 17.276 -25.028 1.00 78.94 334 LEU A O 1
ATOM 2555 N N . ASP A 1 335 ? 23.708 16.882 -24.624 1.00 74.06 335 ASP A N 1
ATOM 2556 C CA . ASP A 1 335 ? 23.172 17.881 -25.535 1.00 74.06 335 ASP A CA 1
ATOM 2557 C C . ASP A 1 335 ? 23.193 19.288 -24.903 1.00 74.06 335 ASP A C 1
ATOM 2559 O O . ASP A 1 335 ? 23.631 19.494 -23.767 1.00 74.06 335 ASP A O 1
ATOM 2563 N N . GLY A 1 336 ? 22.704 20.285 -25.645 1.00 70.56 336 GLY A N 1
ATOM 2564 C CA . GLY A 1 336 ? 22.625 21.671 -25.168 1.00 70.56 336 GLY A CA 1
ATOM 2565 C C . GLY A 1 336 ? 21.710 21.883 -23.952 1.00 70.56 336 GLY A C 1
ATOM 2566 O O . GLY A 1 336 ? 21.776 22.944 -23.337 1.00 70.56 336 GLY A O 1
ATOM 2567 N N . ALA A 1 337 ? 20.885 20.895 -23.590 1.00 73.62 337 ALA A N 1
ATOM 2568 C CA . ALA A 1 337 ? 20.030 20.886 -22.405 1.00 73.62 337 ALA A CA 1
ATOM 2569 C C . ALA A 1 337 ? 20.625 20.059 -21.246 1.00 73.62 337 ALA A C 1
ATOM 2571 O O . ALA A 1 337 ? 19.987 19.913 -20.202 1.00 73.62 337 ALA A O 1
ATOM 2572 N N . GLY A 1 338 ? 21.844 19.530 -21.402 1.00 73.88 338 GLY A N 1
ATOM 2573 C CA . GLY A 1 338 ? 22.500 18.701 -20.395 1.00 73.88 338 GLY A CA 1
ATOM 2574 C C . GLY A 1 338 ? 21.993 17.255 -20.346 1.00 73.88 338 GLY A C 1
ATOM 2575 O O . GLY A 1 338 ? 22.286 16.566 -19.370 1.00 73.88 338 GLY A O 1
ATOM 2576 N N . GLN A 1 339 ? 21.251 16.791 -21.358 1.00 72.94 339 GLN A N 1
ATOM 2577 C CA . GLN A 1 339 ? 20.742 15.418 -21.451 1.00 72.94 339 GLN A CA 1
ATOM 2578 C C . GLN A 1 339 ? 21.677 14.531 -22.284 1.00 72.94 339 GLN A C 1
ATOM 2580 O O . GLN A 1 339 ? 22.247 15.009 -23.261 1.00 72.94 339 GLN A O 1
ATOM 2585 N N . PRO A 1 340 ? 21.840 13.239 -21.968 1.00 75.69 340 PRO A N 1
ATOM 2586 C CA . PRO A 1 340 ? 22.653 12.320 -22.766 1.00 75.69 340 PRO A CA 1
ATOM 2587 C C . PRO A 1 340 ? 22.216 12.222 -24.240 1.00 75.69 340 PRO A C 1
ATOM 2589 O O . PRO A 1 340 ? 21.051 11.979 -24.536 1.00 75.69 340 PRO A O 1
ATOM 2592 N N . ILE A 1 341 ? 23.154 12.334 -25.179 1.00 78.81 341 ILE A N 1
ATOM 2593 C CA . ILE A 1 341 ? 22.931 12.065 -26.605 1.00 78.81 341 ILE A CA 1
ATOM 2594 C C . ILE A 1 341 ? 22.860 10.550 -26.823 1.00 78.81 341 ILE A C 1
ATOM 2596 O O . ILE A 1 341 ? 23.753 9.808 -26.407 1.00 78.81 341 ILE A O 1
ATOM 2600 N N . ILE A 1 342 ? 21.815 10.095 -27.517 1.00 81.50 342 ILE A N 1
ATOM 2601 C CA . ILE A 1 342 ? 21.646 8.689 -27.894 1.00 81.50 342 ILE A CA 1
ATOM 2602 C C . ILE A 1 342 ? 22.547 8.372 -29.091 1.00 81.50 342 ILE A C 1
ATOM 2604 O O . ILE A 1 342 ? 22.365 8.900 -30.188 1.00 81.50 342 ILE A O 1
ATOM 2608 N N . ASP A 1 343 ? 23.491 7.456 -28.894 1.00 85.06 343 ASP A N 1
ATOM 2609 C CA . ASP A 1 343 ? 24.231 6.818 -29.981 1.00 85.06 343 ASP A CA 1
ATOM 2610 C C . ASP A 1 343 ? 23.370 5.696 -30.583 1.00 85.06 343 ASP A C 1
ATOM 2612 O O . ASP A 1 343 ? 23.097 4.686 -29.929 1.00 85.06 343 ASP A O 1
ATOM 2616 N N . ALA A 1 344 ? 22.934 5.874 -31.832 1.00 87.12 344 ALA A N 1
ATOM 2617 C CA . ALA A 1 344 ? 22.028 4.943 -32.503 1.00 87.12 344 ALA A CA 1
ATOM 2618 C C . ALA A 1 344 ? 22.611 3.526 -32.654 1.00 87.12 344 ALA A C 1
ATOM 2620 O O . ALA A 1 344 ? 21.875 2.544 -32.542 1.00 87.12 344 ALA A O 1
ATOM 2621 N N . GLN A 1 345 ? 23.925 3.398 -32.876 1.00 86.56 345 GLN A N 1
ATOM 2622 C CA . GLN A 1 345 ? 24.571 2.091 -32.993 1.00 86.56 345 GLN A CA 1
ATOM 2623 C C . GLN A 1 345 ? 24.547 1.373 -31.644 1.00 86.56 345 GLN A C 1
ATOM 2625 O O . GLN A 1 345 ? 24.201 0.193 -31.572 1.00 86.56 345 GLN A O 1
ATOM 2630 N N . LYS A 1 346 ? 24.888 2.082 -30.566 1.00 85.00 346 LYS A N 1
ATOM 2631 C CA . LYS A 1 346 ? 24.898 1.497 -29.222 1.00 85.00 346 LYS A CA 1
ATOM 2632 C C . LYS A 1 346 ? 23.486 1.157 -28.741 1.00 85.00 346 LYS A C 1
ATOM 2634 O O . LYS A 1 346 ? 23.301 0.093 -28.151 1.00 85.00 346 LYS A O 1
ATOM 2639 N N . LEU A 1 347 ? 22.494 2.000 -29.045 1.00 89.94 347 LEU A N 1
ATOM 2640 C CA . LEU A 1 347 ? 21.084 1.720 -28.760 1.00 89.94 347 LEU A CA 1
ATOM 2641 C C . LEU A 1 347 ? 20.618 0.433 -29.455 1.00 89.94 347 LEU A C 1
ATOM 2643 O O . LEU A 1 347 ? 20.029 -0.430 -28.807 1.00 89.94 347 LEU A O 1
ATOM 2647 N N . GLY A 1 348 ? 20.931 0.265 -30.745 1.00 90.94 348 GLY A N 1
ATOM 2648 C CA . GLY A 1 348 ? 20.564 -0.940 -31.493 1.00 90.94 348 GLY A CA 1
ATOM 2649 C C . GLY A 1 348 ? 21.125 -2.222 -30.871 1.00 90.94 348 GLY A C 1
ATOM 2650 O O . GLY A 1 348 ? 20.446 -3.246 -30.820 1.00 90.94 348 GLY A O 1
ATOM 2651 N N . ILE A 1 349 ? 22.340 -2.173 -30.322 1.00 88.25 349 ILE A N 1
ATOM 2652 C CA . ILE A 1 349 ? 22.919 -3.350 -29.675 1.00 88.25 349 ILE A CA 1
ATOM 2653 C C . ILE A 1 349 ? 22.313 -3.597 -28.283 1.00 88.25 349 ILE A C 1
ATOM 2655 O O . ILE A 1 349 ? 22.088 -4.754 -27.928 1.00 88.25 349 ILE A O 1
ATOM 2659 N N . ALA A 1 350 ? 22.008 -2.552 -27.506 1.00 90.19 350 ALA A N 1
ATOM 2660 C CA . ALA A 1 350 ? 21.278 -2.701 -26.244 1.00 90.19 350 ALA A CA 1
ATOM 2661 C C . ALA A 1 350 ? 19.908 -3.373 -26.469 1.00 90.19 350 ALA A C 1
ATOM 2663 O O . ALA A 1 350 ? 19.591 -4.366 -25.811 1.00 90.19 350 ALA A O 1
ATOM 2664 N N . ALA A 1 351 ? 19.159 -2.914 -27.476 1.00 95.25 351 ALA A N 1
ATOM 2665 C CA . ALA A 1 351 ? 17.895 -3.518 -27.889 1.00 95.25 351 ALA A CA 1
ATOM 2666 C C . ALA A 1 351 ? 18.065 -4.979 -28.356 1.00 95.25 351 ALA A C 1
ATOM 2668 O O . ALA A 1 351 ? 17.306 -5.858 -27.944 1.00 95.25 351 ALA A O 1
ATOM 2669 N N . SER A 1 352 ? 19.108 -5.279 -29.143 1.00 94.62 352 SER A N 1
ATOM 2670 C CA . SER A 1 352 ? 19.416 -6.653 -29.571 1.00 94.62 352 SER A CA 1
ATOM 2671 C C . SER A 1 352 ? 19.712 -7.584 -28.390 1.00 94.62 352 SER A C 1
ATOM 2673 O O . SER A 1 352 ? 19.298 -8.742 -28.413 1.00 94.62 352 SER A O 1
ATOM 2675 N N . ARG A 1 353 ? 20.397 -7.109 -27.343 1.00 92.12 353 ARG A N 1
ATOM 2676 C CA . ARG A 1 353 ? 20.661 -7.906 -26.131 1.00 92.12 353 ARG A CA 1
ATOM 2677 C C . ARG A 1 353 ? 19.386 -8.197 -25.344 1.00 92.12 353 ARG A C 1
ATOM 2679 O O . ARG A 1 353 ? 19.197 -9.319 -24.877 1.00 92.12 353 ARG A O 1
ATOM 2686 N N . ALA A 1 354 ? 18.484 -7.221 -25.238 1.00 94.94 354 ALA A N 1
ATOM 2687 C CA . ALA A 1 354 ? 17.163 -7.447 -24.655 1.00 94.94 354 ALA A CA 1
ATOM 2688 C C . ALA A 1 354 ? 16.373 -8.499 -25.455 1.00 94.94 354 ALA A C 1
ATOM 2690 O O . ALA A 1 354 ? 15.787 -9.413 -24.875 1.00 94.94 354 ALA A O 1
ATOM 2691 N N . ALA A 1 355 ? 16.426 -8.443 -26.788 1.00 96.69 355 ALA A N 1
ATOM 2692 C CA . ALA A 1 355 ? 15.826 -9.455 -27.653 1.00 96.69 355 ALA A CA 1
ATOM 2693 C C . ALA A 1 355 ? 16.474 -10.845 -27.496 1.00 96.69 355 ALA A C 1
ATOM 2695 O O . ALA A 1 355 ? 15.771 -11.856 -27.488 1.00 96.69 355 ALA A O 1
ATOM 2696 N N . ASP A 1 356 ? 17.795 -10.923 -27.309 1.00 94.94 356 ASP A N 1
ATOM 2697 C CA . ASP A 1 356 ? 18.490 -12.176 -26.985 1.00 94.94 356 ASP A CA 1
ATOM 2698 C C . ASP A 1 356 ? 18.009 -12.785 -25.671 1.00 94.94 356 ASP A C 1
ATOM 2700 O O . ASP A 1 356 ? 17.835 -14.003 -25.579 1.00 94.94 356 ASP A O 1
ATOM 2704 N N . TRP A 1 357 ? 17.754 -11.957 -24.660 1.00 94.56 357 TRP A N 1
ATOM 2705 C CA . TRP A 1 357 ? 17.154 -12.425 -23.418 1.00 94.56 357 TRP A CA 1
ATOM 2706 C C . TRP A 1 357 ? 15.736 -12.962 -23.649 1.00 94.56 357 TRP A C 1
ATOM 2708 O O . TRP A 1 357 ? 15.441 -14.090 -23.254 1.00 94.56 357 TRP A O 1
ATOM 2718 N N . VAL A 1 358 ? 14.891 -12.228 -24.378 1.00 96.44 358 VAL A N 1
ATOM 2719 C CA . VAL A 1 358 ? 13.541 -12.681 -24.758 1.00 96.44 358 VAL A CA 1
ATOM 2720 C C . VAL A 1 358 ? 13.573 -14.043 -25.468 1.00 96.44 358 VAL A C 1
ATOM 2722 O O . VAL A 1 358 ? 12.733 -14.898 -25.186 1.00 96.44 358 VAL A O 1
ATOM 2725 N N . ARG A 1 359 ? 14.560 -14.288 -26.345 1.00 95.19 359 ARG A N 1
ATOM 2726 C CA . ARG A 1 359 ? 14.754 -15.595 -27.002 1.00 95.19 359 ARG A CA 1
ATOM 2727 C C . ARG A 1 359 ? 15.123 -16.701 -26.011 1.00 95.19 359 ARG A C 1
ATOM 2729 O O . ARG A 1 359 ? 14.575 -17.801 -26.094 1.00 95.19 359 ARG A O 1
ATOM 2736 N N . ARG A 1 360 ? 16.043 -16.425 -25.081 1.00 93.06 360 ARG A N 1
ATOM 2737 C CA . ARG A 1 360 ? 16.526 -17.403 -24.086 1.00 93.06 360 ARG A CA 1
ATOM 2738 C C . ARG A 1 360 ? 15.496 -17.759 -23.017 1.00 93.06 360 ARG A C 1
ATOM 2740 O O . ARG A 1 360 ? 15.544 -18.869 -22.507 1.00 93.06 360 ARG A O 1
ATOM 2747 N N . ASP A 1 361 ? 14.548 -16.872 -22.729 1.00 92.69 361 ASP A N 1
ATOM 2748 C CA . ASP A 1 361 ? 13.457 -17.103 -21.770 1.00 92.69 361 ASP A CA 1
ATOM 2749 C C . ASP A 1 361 ? 12.464 -18.205 -22.214 1.00 92.69 361 ASP A C 1
ATOM 2751 O O . ASP A 1 361 ? 11.647 -18.654 -21.418 1.00 92.69 361 ASP A O 1
ATOM 2755 N N . GLN A 1 362 ? 12.523 -18.684 -23.468 1.00 87.50 362 GLN A N 1
ATOM 2756 C CA . GLN A 1 362 ? 11.750 -19.848 -23.944 1.00 87.50 362 GLN A CA 1
ATOM 2757 C C . GLN A 1 362 ? 10.232 -19.771 -23.652 1.00 87.50 362 GLN A C 1
ATOM 2759 O O . GLN A 1 362 ? 9.615 -20.762 -23.271 1.00 87.50 362 GLN A O 1
ATOM 2764 N N . GLN A 1 363 ? 9.616 -18.598 -23.853 1.00 85.12 363 GLN A N 1
ATOM 2765 C CA . GLN A 1 363 ? 8.162 -18.371 -23.657 1.00 85.12 363 GLN A CA 1
ATOM 2766 C C . GLN A 1 363 ? 7.672 -18.468 -22.205 1.00 85.12 363 GLN A C 1
ATOM 2768 O O . GLN A 1 363 ? 6.482 -18.641 -21.957 1.00 85.12 363 GLN A O 1
ATOM 2773 N N . GLN A 1 364 ? 8.564 -18.313 -21.230 1.00 89.12 364 GLN A N 1
ATOM 2774 C CA . GLN A 1 364 ? 8.195 -18.421 -19.822 1.00 89.12 364 GLN A CA 1
ATOM 2775 C C . GLN A 1 364 ? 7.690 -17.087 -19.251 1.00 89.12 364 GLN A C 1
ATOM 2777 O O . GLN A 1 364 ? 6.882 -17.085 -18.321 1.00 89.12 364 GLN A O 1
ATOM 2782 N N . THR A 1 365 ? 8.096 -15.947 -19.805 1.00 94.38 365 THR A N 1
ATOM 2783 C CA . THR A 1 365 ? 7.751 -14.615 -19.291 1.00 94.38 365 THR A CA 1
ATOM 2784 C C . THR A 1 365 ? 6.986 -13.795 -20.316 1.00 94.38 365 THR A C 1
ATOM 2786 O O . THR A 1 365 ? 7.521 -13.442 -21.365 1.00 94.38 365 THR A O 1
ATOM 2789 N N . LEU A 1 366 ? 5.743 -13.431 -19.997 1.00 95.94 366 LEU A N 1
ATOM 2790 C CA . LEU A 1 366 ? 4.889 -12.650 -20.893 1.00 95.94 366 LEU A CA 1
ATOM 2791 C C . LEU A 1 366 ? 5.189 -11.146 -20.841 1.00 95.94 366 LEU A C 1
ATOM 2793 O O . LEU A 1 366 ? 5.143 -10.479 -21.873 1.00 95.94 366 LEU A O 1
ATOM 2797 N N . TYR A 1 367 ? 5.494 -10.613 -19.658 1.00 97.44 367 TYR A N 1
ATOM 2798 C CA . TYR A 1 367 ? 5.580 -9.176 -19.411 1.00 97.44 367 TYR A CA 1
ATOM 2799 C C . TYR A 1 367 ? 7.019 -8.687 -19.310 1.00 97.44 367 TYR A C 1
ATOM 2801 O O . TYR A 1 367 ? 7.823 -9.255 -18.572 1.00 97.44 367 TYR A O 1
ATOM 2809 N N . TRP A 1 368 ? 7.320 -7.621 -20.047 1.00 97.75 368 TRP A N 1
ATOM 2810 C CA . TRP A 1 368 ? 8.651 -7.035 -20.113 1.00 97.75 368 TRP A CA 1
ATOM 2811 C C . TRP A 1 368 ? 8.581 -5.526 -19.980 1.00 97.75 368 TRP A C 1
ATOM 2813 O O . TRP A 1 368 ? 7.812 -4.869 -20.673 1.00 97.75 368 TRP A O 1
ATOM 2823 N N . GLU A 1 369 ? 9.388 -4.975 -19.097 1.00 97.81 369 GLU A N 1
ATOM 2824 C CA . GLU A 1 369 ? 9.423 -3.558 -18.792 1.00 97.81 369 GLU A CA 1
ATOM 2825 C C . GLU A 1 369 ? 10.662 -2.922 -19.403 1.00 97.81 369 GLU A C 1
ATOM 2827 O O . GLU A 1 369 ? 11.780 -3.377 -19.174 1.00 97.81 369 GLU A O 1
ATOM 2832 N N . VAL A 1 370 ? 10.457 -1.906 -20.240 1.00 97.44 370 VAL A N 1
ATOM 2833 C CA . VAL A 1 370 ? 11.541 -1.285 -21.003 1.00 97.44 370 VAL A CA 1
ATOM 2834 C C . VAL A 1 370 ? 12.161 -0.167 -20.176 1.00 97.44 370 VAL A C 1
ATOM 2836 O O . VAL A 1 370 ? 11.713 0.979 -20.252 1.00 97.44 370 VAL A O 1
ATOM 2839 N N . GLY A 1 371 ? 13.181 -0.537 -19.400 1.00 94.56 371 GLY A N 1
ATOM 2840 C CA . GLY A 1 371 ? 13.939 0.342 -18.515 1.00 94.56 371 GLY A CA 1
ATOM 2841 C C . GLY A 1 371 ? 13.287 0.558 -17.153 1.00 94.56 371 GLY A C 1
ATOM 2842 O O . GLY A 1 371 ? 12.355 -0.159 -16.795 1.00 94.56 371 GLY A O 1
ATOM 2843 N N . ASN A 1 372 ? 13.790 1.532 -16.394 1.00 92.75 372 ASN A N 1
ATOM 2844 C CA . ASN A 1 372 ? 13.363 1.846 -15.029 1.00 92.75 372 ASN A CA 1
ATOM 2845 C C . ASN A 1 372 ? 13.689 3.292 -14.671 1.00 92.75 372 ASN A C 1
ATOM 2847 O O . ASN A 1 372 ? 14.848 3.695 -14.715 1.00 92.75 372 ASN A O 1
ATOM 2851 N N . GLU A 1 373 ? 12.681 4.070 -14.280 1.00 92.06 373 GLU A N 1
ATOM 2852 C CA . GLU A 1 373 ? 12.855 5.491 -13.946 1.00 92.06 373 GLU A CA 1
ATOM 2853 C C . GLU A 1 373 ? 13.577 6.296 -15.036 1.00 92.06 373 GLU A C 1
ATOM 2855 O O . GLU A 1 373 ? 14.315 7.242 -14.763 1.00 92.06 373 GLU A O 1
ATOM 2860 N N . ASP A 1 374 ? 13.354 5.943 -16.302 1.00 92.69 374 ASP A N 1
ATOM 2861 C CA . ASP A 1 374 ? 14.013 6.564 -17.454 1.00 92.69 374 ASP A CA 1
ATOM 2862 C C . ASP A 1 374 ? 13.783 8.087 -17.531 1.00 92.69 374 ASP A C 1
ATOM 2864 O O . ASP A 1 374 ? 14.623 8.825 -18.049 1.00 92.69 374 ASP A O 1
ATOM 2868 N N . TRP A 1 375 ? 12.707 8.593 -16.919 1.00 91.19 375 TRP A N 1
ATOM 2869 C CA . TRP A 1 375 ? 12.451 10.031 -16.750 1.00 91.19 375 TRP A CA 1
ATOM 2870 C C . TRP A 1 375 ? 13.519 10.766 -15.938 1.00 91.19 375 TRP A C 1
ATOM 2872 O O . TRP A 1 375 ? 13.605 11.995 -16.002 1.00 91.19 375 TRP A O 1
ATOM 2882 N N . ALA A 1 376 ? 14.334 10.045 -15.168 1.00 87.75 376 ALA A N 1
ATOM 2883 C CA . ALA A 1 376 ? 15.447 10.610 -14.427 1.00 87.75 376 ALA A CA 1
ATOM 2884 C C . ALA A 1 376 ? 16.668 10.907 -15.303 1.00 87.75 376 ALA A C 1
ATOM 2886 O O . ALA A 1 376 ? 17.546 11.662 -14.877 1.00 87.75 376 ALA A O 1
ATOM 2887 N N . ARG A 1 377 ? 16.747 10.331 -16.506 1.00 83.81 377 ARG A N 1
ATOM 2888 C CA . ARG A 1 377 ? 17.950 10.383 -17.354 1.00 83.81 377 ARG A CA 1
ATOM 2889 C C . ARG A 1 377 ? 17.703 10.892 -18.758 1.00 83.81 377 ARG A C 1
ATOM 2891 O O . ARG A 1 377 ? 18.621 11.452 -19.343 1.00 83.81 377 ARG A O 1
ATOM 2898 N N . TRP A 1 378 ? 16.511 10.667 -19.287 1.00 88.81 378 TRP A N 1
ATOM 2899 C CA . TRP A 1 378 ? 16.174 10.982 -20.664 1.00 88.81 378 TRP A CA 1
ATOM 2900 C C . TRP A 1 378 ? 15.105 12.064 -20.702 1.00 88.81 378 TRP A C 1
ATOM 2902 O O . TRP A 1 378 ? 14.288 12.197 -19.790 1.00 88.81 378 TRP A O 1
ATOM 2912 N N . SER A 1 379 ? 15.072 12.826 -21.788 1.00 91.31 379 SER A N 1
ATOM 2913 C CA . SER A 1 379 ? 13.854 13.536 -22.175 1.00 91.31 379 SER A CA 1
ATOM 2914 C C . SER A 1 379 ? 12.789 12.544 -22.654 1.00 91.31 379 SER A C 1
ATOM 2916 O O . SER A 1 379 ? 13.095 11.430 -23.086 1.00 91.31 379 SER A O 1
ATOM 2918 N N . ALA A 1 380 ? 11.525 12.965 -22.648 1.00 93.06 380 ALA A N 1
ATOM 2919 C CA . ALA A 1 380 ? 10.422 12.126 -23.113 1.00 93.06 380 ALA A CA 1
ATOM 2920 C C . ALA A 1 380 ? 10.578 11.662 -24.577 1.00 93.06 380 ALA A C 1
ATOM 2922 O O . ALA A 1 380 ? 10.227 10.532 -24.913 1.00 93.06 380 ALA A O 1
ATOM 2923 N N . ALA A 1 381 ? 11.142 12.511 -25.445 1.00 93.12 381 ALA A N 1
ATOM 2924 C CA . ALA A 1 381 ? 11.398 12.174 -26.847 1.00 93.12 381 ALA A CA 1
ATOM 2925 C C . ALA A 1 381 ? 12.500 11.111 -26.987 1.00 93.12 381 ALA A C 1
ATOM 2927 O O . ALA A 1 381 ? 12.327 10.134 -27.711 1.00 93.12 381 ALA A O 1
ATOM 2928 N N . GLN A 1 382 ? 13.595 11.270 -26.239 1.00 93.12 382 GLN A N 1
ATOM 2929 C CA . GLN A 1 382 ? 14.681 10.291 -26.183 1.00 93.12 382 GLN A CA 1
ATOM 2930 C C . GLN A 1 382 ? 14.187 8.936 -25.674 1.00 93.12 382 GLN A C 1
ATOM 2932 O O . GLN A 1 382 ? 14.473 7.914 -26.291 1.00 93.12 382 GLN A O 1
ATOM 2937 N N . TYR A 1 383 ? 13.397 8.920 -24.596 1.00 96.06 383 TYR A N 1
ATOM 2938 C CA . TYR A 1 383 ? 12.829 7.675 -24.088 1.00 96.06 383 TYR A CA 1
ATOM 2939 C C . TYR A 1 383 ? 11.894 7.005 -25.099 1.00 96.06 383 TYR A C 1
ATOM 2941 O O . TYR A 1 383 ? 11.941 5.790 -25.259 1.00 96.06 383 TYR A O 1
ATOM 2949 N N . ALA A 1 384 ? 11.083 7.772 -25.828 1.00 96.88 384 ALA A N 1
ATOM 2950 C CA . ALA A 1 384 ? 10.222 7.207 -26.860 1.00 96.88 384 ALA A CA 1
ATOM 2951 C C . ALA A 1 384 ? 11.025 6.526 -27.987 1.00 96.88 384 ALA A C 1
ATOM 2953 O O . ALA A 1 384 ? 10.635 5.454 -28.448 1.00 96.88 384 ALA A O 1
ATOM 2954 N N . ASP A 1 385 ? 12.164 7.096 -28.390 1.00 95.75 385 ASP A N 1
ATOM 2955 C CA . ASP A 1 385 ? 13.064 6.473 -29.368 1.00 95.75 385 ASP A CA 1
ATOM 2956 C C . ASP A 1 385 ? 13.762 5.221 -28.804 1.00 95.75 385 ASP A C 1
ATOM 2958 O O . ASP A 1 385 ? 13.877 4.214 -29.506 1.00 95.75 385 ASP A O 1
ATOM 2962 N N . ILE A 1 386 ? 14.160 5.238 -27.524 1.00 96.25 386 ILE A N 1
ATOM 2963 C CA . ILE A 1 386 ? 14.683 4.054 -26.822 1.00 96.25 386 ILE A CA 1
ATOM 2964 C C . ILE A 1 386 ? 13.624 2.946 -26.800 1.00 96.25 386 ILE A C 1
ATOM 2966 O O . ILE A 1 386 ? 13.900 1.822 -27.217 1.00 96.25 386 ILE A O 1
ATOM 2970 N N . PHE A 1 387 ? 12.398 3.263 -26.373 1.00 98.06 387 PHE A N 1
ATOM 2971 C CA . PHE A 1 387 ? 11.298 2.306 -26.306 1.00 98.06 387 PHE A CA 1
ATOM 2972 C C . PHE A 1 387 ? 11.027 1.666 -27.669 1.00 98.06 387 PHE A C 1
ATOM 2974 O O . PHE A 1 387 ? 10.889 0.450 -27.752 1.00 98.06 387 PHE A O 1
ATOM 2981 N N . LEU A 1 388 ? 10.990 2.465 -28.740 1.00 98.19 388 LEU A N 1
ATOM 2982 C CA . LEU A 1 388 ? 10.771 1.978 -30.103 1.00 98.19 388 LEU A CA 1
ATOM 2983 C C . LEU A 1 388 ? 11.858 1.000 -30.562 1.00 98.19 388 LEU A C 1
ATOM 2985 O O . LEU A 1 388 ? 11.527 -0.035 -31.135 1.00 98.19 388 LEU A O 1
ATOM 2989 N N . ALA A 1 389 ? 13.130 1.291 -30.277 1.00 97.38 389 ALA A N 1
ATOM 2990 C CA . ALA A 1 389 ? 14.231 0.400 -30.633 1.00 97.38 389 ALA A CA 1
ATOM 2991 C C . ALA A 1 389 ? 14.138 -0.951 -29.903 1.00 97.38 389 ALA A C 1
ATOM 2993 O O . ALA A 1 389 ? 14.300 -2.006 -30.517 1.00 97.38 389 ALA A O 1
ATOM 2994 N N . PHE A 1 390 ? 13.840 -0.927 -28.601 1.00 98.12 390 PHE A N 1
ATOM 2995 C CA . PHE A 1 390 ? 13.647 -2.144 -27.808 1.00 98.12 390 PHE A CA 1
ATOM 2996 C C . PHE A 1 390 ? 12.413 -2.924 -28.259 1.00 98.12 390 PHE A C 1
ATOM 2998 O O . PHE A 1 390 ? 12.480 -4.142 -28.413 1.00 98.12 390 PHE A O 1
ATOM 3005 N N . GLU A 1 391 ? 11.302 -2.235 -28.509 1.00 98.06 391 GLU A N 1
ATOM 3006 C CA . GLU A 1 391 ? 10.075 -2.845 -29.007 1.00 98.06 391 GLU A CA 1
ATOM 3007 C C . GLU A 1 391 ? 10.308 -3.574 -30.329 1.00 98.06 391 GLU A C 1
ATOM 3009 O O . GLU A 1 391 ? 9.938 -4.743 -30.425 1.00 98.06 391 GLU A O 1
ATOM 3014 N N . ASP A 1 392 ? 10.989 -2.943 -31.290 1.00 98.25 392 ASP A N 1
ATOM 3015 C CA . ASP A 1 392 ? 11.302 -3.534 -32.592 1.00 98.25 392 ASP A CA 1
ATOM 3016 C C . ASP A 1 392 ? 12.069 -4.853 -32.464 1.00 98.25 392 ASP A C 1
ATOM 3018 O O . ASP A 1 392 ? 11.677 -5.873 -33.040 1.00 98.25 392 ASP A O 1
ATOM 3022 N N . GLU A 1 393 ? 13.163 -4.850 -31.702 1.00 98.25 393 GLU A N 1
ATOM 3023 C CA . GLU A 1 393 ? 14.013 -6.031 -31.550 1.00 98.25 393 GLU A CA 1
ATOM 3024 C C . GLU A 1 393 ? 13.326 -7.124 -30.717 1.00 98.25 393 GLU A C 1
ATOM 3026 O O . GLU A 1 393 ? 13.301 -8.295 -31.110 1.00 98.25 393 GLU A O 1
ATOM 3031 N N . MET A 1 394 ? 12.713 -6.764 -29.585 1.00 98.25 394 MET A N 1
ATOM 3032 C CA . MET A 1 394 ? 12.088 -7.731 -28.678 1.00 98.25 394 MET A CA 1
ATOM 3033 C C . MET A 1 394 ? 10.833 -8.361 -29.290 1.00 98.25 394 MET A C 1
ATOM 3035 O O . MET A 1 394 ? 10.639 -9.572 -29.169 1.00 98.25 394 MET A O 1
ATOM 3039 N N . LYS A 1 395 ? 9.997 -7.587 -29.996 1.00 97.81 395 LYS A N 1
ATOM 3040 C CA . LYS A 1 395 ? 8.820 -8.122 -30.701 1.00 97.81 395 LYS A CA 1
ATOM 3041 C C . LYS A 1 395 ? 9.203 -8.954 -31.915 1.00 97.81 395 LYS A C 1
ATOM 3043 O O . LYS A 1 395 ? 8.505 -9.922 -32.210 1.00 97.81 395 LYS A O 1
ATOM 3048 N N . ARG A 1 396 ? 10.316 -8.644 -32.588 1.00 97.75 396 ARG A N 1
ATOM 3049 C CA . ARG A 1 396 ? 10.864 -9.510 -33.643 1.00 97.75 396 ARG A CA 1
ATOM 3050 C C . ARG A 1 396 ? 11.335 -10.850 -33.084 1.00 97.75 396 ARG A C 1
ATOM 3052 O O . ARG A 1 396 ? 11.133 -11.874 -33.730 1.00 97.75 396 ARG A O 1
ATOM 3059 N N . ALA A 1 397 ? 11.928 -10.853 -31.890 1.00 97.50 397 ALA A N 1
ATOM 3060 C CA . ALA A 1 397 ? 12.290 -12.082 -31.190 1.00 97.50 397 ALA A CA 1
ATOM 3061 C C . ALA A 1 397 ? 11.060 -12.881 -30.733 1.00 97.50 397 ALA A C 1
ATOM 3063 O O . ALA A 1 397 ? 11.045 -14.104 -30.880 1.00 97.50 397 ALA A O 1
ATOM 3064 N N . ARG A 1 398 ? 10.040 -12.209 -30.185 1.00 97.44 398 ARG A N 1
ATOM 3065 C CA . ARG A 1 398 ? 8.807 -12.848 -29.711 1.00 97.44 398 ARG A CA 1
ATOM 3066 C C . ARG A 1 398 ? 7.598 -11.895 -29.800 1.00 97.44 398 ARG A C 1
ATOM 3068 O O . ARG A 1 398 ? 7.426 -11.048 -28.920 1.00 97.44 398 ARG A O 1
ATOM 3075 N N . PRO A 1 399 ? 6.728 -12.031 -30.820 1.00 96.69 399 PRO A N 1
ATOM 3076 C CA . PRO A 1 399 ? 5.622 -11.095 -31.050 1.00 96.69 399 PRO A CA 1
ATOM 3077 C C . PRO A 1 399 ? 4.565 -11.035 -29.935 1.00 96.69 399 PRO A C 1
ATOM 3079 O O . PRO A 1 399 ? 3.914 -10.002 -29.758 1.00 96.69 399 PRO A O 1
ATOM 3082 N N . ASP A 1 400 ? 4.387 -12.113 -29.171 1.00 96.12 400 ASP A N 1
ATOM 3083 C CA . ASP A 1 400 ? 3.345 -12.268 -28.148 1.00 96.12 400 ASP A CA 1
ATOM 3084 C C . ASP A 1 400 ? 3.641 -11.577 -26.805 1.00 96.12 400 ASP A C 1
ATOM 3086 O O . ASP A 1 400 ? 2.722 -11.428 -25.997 1.00 96.12 400 ASP A O 1
ATOM 3090 N N . ILE A 1 401 ? 4.867 -11.086 -26.571 1.00 97.75 401 ILE A N 1
ATOM 3091 C CA . ILE A 1 401 ? 5.202 -10.383 -25.318 1.00 97.75 401 ILE A CA 1
ATOM 3092 C C . ILE A 1 401 ? 4.359 -9.132 -25.101 1.00 97.75 401 ILE A C 1
ATOM 3094 O O . ILE A 1 401 ? 3.870 -8.501 -26.036 1.00 97.75 401 ILE A O 1
ATOM 3098 N N . ARG A 1 402 ? 4.246 -8.706 -23.851 1.00 97.75 402 ARG A N 1
ATOM 3099 C CA . ARG A 1 402 ? 3.573 -7.473 -23.457 1.00 97.75 402 ARG A CA 1
ATOM 3100 C C . ARG A 1 402 ? 4.603 -6.518 -22.886 1.00 97.75 402 ARG A C 1
ATOM 3102 O O . ARG A 1 402 ? 5.295 -6.870 -21.936 1.00 97.75 402 ARG A O 1
ATOM 3109 N N . LEU A 1 403 ? 4.708 -5.337 -23.487 1.00 98.25 403 LEU A N 1
ATOM 3110 C CA . LEU A 1 403 ? 5.700 -4.343 -23.098 1.00 98.25 403 LEU A CA 1
ATOM 3111 C C . LEU A 1 403 ? 5.096 -3.305 -22.158 1.00 98.25 403 LEU A C 1
ATOM 3113 O O . LEU A 1 403 ? 3.977 -2.838 -22.379 1.00 98.25 403 LEU A O 1
ATOM 3117 N N . LEU A 1 404 ? 5.845 -2.938 -21.130 1.00 98.31 404 LEU A N 1
ATOM 3118 C CA . LEU A 1 404 ? 5.533 -1.833 -20.242 1.00 98.31 404 LEU A CA 1
ATOM 3119 C C . LEU A 1 404 ? 6.465 -0.669 -20.581 1.00 98.31 404 LEU A C 1
ATOM 3121 O O . LEU A 1 404 ? 7.676 -0.864 -20.704 1.00 98.31 404 LEU A O 1
ATOM 3125 N N . ALA A 1 405 ? 5.897 0.525 -20.724 1.00 97.69 405 ALA A N 1
ATOM 3126 C CA . ALA A 1 405 ? 6.651 1.761 -20.891 1.00 97.69 405 ALA A CA 1
ATOM 3127 C C . ALA A 1 405 ? 6.767 2.498 -19.552 1.00 97.69 405 ALA A C 1
ATOM 3129 O O . ALA A 1 405 ? 5.794 2.556 -18.799 1.00 97.69 405 ALA A O 1
ATOM 3130 N N . GLN A 1 406 ? 7.929 3.085 -19.281 1.00 96.12 406 GLN A N 1
ATOM 3131 C CA . GLN A 1 406 ? 8.206 3.886 -18.095 1.00 96.12 406 GLN A CA 1
ATOM 3132 C C . GLN A 1 406 ? 7.395 5.173 -18.076 1.00 96.12 406 GLN A C 1
ATOM 3134 O O . GLN A 1 406 ? 7.214 5.856 -19.092 1.00 96.12 406 GLN A O 1
ATOM 3139 N N . GLY A 1 407 ? 6.968 5.533 -16.876 1.00 93.88 407 GLY A N 1
ATOM 3140 C CA . GLY A 1 407 ? 6.086 6.644 -16.626 1.00 93.88 407 GLY A CA 1
ATOM 3141 C C . GLY A 1 407 ? 6.340 7.322 -15.294 1.00 93.88 407 GLY A C 1
ATOM 3142 O O . GLY A 1 407 ? 6.521 6.681 -14.268 1.00 93.88 407 GLY A O 1
ATOM 3143 N N . THR A 1 408 ? 6.271 8.648 -15.293 1.00 92.94 408 THR A N 1
ATOM 3144 C CA . THR A 1 408 ? 6.401 9.437 -14.066 1.00 92.94 408 THR A CA 1
ATOM 3145 C C . THR A 1 408 ? 5.054 9.960 -13.581 1.00 92.94 408 THR A C 1
ATOM 3147 O O . THR A 1 408 ? 4.203 10.346 -14.382 1.00 92.94 408 THR A O 1
ATOM 3150 N N . VAL A 1 409 ? 4.882 10.024 -12.259 1.00 90.88 409 VAL A N 1
ATOM 3151 C CA . VAL A 1 409 ? 3.743 10.676 -11.580 1.00 90.88 409 VAL A CA 1
ATOM 3152 C C . VAL A 1 409 ? 4.115 12.033 -10.978 1.00 90.88 409 VAL A C 1
ATOM 3154 O O . VAL A 1 409 ? 3.282 12.692 -10.360 1.00 90.88 409 VAL A O 1
ATOM 3157 N N . SER A 1 410 ? 5.371 12.456 -11.130 1.00 88.44 410 SER A N 1
ATOM 3158 C CA . SER A 1 410 ? 5.896 13.703 -10.575 1.00 88.44 410 SER A CA 1
ATOM 3159 C C . SER A 1 410 ? 6.816 14.412 -11.564 1.00 88.44 410 SER A C 1
ATOM 3161 O O . SER A 1 410 ? 7.304 13.813 -12.522 1.00 88.44 410 SER A O 1
ATOM 3163 N N . THR A 1 411 ? 7.058 15.703 -11.347 1.00 88.50 411 THR A N 1
ATOM 3164 C CA . THR A 1 411 ? 8.020 16.440 -12.167 1.00 88.50 411 THR A CA 1
ATOM 3165 C C . THR A 1 411 ? 9.442 16.108 -11.734 1.00 88.50 411 THR A C 1
ATOM 3167 O O . THR A 1 411 ? 9.820 16.393 -10.598 1.00 88.50 411 THR A O 1
ATOM 3170 N N . PHE A 1 412 ? 10.247 15.573 -12.650 1.00 84.56 412 PHE A N 1
ATOM 3171 C CA . PHE A 1 412 ? 11.654 15.260 -12.399 1.00 84.56 412 PHE A CA 1
ATOM 3172 C C . PHE A 1 412 ? 12.512 15.673 -13.597 1.00 84.56 412 PHE A C 1
ATOM 3174 O O . PHE A 1 412 ? 12.145 15.395 -14.732 1.00 84.56 412 PHE A O 1
ATOM 3181 N N . ASN A 1 413 ? 13.630 16.372 -13.370 1.00 82.69 413 ASN A N 1
ATOM 3182 C CA . ASN A 1 413 ? 14.511 16.887 -14.435 1.00 82.69 413 ASN A CA 1
ATOM 3183 C C . ASN A 1 413 ? 13.778 17.631 -15.576 1.00 82.69 413 ASN A C 1
ATOM 3185 O O . ASN A 1 413 ? 14.166 17.550 -16.736 1.00 82.69 413 ASN A O 1
ATOM 3189 N N . GLY A 1 414 ? 12.705 18.361 -15.250 1.00 84.81 414 GLY A N 1
ATOM 3190 C CA . GLY A 1 414 ? 11.878 19.084 -16.227 1.00 84.81 414 GLY A CA 1
ATOM 3191 C C . GLY A 1 414 ? 10.819 18.231 -16.939 1.00 84.81 414 GLY A C 1
ATOM 3192 O O . GLY A 1 414 ? 9.939 18.790 -17.589 1.00 84.81 414 GLY A O 1
ATOM 3193 N N . ASN A 1 415 ? 10.833 16.908 -16.766 1.00 88.94 415 ASN A N 1
ATOM 3194 C CA . ASN A 1 415 ? 9.804 16.009 -17.278 1.00 88.94 415 ASN A CA 1
ATOM 3195 C C . ASN A 1 415 ? 8.574 16.054 -16.364 1.00 88.94 415 ASN A C 1
ATOM 3197 O O . ASN A 1 415 ? 8.584 15.462 -15.285 1.00 88.94 415 ASN A O 1
ATOM 3201 N N . THR A 1 416 ? 7.514 16.756 -16.775 1.00 94.31 416 THR A N 1
ATOM 3202 C CA . THR A 1 416 ? 6.202 16.655 -16.113 1.00 94.31 416 THR A CA 1
ATOM 3203 C C . THR A 1 416 ? 5.463 15.395 -16.581 1.00 94.31 416 THR A C 1
ATOM 3205 O O . THR A 1 416 ? 5.714 14.935 -17.699 1.00 94.31 416 THR A O 1
ATOM 3208 N N . PRO A 1 417 ? 4.521 14.842 -15.794 1.00 94.31 417 PRO A N 1
ATOM 3209 C CA . PRO A 1 417 ? 3.703 13.703 -16.223 1.00 94.31 417 PRO A CA 1
ATOM 3210 C C . PRO A 1 417 ? 2.979 13.932 -17.557 1.00 94.31 417 PRO A C 1
ATOM 3212 O O . PRO A 1 417 ? 2.950 13.044 -18.408 1.00 94.31 417 PRO A O 1
ATOM 3215 N N . GLU A 1 418 ? 2.439 15.136 -17.771 1.00 94.12 418 GLU A N 1
ATOM 3216 C CA . GLU A 1 418 ? 1.762 15.537 -19.007 1.00 94.12 418 GLU A CA 1
ATOM 3217 C C . GLU A 1 418 ? 2.711 15.532 -20.205 1.00 94.12 418 GLU A C 1
ATOM 3219 O O . GLU A 1 418 ? 2.389 14.954 -21.242 1.00 94.12 418 GLU A O 1
ATOM 3224 N N . ALA A 1 419 ? 3.883 16.160 -20.063 1.00 94.44 419 ALA A N 1
ATOM 3225 C CA . ALA A 1 419 ? 4.864 16.249 -21.137 1.00 94.44 419 ALA A CA 1
ATOM 3226 C C . ALA A 1 419 ? 5.462 14.874 -21.458 1.00 94.44 419 ALA A C 1
ATOM 3228 O O . ALA A 1 419 ? 5.629 14.539 -22.632 1.00 94.44 419 ALA A O 1
ATOM 3229 N N . TRP A 1 420 ? 5.737 14.068 -20.428 1.00 96.06 420 TRP A N 1
ATOM 3230 C CA . TRP A 1 420 ? 6.293 12.726 -20.569 1.00 96.06 420 TRP A CA 1
ATOM 3231 C C . TRP A 1 420 ? 5.350 11.801 -21.331 1.00 96.06 420 TRP A C 1
ATOM 3233 O O . TRP A 1 420 ? 5.688 11.298 -22.404 1.00 96.06 420 TRP A O 1
ATOM 3243 N N . LEU A 1 421 ? 4.133 11.626 -20.811 1.00 95.38 421 LEU A N 1
ATOM 3244 C CA . LEU A 1 421 ? 3.147 10.737 -21.409 1.00 95.38 421 LEU A CA 1
ATOM 3245 C C . LEU A 1 421 ? 2.652 11.263 -22.762 1.00 95.38 421 LEU A C 1
ATOM 3247 O O . LEU A 1 421 ? 2.479 10.474 -23.689 1.00 95.38 421 LEU A O 1
ATOM 3251 N N . GLY A 1 422 ? 2.449 12.578 -22.896 1.00 94.25 422 GLY A N 1
ATOM 3252 C CA . GLY A 1 422 ? 2.040 13.205 -24.154 1.00 94.25 422 GLY A CA 1
ATOM 3253 C C . GLY A 1 422 ? 3.048 12.951 -25.272 1.00 94.25 422 GLY A C 1
ATOM 3254 O O . GLY A 1 422 ? 2.693 12.371 -26.295 1.00 94.25 422 GLY A O 1
ATOM 3255 N N . THR A 1 423 ? 4.325 13.271 -25.035 1.00 96.25 423 THR A N 1
ATOM 3256 C CA . THR A 1 423 ? 5.396 13.071 -26.028 1.00 96.25 423 THR A CA 1
ATOM 3257 C C . THR A 1 423 ? 5.559 11.600 -26.399 1.00 96.25 423 THR A C 1
ATOM 3259 O O . THR A 1 423 ? 5.692 11.278 -27.580 1.00 96.25 423 THR A O 1
ATOM 3262 N N . LEU A 1 424 ? 5.514 10.692 -25.416 1.00 96.31 424 LEU A N 1
ATOM 3263 C CA . LEU A 1 424 ? 5.596 9.256 -25.673 1.00 96.31 424 LEU A CA 1
ATOM 3264 C C . LEU A 1 424 ? 4.437 8.781 -26.564 1.00 96.31 424 LEU A C 1
ATOM 3266 O O . LEU A 1 424 ? 4.670 8.091 -27.556 1.00 96.31 424 LEU A O 1
ATOM 3270 N N . LYS A 1 425 ? 3.194 9.174 -26.254 1.00 94.94 425 LYS A N 1
ATOM 3271 C CA . LYS A 1 425 ? 2.017 8.810 -27.059 1.00 94.94 425 LYS A CA 1
ATOM 3272 C C . LYS A 1 425 ? 2.101 9.378 -28.470 1.00 94.94 425 LYS A C 1
ATOM 3274 O O . LYS A 1 425 ? 1.923 8.621 -29.421 1.00 94.94 425 LYS A O 1
ATOM 3279 N N . ASP A 1 426 ? 2.414 10.663 -28.610 1.00 95.62 426 ASP A N 1
ATOM 3280 C CA . ASP A 1 426 ? 2.516 11.329 -29.911 1.00 95.62 426 ASP A CA 1
ATOM 3281 C C . ASP A 1 426 ? 3.587 10.664 -30.781 1.00 95.62 426 ASP A C 1
ATOM 3283 O O . ASP A 1 426 ? 3.353 10.361 -31.956 1.00 95.62 426 ASP A O 1
ATOM 3287 N N . ARG A 1 427 ? 4.744 10.344 -30.188 1.00 97.00 427 ARG A N 1
ATOM 3288 C CA . ARG A 1 427 ? 5.832 9.663 -30.889 1.00 97.00 427 ARG A CA 1
ATOM 3289 C C . ARG A 1 427 ? 5.429 8.260 -31.334 1.00 97.00 427 ARG A C 1
ATOM 3291 O O . ARG A 1 427 ? 5.579 7.949 -32.515 1.00 97.00 427 ARG A O 1
ATOM 3298 N N . LEU A 1 428 ? 4.865 7.439 -30.449 1.00 95.62 428 LEU A N 1
ATOM 3299 C CA . LEU A 1 428 ? 4.400 6.090 -30.791 1.00 95.62 428 LEU A CA 1
ATOM 3300 C C . LEU A 1 428 ? 3.274 6.113 -31.832 1.00 95.62 428 LEU A C 1
ATOM 3302 O O . LEU A 1 428 ? 3.245 5.276 -32.734 1.00 95.62 428 LEU A O 1
ATOM 3306 N N . GLN A 1 429 ? 2.359 7.077 -31.743 1.00 95.25 429 GLN A N 1
ATOM 3307 C CA . GLN A 1 429 ? 1.281 7.252 -32.711 1.00 95.25 429 GLN A CA 1
ATOM 3308 C C . GLN A 1 429 ? 1.814 7.670 -34.086 1.00 95.25 429 GLN A C 1
ATOM 3310 O O . GLN A 1 429 ? 1.336 7.151 -35.094 1.00 95.25 429 GLN A O 1
ATOM 3315 N N . SER A 1 430 ? 2.842 8.526 -34.139 1.00 97.12 430 SER A N 1
ATOM 3316 C CA . SER A 1 430 ? 3.462 8.977 -35.397 1.00 97.12 430 SER A CA 1
ATOM 3317 C C . SER A 1 430 ? 4.056 7.837 -36.234 1.00 97.12 430 SER A C 1
ATOM 3319 O O . SER A 1 430 ? 4.148 7.954 -37.453 1.00 97.12 430 SER A O 1
ATOM 3321 N N . VAL A 1 431 ? 4.407 6.718 -35.590 1.00 97.25 431 VAL A N 1
ATOM 3322 C CA . VAL A 1 431 ? 4.942 5.507 -36.233 1.00 97.25 431 VAL A CA 1
ATOM 3323 C C . VAL A 1 431 ? 3.987 4.308 -36.141 1.00 97.25 431 VAL A C 1
ATOM 3325 O O . VAL A 1 431 ? 4.395 3.175 -36.372 1.00 97.25 431 VAL A O 1
ATOM 3328 N N . ASN A 1 432 ? 2.709 4.543 -35.813 1.00 95.56 432 ASN A N 1
ATOM 3329 C CA . ASN A 1 432 ? 1.660 3.520 -35.702 1.00 95.56 432 ASN A CA 1
ATOM 3330 C C . ASN A 1 432 ? 1.980 2.364 -34.720 1.00 95.56 432 ASN A C 1
ATOM 3332 O O . ASN A 1 432 ? 1.589 1.219 -34.939 1.00 95.56 432 ASN A O 1
ATOM 3336 N N . LYS A 1 433 ? 2.674 2.664 -33.616 1.00 95.56 433 LYS A N 1
ATOM 3337 C CA . LYS A 1 433 ? 3.062 1.708 -32.559 1.00 95.56 433 LYS A CA 1
ATOM 3338 C C . LYS A 1 433 ? 2.462 2.015 -31.189 1.00 95.56 433 LYS A C 1
ATOM 3340 O O . LYS A 1 433 ? 2.874 1.461 -30.176 1.00 95.56 433 LYS A O 1
ATOM 3345 N N . ILE A 1 434 ? 1.436 2.864 -31.132 1.00 93.31 434 ILE A N 1
ATOM 3346 C CA . ILE A 1 434 ? 0.728 3.175 -29.879 1.00 93.31 434 ILE A CA 1
ATOM 3347 C C . ILE A 1 434 ? 0.160 1.918 -29.189 1.00 93.31 434 ILE A C 1
ATOM 3349 O O . ILE A 1 434 ? 0.099 1.857 -27.963 1.00 93.31 434 ILE A O 1
ATOM 3353 N N . GLY A 1 435 ? -0.210 0.895 -29.969 1.00 91.69 435 GLY A N 1
ATOM 3354 C CA . GLY A 1 435 ? -0.706 -0.392 -29.469 1.00 91.69 435 GLY A CA 1
ATOM 3355 C C . GLY A 1 435 ? 0.377 -1.363 -28.985 1.00 91.69 435 GLY A C 1
ATOM 3356 O O . GLY A 1 435 ? 0.034 -2.428 -28.476 1.00 91.69 435 GLY A O 1
ATOM 3357 N N . SER A 1 436 ? 1.664 -1.030 -29.138 1.00 92.69 436 SER A N 1
ATOM 3358 C CA . SER A 1 436 ? 2.766 -1.883 -28.677 1.00 92.69 436 SER A CA 1
ATOM 3359 C C . SER A 1 436 ? 2.982 -1.809 -27.162 1.00 92.69 436 SER A C 1
ATOM 3361 O O . SER A 1 436 ? 3.526 -2.744 -26.573 1.00 92.69 436 SER A O 1
ATOM 3363 N N . VAL A 1 437 ? 2.524 -0.730 -26.522 1.00 96.56 437 VAL A N 1
ATOM 3364 C CA . VAL A 1 437 ? 2.549 -0.568 -25.065 1.00 96.56 437 VAL A CA 1
ATOM 3365 C C . VAL A 1 437 ? 1.316 -1.235 -24.465 1.00 96.56 437 VAL A C 1
ATOM 3367 O O . VAL A 1 437 ? 0.178 -0.893 -24.783 1.00 96.56 437 VAL A O 1
ATOM 3370 N N . HIS A 1 438 ? 1.552 -2.186 -23.569 1.00 96.06 438 HIS A N 1
ATOM 3371 C CA . HIS A 1 438 ? 0.505 -2.862 -22.814 1.00 96.06 438 HIS A CA 1
ATOM 3372 C C . HIS A 1 438 ? 0.168 -2.127 -21.516 1.00 96.06 438 HIS A C 1
ATOM 3374 O O . HIS A 1 438 ? -1.009 -1.998 -21.174 1.00 96.06 438 HIS A O 1
ATOM 3380 N N . ALA A 1 439 ? 1.186 -1.635 -20.805 1.00 96.50 439 ALA A N 1
ATOM 3381 C CA . ALA A 1 439 ? 0.992 -0.861 -19.586 1.00 96.50 439 ALA A CA 1
ATOM 3382 C C . ALA A 1 439 ? 1.956 0.321 -19.477 1.00 96.50 439 ALA A C 1
ATOM 3384 O O . ALA A 1 439 ? 3.072 0.293 -19.992 1.00 96.50 439 ALA A O 1
ATOM 3385 N N . TYR A 1 440 ? 1.509 1.338 -18.756 1.00 96.69 440 TYR A N 1
ATOM 3386 C CA . TYR A 1 440 ? 2.293 2.465 -18.292 1.00 96.69 440 TYR A CA 1
ATOM 3387 C C . TYR A 1 440 ? 2.735 2.180 -16.854 1.00 96.69 440 TYR A C 1
ATOM 3389 O O . TYR A 1 440 ? 1.904 2.089 -15.945 1.00 96.69 440 TYR A O 1
ATOM 3397 N N . SER A 1 441 ? 4.035 1.967 -16.694 1.00 96.69 441 SER A N 1
ATOM 3398 C CA . SER A 1 441 ? 4.722 1.675 -15.440 1.00 96.69 441 SER A CA 1
ATOM 3399 C C . SER A 1 441 ? 4.931 2.977 -14.670 1.00 96.69 441 SER A C 1
ATOM 3401 O O . SER A 1 441 ? 5.545 3.895 -15.201 1.00 96.69 441 SER A O 1
ATOM 3403 N N . ILE A 1 442 ? 4.379 3.100 -13.464 1.00 95.69 442 ILE A N 1
ATOM 3404 C CA . ILE A 1 442 ? 4.503 4.293 -12.622 1.00 95.69 442 ILE A CA 1
ATOM 3405 C C . ILE A 1 442 ? 5.076 3.948 -11.258 1.00 95.69 442 ILE A C 1
ATOM 3407 O O . ILE A 1 442 ? 4.757 2.907 -10.683 1.00 95.69 442 ILE A O 1
ATOM 3411 N N . HIS A 1 443 ? 5.898 4.853 -10.734 1.00 93.12 443 HIS A N 1
ATOM 3412 C CA . HIS A 1 443 ? 6.486 4.726 -9.406 1.00 93.12 443 HIS A CA 1
ATOM 3413 C C . HIS A 1 443 ? 5.949 5.814 -8.490 1.00 93.12 443 HIS A C 1
ATOM 3415 O O . HIS A 1 443 ? 5.824 6.973 -8.896 1.00 93.12 443 HIS A O 1
ATOM 3421 N N . GLN A 1 444 ? 5.658 5.473 -7.240 1.00 90.56 444 GLN A N 1
ATOM 3422 C CA . GLN A 1 444 ? 5.250 6.465 -6.258 1.00 90.56 444 GLN A CA 1
ATOM 3423 C C . GLN A 1 444 ? 5.794 6.147 -4.873 1.00 90.56 444 GLN A C 1
ATOM 3425 O O . GLN A 1 444 ? 5.549 5.081 -4.317 1.00 90.56 444 GLN A O 1
ATOM 3430 N N . TYR A 1 445 ? 6.432 7.143 -4.262 1.00 87.75 445 TYR A N 1
ATOM 3431 C CA . TYR A 1 445 ? 6.874 7.076 -2.877 1.00 87.75 445 TYR A CA 1
ATOM 3432 C C . TYR A 1 445 ? 6.244 8.181 -2.047 1.00 87.75 445 TYR A C 1
ATOM 3434 O O . TYR A 1 445 ? 6.209 9.344 -2.454 1.00 87.75 445 TYR A O 1
ATOM 3442 N N . LEU A 1 446 ? 5.756 7.833 -0.859 1.00 86.94 446 LEU A N 1
ATOM 3443 C CA . LEU A 1 446 ? 5.284 8.834 0.093 1.00 86.94 446 LEU A CA 1
ATOM 3444 C C . LEU A 1 446 ? 6.395 9.165 1.097 1.00 86.94 446 LEU A C 1
ATOM 3446 O O . LEU A 1 446 ? 6.812 8.298 1.858 1.00 86.94 446 LEU A O 1
ATOM 3450 N N . SER A 1 447 ? 6.850 10.424 1.115 1.00 81.19 447 SER A N 1
ATOM 3451 C CA . SER A 1 447 ? 7.847 10.921 2.082 1.00 81.19 447 SER A CA 1
ATOM 3452 C C . SER A 1 447 ? 7.215 11.467 3.367 1.00 81.19 447 SER A C 1
ATOM 3454 O O . SER A 1 447 ? 6.061 11.895 3.353 1.00 81.19 447 SER A O 1
ATOM 3456 N N . THR A 1 448 ? 7.969 11.502 4.472 1.00 72.75 448 THR A N 1
ATOM 3457 C CA . THR A 1 448 ? 7.551 12.011 5.795 1.00 72.75 448 THR A CA 1
ATOM 3458 C C . THR A 1 448 ? 8.504 13.056 6.408 1.00 72.75 448 THR A C 1
ATOM 3460 O O . THR A 1 448 ? 8.585 13.178 7.635 1.00 72.75 448 THR A O 1
ATOM 3463 N N . ASP A 1 449 ? 9.234 13.797 5.571 1.00 64.12 449 ASP A N 1
ATOM 3464 C CA . ASP A 1 449 ? 10.373 14.664 5.938 1.00 64.12 449 ASP A CA 1
ATOM 3465 C C . ASP A 1 449 ? 10.230 15.669 7.089 1.00 64.12 449 ASP A C 1
ATOM 3467 O O . ASP A 1 449 ? 11.174 15.797 7.873 1.00 64.12 449 ASP A O 1
ATOM 3471 N N . PRO A 1 450 ? 9.117 16.402 7.266 1.00 63.72 450 PRO A N 1
ATOM 3472 C CA . PRO A 1 450 ? 9.130 17.552 8.172 1.00 63.72 450 PRO A CA 1
ATOM 3473 C C . PRO A 1 450 ? 9.167 17.192 9.668 1.00 63.72 450 PRO A C 1
ATOM 3475 O O . PRO A 1 450 ? 9.249 18.090 10.501 1.00 63.72 450 PRO A O 1
ATOM 3478 N N . TYR A 1 451 ? 9.112 15.908 10.039 1.00 66.38 451 TYR A N 1
ATOM 3479 C CA . TYR A 1 451 ? 8.979 15.477 11.440 1.00 66.38 451 TYR A CA 1
ATOM 3480 C C . TYR A 1 451 ? 10.243 14.840 12.033 1.00 66.38 451 TYR A C 1
ATOM 3482 O O . TYR A 1 451 ? 10.209 14.366 13.166 1.00 66.38 451 TYR A O 1
ATOM 3490 N N . LEU A 1 452 ? 11.372 14.834 11.313 1.00 65.12 452 LEU A N 1
ATOM 3491 C CA . LEU A 1 452 ? 12.630 14.248 11.810 1.00 65.12 452 LEU A CA 1
ATOM 3492 C C . LEU A 1 452 ? 13.188 14.961 13.058 1.00 65.12 452 LEU A C 1
ATOM 3494 O O . LEU A 1 452 ? 13.948 14.362 13.811 1.00 65.12 452 LEU A O 1
ATOM 3498 N N . ALA A 1 453 ? 12.775 16.207 13.309 1.00 67.88 453 ALA A N 1
ATOM 3499 C CA . ALA A 1 453 ? 13.164 16.976 14.491 1.00 67.88 453 ALA A CA 1
ATOM 3500 C C . ALA A 1 453 ? 12.458 16.536 15.793 1.00 67.88 453 ALA A C 1
ATOM 3502 O O . ALA A 1 453 ? 12.893 16.924 16.877 1.00 67.88 453 ALA A O 1
ATOM 3503 N N . ASP A 1 454 ? 11.381 15.743 15.717 1.00 71.69 454 ASP A N 1
ATOM 3504 C CA . ASP A 1 454 ? 10.703 15.226 16.910 1.00 71.69 454 ASP A CA 1
ATOM 3505 C C . ASP A 1 454 ? 11.544 14.116 17.570 1.00 71.69 454 ASP A C 1
ATOM 3507 O O . ASP A 1 454 ? 11.877 13.106 16.938 1.00 71.69 454 ASP A O 1
ATOM 3511 N N . THR A 1 455 ? 11.867 14.290 18.856 1.00 75.56 455 THR A N 1
ATOM 3512 C CA . THR A 1 455 ? 12.718 13.365 19.626 1.00 75.56 455 THR A CA 1
ATOM 3513 C C . THR A 1 455 ? 11.970 12.152 20.175 1.00 75.56 455 THR A C 1
ATOM 3515 O O . THR A 1 455 ? 12.592 11.114 20.383 1.00 75.56 455 THR A O 1
ATOM 3518 N N . ASP A 1 456 ? 10.654 12.256 20.390 1.00 77.62 456 ASP A N 1
ATOM 3519 C CA . ASP A 1 456 ? 9.802 11.132 20.790 1.00 77.62 456 ASP A CA 1
ATOM 3520 C C . ASP A 1 456 ? 9.393 10.319 19.544 1.00 77.62 456 ASP A C 1
ATOM 3522 O O . ASP A 1 456 ? 8.646 10.828 18.695 1.00 77.62 456 ASP A O 1
ATOM 3526 N N . PRO A 1 457 ? 9.834 9.050 19.417 1.00 74.75 457 PRO A N 1
ATOM 3527 C CA . PRO A 1 457 ? 9.530 8.222 18.254 1.00 74.75 457 PRO A CA 1
ATOM 3528 C C . PRO A 1 457 ? 8.032 7.973 18.043 1.00 74.75 457 PRO A C 1
ATOM 3530 O O . PRO A 1 457 ? 7.593 7.884 16.897 1.00 74.75 457 PRO A O 1
ATOM 3533 N N . SER A 1 458 ? 7.242 7.885 19.117 1.00 74.62 458 SER A N 1
ATOM 3534 C CA . SER A 1 458 ? 5.796 7.651 19.054 1.00 74.62 458 SER A CA 1
ATOM 3535 C C . SER A 1 458 ? 5.063 8.890 18.548 1.00 74.62 458 SER A C 1
ATOM 3537 O O . SER A 1 458 ? 4.261 8.807 17.612 1.00 74.62 458 SER A O 1
ATOM 3539 N N . VAL A 1 459 ? 5.405 10.071 19.077 1.00 78.00 459 VAL A N 1
ATOM 3540 C CA . VAL A 1 459 ? 4.857 11.352 18.597 1.00 78.00 459 VAL A CA 1
ATOM 3541 C C . VAL A 1 459 ? 5.227 11.580 17.134 1.00 78.00 459 VAL A C 1
ATOM 3543 O O . VAL A 1 459 ? 4.351 11.900 16.320 1.00 78.00 459 VAL A O 1
ATOM 3546 N N . ARG A 1 460 ? 6.500 11.357 16.785 1.00 82.88 460 ARG A N 1
ATOM 3547 C CA . ARG A 1 460 ? 7.006 11.450 15.414 1.00 82.88 460 ARG A CA 1
ATOM 3548 C C . ARG A 1 460 ? 6.230 10.525 14.481 1.00 82.88 460 ARG A C 1
ATOM 3550 O O . ARG A 1 460 ? 5.621 11.000 13.523 1.00 82.88 460 ARG A O 1
ATOM 3557 N N . ARG A 1 461 ? 6.161 9.223 14.790 1.00 84.12 461 ARG A N 1
ATOM 3558 C CA . ARG A 1 461 ? 5.440 8.222 13.981 1.00 84.12 461 ARG A CA 1
ATOM 3559 C C . ARG A 1 461 ? 3.963 8.566 13.831 1.00 84.12 461 ARG A C 1
ATOM 3561 O O . ARG A 1 461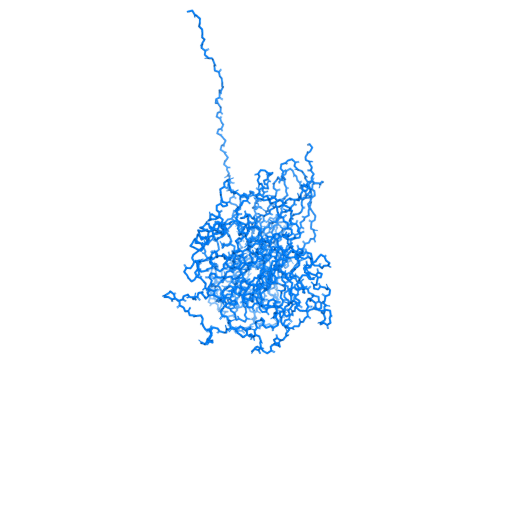 ? 3.410 8.423 12.742 1.00 84.12 461 ARG A O 1
ATOM 3568 N N . SER A 1 462 ? 3.329 9.060 14.891 1.00 85.75 462 SER A N 1
ATOM 3569 C CA . SER A 1 462 ? 1.930 9.485 14.880 1.00 85.75 462 SER A CA 1
ATOM 3570 C C . SER A 1 462 ? 1.691 10.645 13.901 1.00 85.75 462 SER A C 1
ATOM 3572 O O . SER A 1 462 ? 0.772 10.587 13.083 1.00 85.75 462 SER A O 1
ATOM 3574 N N . LYS A 1 463 ? 2.546 11.680 13.914 1.00 84.88 463 LYS A N 1
ATOM 3575 C CA . LYS A 1 463 ? 2.466 12.794 12.950 1.00 84.88 463 LYS A CA 1
ATOM 3576 C C . LYS A 1 463 ? 2.734 12.331 11.519 1.00 84.88 463 LYS A C 1
ATOM 3578 O O . LYS A 1 463 ? 1.950 12.674 10.639 1.00 84.88 463 LYS A O 1
ATOM 3583 N N . GLN A 1 464 ? 3.773 11.519 11.314 1.00 88.44 464 GLN A N 1
ATOM 3584 C CA . GLN A 1 464 ? 4.125 10.950 10.010 1.00 88.44 464 GLN A CA 1
ATOM 3585 C C . GLN A 1 464 ? 2.960 10.136 9.425 1.00 88.44 464 GLN A C 1
ATOM 3587 O O . GLN A 1 464 ? 2.561 10.360 8.289 1.00 88.44 464 GLN A O 1
ATOM 3592 N N . THR A 1 465 ? 2.341 9.261 10.220 1.00 91.12 465 THR A N 1
ATOM 3593 C CA . THR A 1 465 ? 1.200 8.436 9.783 1.00 91.12 465 THR A CA 1
ATOM 3594 C C . THR A 1 465 ? -0.005 9.297 9.384 1.00 91.12 465 THR A C 1
ATOM 3596 O O . THR A 1 465 ? -0.592 9.093 8.324 1.00 91.12 465 THR A O 1
ATOM 3599 N N . ARG A 1 466 ? -0.342 10.326 10.177 1.00 91.06 466 ARG A N 1
ATOM 3600 C CA . ARG A 1 466 ? -1.434 11.260 9.843 1.00 91.06 466 ARG A CA 1
ATOM 3601 C C . ARG A 1 466 ? -1.150 12.104 8.599 1.00 91.06 466 ARG A C 1
ATOM 3603 O O . ARG A 1 466 ? -2.063 12.359 7.820 1.00 91.06 466 ARG A O 1
ATOM 3610 N N . ASP A 1 467 ? 0.089 12.557 8.424 1.00 91.56 467 ASP A N 1
ATOM 3611 C CA . ASP A 1 467 ? 0.538 13.284 7.230 1.00 91.56 467 ASP A CA 1
ATOM 3612 C C . ASP A 1 467 ? 0.360 12.440 5.959 1.00 91.56 467 ASP A C 1
ATOM 3614 O O . ASP A 1 467 ? -0.166 12.925 4.953 1.00 91.56 467 ASP A O 1
ATOM 3618 N N . LEU A 1 468 ? 0.713 11.155 6.043 1.00 93.31 468 LEU A N 1
ATOM 3619 C CA . LEU A 1 468 ? 0.568 10.190 4.958 1.00 93.31 468 LEU A CA 1
ATOM 3620 C C . LEU A 1 468 ? -0.896 9.913 4.600 1.00 93.31 468 LEU A C 1
ATOM 3622 O O . LEU A 1 468 ? -1.222 9.932 3.416 1.00 93.31 468 LEU A O 1
ATOM 3626 N N . PHE A 1 469 ? -1.799 9.758 5.576 1.00 95.56 469 PHE A N 1
ATOM 3627 C CA . PHE A 1 469 ? -3.239 9.670 5.279 1.00 95.56 469 PHE A CA 1
ATOM 3628 C C . PHE A 1 469 ? -3.755 10.906 4.537 1.00 95.56 469 PHE A C 1
ATOM 3630 O O . PHE A 1 469 ? -4.534 10.782 3.593 1.00 95.56 469 PHE A O 1
ATOM 3637 N N . GLY A 1 470 ? -3.278 12.097 4.912 1.00 92.94 470 GLY A N 1
ATOM 3638 C CA . GLY A 1 470 ? -3.588 13.330 4.191 1.00 92.94 470 GLY A CA 1
ATOM 3639 C C . GLY A 1 470 ? -3.121 13.302 2.731 1.00 92.94 470 GLY A C 1
ATOM 3640 O O . GLY A 1 470 ? -3.842 13.763 1.851 1.00 92.94 470 GLY A O 1
ATOM 3641 N N . LYS A 1 471 ? -1.941 12.734 2.453 1.00 91.56 471 LYS A N 1
ATOM 3642 C CA . LYS A 1 471 ? -1.408 12.573 1.086 1.00 91.56 471 LYS A CA 1
ATOM 3643 C C . LYS A 1 471 ? -2.186 11.539 0.268 1.00 91.56 471 LYS A C 1
ATOM 3645 O O . LYS A 1 471 ? -2.460 11.788 -0.903 1.00 91.56 471 LYS A O 1
ATOM 3650 N N . ILE A 1 472 ? -2.575 10.420 0.879 1.00 93.44 472 ILE A N 1
ATOM 3651 C CA . ILE A 1 472 ? -3.398 9.387 0.231 1.00 93.44 472 ILE A CA 1
ATOM 3652 C C . ILE A 1 472 ? -4.763 9.959 -0.160 1.00 93.44 472 ILE A C 1
ATOM 3654 O O . ILE A 1 472 ? -5.208 9.762 -1.286 1.00 93.44 472 ILE A O 1
ATOM 3658 N N . ALA A 1 473 ? -5.407 10.705 0.744 1.00 89.31 473 ALA A N 1
ATOM 3659 C CA . ALA A 1 473 ? -6.732 11.275 0.506 1.00 89.31 473 ALA A CA 1
ATOM 3660 C C . ALA A 1 473 ? -6.779 12.254 -0.682 1.00 89.31 473 ALA A C 1
ATOM 3662 O O . ALA A 1 473 ? -7.812 12.359 -1.342 1.00 89.31 473 ALA A O 1
ATOM 3663 N N . GLU A 1 474 ? -5.676 12.943 -0.988 1.00 85.31 474 GLU A N 1
ATOM 3664 C CA . GLU A 1 474 ? -5.587 13.760 -2.201 1.00 85.31 474 GLU A CA 1
ATOM 3665 C C . GLU A 1 474 ? -5.573 12.902 -3.471 1.00 85.31 474 GLU A C 1
ATOM 3667 O O . GLU A 1 474 ? -6.355 13.148 -4.390 1.00 85.31 474 GLU A O 1
ATOM 3672 N N . GLY A 1 475 ? -4.712 11.881 -3.534 1.00 79.62 475 GLY A N 1
ATOM 3673 C CA . GLY A 1 475 ? -4.631 10.945 -4.665 1.00 79.62 475 GLY A CA 1
ATOM 3674 C C . GLY A 1 475 ? -4.271 11.571 -6.027 1.00 79.62 475 GLY A C 1
ATOM 3675 O O . GLY A 1 475 ? -4.378 10.900 -7.050 1.00 79.62 475 GLY A O 1
ATOM 3676 N N . GLU A 1 476 ? -3.859 12.840 -6.067 1.00 78.31 476 GLU A N 1
ATOM 3677 C CA . GLU A 1 476 ? -3.689 13.626 -7.303 1.00 78.31 476 GLU A CA 1
ATOM 3678 C C . GLU A 1 476 ? -2.743 13.024 -8.361 1.00 78.31 476 GLU A C 1
ATOM 3680 O O . GLU A 1 476 ? -3.093 13.063 -9.546 1.00 78.31 476 GLU A O 1
ATOM 3685 N N . PRO A 1 477 ? -1.587 12.423 -8.006 1.00 85.25 477 PRO A N 1
ATOM 3686 C CA . PRO A 1 477 ? -0.656 11.930 -9.023 1.00 85.25 477 PRO A CA 1
ATOM 3687 C C . PRO A 1 477 ? -1.249 10.808 -9.891 1.00 85.25 477 PRO A C 1
ATOM 3689 O O . PRO A 1 477 ? -1.146 10.839 -11.116 1.00 85.25 477 PRO A O 1
ATOM 3692 N N . VAL A 1 478 ? -1.957 9.854 -9.280 1.00 88.12 478 VAL A N 1
ATOM 3693 C CA . VAL A 1 478 ? -2.581 8.733 -10.003 1.00 88.12 478 VAL A CA 1
ATOM 3694 C C . VAL A 1 478 ? -3.787 9.200 -10.819 1.00 88.12 478 VAL A C 1
ATOM 3696 O O . VAL A 1 478 ? -3.915 8.830 -11.989 1.00 88.12 478 VAL A O 1
ATOM 3699 N N . LYS A 1 479 ? -4.636 10.070 -10.255 1.00 88.50 479 LYS A N 1
ATOM 3700 C CA . LYS A 1 479 ? -5.751 10.696 -10.989 1.00 88.50 479 LYS A CA 1
ATOM 3701 C C . LYS A 1 479 ? -5.269 11.431 -12.240 1.00 88.50 479 LYS A C 1
ATOM 3703 O O . LYS A 1 479 ? -5.895 11.334 -13.293 1.00 88.50 479 LYS A O 1
ATOM 3708 N N . THR A 1 480 ? -4.129 12.115 -12.149 1.00 89.75 480 THR A N 1
ATOM 3709 C CA . THR A 1 480 ? -3.527 12.818 -13.287 1.00 89.75 480 THR A CA 1
ATOM 3710 C C . THR A 1 480 ? -3.182 11.853 -14.420 1.00 89.75 480 THR A C 1
ATOM 3712 O O . THR A 1 480 ? -3.604 12.082 -15.554 1.00 89.75 480 THR A O 1
ATOM 3715 N N . ILE A 1 481 ? -2.507 10.737 -14.127 1.00 91.50 481 ILE A N 1
ATOM 3716 C CA . ILE A 1 481 ? -2.171 9.721 -15.139 1.00 91.50 481 ILE A CA 1
ATOM 3717 C C . ILE A 1 481 ? -3.420 9.098 -15.760 1.00 91.50 481 ILE A C 1
ATOM 3719 O O . ILE A 1 481 ? -3.506 8.973 -16.982 1.00 91.50 481 ILE A O 1
ATOM 3723 N N . ARG A 1 482 ? -4.424 8.761 -14.945 1.00 90.38 482 ARG A N 1
ATOM 3724 C CA . ARG A 1 482 ? -5.700 8.220 -15.436 1.00 90.38 482 ARG A CA 1
ATOM 3725 C C . ARG A 1 482 ? -6.370 9.152 -16.437 1.00 90.38 482 ARG A C 1
ATOM 3727 O O . ARG A 1 482 ? -6.761 8.709 -17.519 1.00 90.38 482 ARG A O 1
ATOM 3734 N N . ARG A 1 483 ? -6.453 10.440 -16.103 1.00 88.69 483 ARG A N 1
ATOM 3735 C CA . ARG A 1 483 ? -7.007 11.473 -16.979 1.00 88.69 483 ARG A CA 1
ATOM 3736 C C . ARG A 1 483 ? -6.236 11.564 -18.296 1.00 88.69 483 ARG A C 1
ATOM 3738 O O . ARG A 1 483 ? -6.857 11.594 -19.354 1.00 88.69 483 ARG A O 1
ATOM 3745 N N . LEU A 1 484 ? -4.903 11.553 -18.249 1.00 88.25 484 LEU A N 1
ATOM 3746 C CA . LEU A 1 484 ? -4.051 11.612 -19.447 1.00 88.25 484 LEU A CA 1
ATOM 3747 C C . LEU A 1 484 ? -4.170 10.364 -20.340 1.00 88.25 484 LEU A C 1
ATOM 3749 O O . LEU A 1 484 ? -4.029 10.442 -21.565 1.00 88.25 484 LEU A O 1
ATOM 3753 N N . LEU A 1 485 ? -4.481 9.213 -19.745 1.00 88.56 485 LEU A N 1
ATOM 3754 C CA . LEU A 1 485 ? -4.799 7.980 -20.464 1.00 88.56 485 LEU A CA 1
ATOM 3755 C C . LEU A 1 485 ? -6.272 7.882 -20.892 1.00 88.56 485 LEU A C 1
ATOM 3757 O O . LEU A 1 485 ? -6.648 6.885 -21.496 1.00 88.56 485 LEU A O 1
ATOM 3761 N N . GLY A 1 486 ? -7.108 8.891 -20.613 1.00 83.00 486 GLY A N 1
ATOM 3762 C CA . GLY A 1 486 ? -8.531 8.894 -20.977 1.00 83.00 486 GLY A CA 1
ATOM 3763 C C . GLY A 1 486 ? -9.408 7.952 -20.139 1.00 83.00 486 GLY A C 1
ATOM 3764 O O . GLY A 1 486 ? -10.586 7.763 -20.451 1.00 83.00 486 GLY A O 1
ATOM 3765 N N . LYS A 1 487 ? -8.868 7.399 -19.043 1.00 79.81 487 LYS A N 1
ATOM 3766 C CA . LYS A 1 487 ? -9.501 6.362 -18.204 1.00 79.81 487 LYS A CA 1
ATOM 3767 C C . LYS A 1 487 ? -10.663 6.864 -17.339 1.00 79.81 487 LYS A C 1
ATOM 3769 O O . LYS A 1 487 ? -11.295 6.057 -16.658 1.00 79.81 487 LYS A O 1
ATOM 3774 N N . ASP A 1 488 ? -10.939 8.167 -17.345 1.00 75.38 488 ASP A N 1
ATOM 3775 C CA . ASP A 1 488 ? -12.040 8.784 -16.589 1.00 75.38 488 ASP A CA 1
ATOM 3776 C C . ASP A 1 488 ? -13.302 9.013 -17.442 1.00 75.38 488 ASP A C 1
ATOM 3778 O O . ASP A 1 488 ? -14.298 9.544 -16.954 1.00 75.38 488 ASP A O 1
ATOM 3782 N N . THR A 1 489 ? -13.288 8.601 -18.714 1.00 65.50 489 THR A N 1
ATOM 3783 C CA . THR A 1 489 ? -14.453 8.700 -19.604 1.00 65.50 489 THR A CA 1
ATOM 3784 C C . THR A 1 489 ? -15.251 7.394 -19.632 1.00 65.50 489 THR A C 1
ATOM 3786 O O . THR A 1 489 ? -14.687 6.304 -19.559 1.00 65.50 489 THR A O 1
ATOM 3789 N N . ALA A 1 490 ? -16.578 7.487 -19.783 1.00 55.94 490 ALA A N 1
ATOM 3790 C CA . ALA A 1 490 ? -17.468 6.320 -19.877 1.00 55.94 490 ALA A CA 1
ATOM 3791 C C . ALA A 1 490 ? -17.181 5.413 -21.098 1.00 55.94 490 ALA A C 1
ATOM 3793 O O . ALA A 1 490 ? -17.647 4.280 -21.134 1.00 55.94 490 ALA A O 1
ATOM 3794 N N . ASN A 1 491 ? -16.394 5.902 -22.066 1.00 51.75 491 ASN A N 1
ATOM 3795 C CA . ASN A 1 491 ? -16.014 5.209 -23.300 1.00 51.75 491 ASN A CA 1
ATOM 3796 C C . ASN A 1 491 ? -14.537 4.770 -23.312 1.00 51.75 491 ASN A C 1
ATOM 3798 O O . ASN A 1 491 ? -13.989 4.563 -24.395 1.00 51.75 491 ASN A O 1
ATOM 3802 N N . ALA A 1 492 ? -13.881 4.674 -22.147 1.00 57.97 492 ALA A N 1
ATOM 3803 C CA . ALA A 1 492 ? -12.504 4.185 -22.058 1.00 57.97 492 ALA A CA 1
ATOM 3804 C C . ALA A 1 492 ? -12.384 2.848 -22.807 1.00 57.97 492 ALA A C 1
ATOM 3806 O O . ALA A 1 492 ? -13.126 1.897 -22.542 1.00 57.97 492 ALA A O 1
ATOM 3807 N N . SER A 1 493 ? -11.502 2.801 -23.801 1.00 51.47 493 SER A N 1
ATOM 3808 C CA . SER A 1 493 ? -11.423 1.664 -24.706 1.00 51.47 493 SER A CA 1
ATOM 3809 C C . SER A 1 493 ? -10.639 0.529 -24.046 1.00 51.47 493 SER A C 1
ATOM 3811 O O . SER A 1 493 ? -9.690 0.751 -23.294 1.00 51.47 493 SER A O 1
ATOM 3813 N N . THR A 1 494 ? -10.963 -0.720 -24.381 1.00 45.94 494 THR A N 1
ATOM 3814 C CA . THR A 1 494 ? -10.161 -1.894 -23.983 1.00 45.94 494 THR A CA 1
ATOM 3815 C C . THR A 1 494 ? -8.769 -1.924 -24.633 1.00 45.94 494 THR A C 1
ATOM 3817 O O . THR A 1 494 ? -7.978 -2.818 -24.340 1.00 45.94 494 THR A O 1
ATOM 3820 N N . ARG A 1 495 ? -8.455 -0.958 -25.512 1.00 52.03 495 ARG A N 1
ATOM 3821 C CA . ARG A 1 495 ? -7.127 -0.743 -26.108 1.00 52.03 495 ARG A CA 1
ATOM 3822 C C . ARG A 1 495 ? -6.278 0.276 -25.338 1.00 52.03 495 ARG A C 1
ATOM 3824 O O . ARG A 1 495 ? -5.143 0.523 -25.735 1.00 52.03 495 ARG A O 1
ATOM 3831 N N . ASP A 1 496 ? -6.801 0.865 -24.264 1.00 76.56 496 ASP A N 1
ATOM 3832 C CA . ASP A 1 496 ? -6.081 1.865 -23.479 1.00 76.56 496 ASP A CA 1
ATOM 3833 C C . ASP A 1 496 ? -5.070 1.182 -22.550 1.00 76.56 496 ASP A C 1
ATOM 3835 O O . ASP A 1 496 ? -5.428 0.237 -21.840 1.00 76.56 496 ASP A O 1
ATOM 3839 N N . TRP A 1 497 ? -3.837 1.697 -22.503 1.00 92.31 497 TRP A N 1
ATOM 3840 C CA . TRP A 1 497 ? -2.750 1.165 -21.673 1.00 92.31 497 TRP A CA 1
ATOM 3841 C C . TRP A 1 497 ? -3.217 0.895 -20.240 1.00 92.31 497 TRP A C 1
ATOM 3843 O O . TRP A 1 497 ? -3.929 1.710 -19.644 1.00 92.31 497 TRP A O 1
ATOM 3853 N N . GLN A 1 498 ? -2.824 -0.249 -19.686 1.00 93.38 498 GLN A N 1
ATOM 3854 C CA . GLN A 1 498 ? -2.971 -0.500 -18.255 1.00 93.38 498 GLN A CA 1
ATOM 3855 C C . GLN A 1 498 ? -2.102 0.487 -17.461 1.00 93.38 498 GLN A C 1
ATOM 3857 O O . GLN A 1 498 ? -1.119 1.008 -17.980 1.00 93.38 498 GLN A O 1
ATOM 3862 N N . ILE A 1 499 ? -2.439 0.743 -16.203 1.00 94.62 499 ILE A N 1
ATOM 3863 C CA . ILE A 1 499 ? -1.619 1.514 -15.268 1.00 94.62 499 ILE A CA 1
ATOM 3864 C C . ILE A 1 499 ? -1.076 0.542 -14.236 1.00 94.62 499 ILE A C 1
ATOM 3866 O O . ILE A 1 499 ? -1.833 -0.034 -13.452 1.00 94.62 499 ILE A O 1
ATOM 3870 N N . TRP A 1 500 ? 0.233 0.330 -14.252 1.00 96.31 500 TRP A N 1
ATOM 3871 C CA . TRP A 1 500 ? 0.903 -0.548 -13.302 1.00 96.31 500 TRP A CA 1
ATOM 3872 C C . TRP A 1 500 ? 1.721 0.313 -12.355 1.00 96.31 500 TRP A C 1
ATOM 3874 O O . TRP A 1 500 ? 2.613 1.027 -12.793 1.00 96.31 500 TRP A O 1
ATOM 3884 N N . MET A 1 501 ? 1.426 0.237 -11.061 1.00 95.50 501 MET A N 1
ATOM 3885 C CA . MET A 1 501 ? 2.295 0.783 -10.026 1.00 95.50 501 MET A CA 1
ATOM 3886 C C . MET A 1 501 ? 3.385 -0.247 -9.744 1.00 95.50 501 MET A C 1
ATOM 3888 O O . MET A 1 501 ? 3.220 -1.105 -8.881 1.00 95.50 501 MET A O 1
ATOM 3892 N N . THR A 1 502 ? 4.438 -0.232 -10.548 1.00 94.06 502 THR A N 1
ATOM 3893 C CA . THR A 1 502 ? 5.563 -1.187 -10.517 1.00 94.06 502 THR A CA 1
ATOM 3894 C C . THR A 1 502 ? 6.525 -0.937 -9.364 1.00 94.06 502 THR A C 1
ATOM 3896 O O . THR A 1 502 ? 7.266 -1.845 -8.988 1.00 94.06 502 THR A O 1
ATOM 3899 N N . GLU A 1 503 ? 6.435 0.239 -8.742 1.00 90.56 503 GLU A N 1
ATOM 3900 C CA . GLU A 1 503 ? 7.073 0.529 -7.469 1.00 90.56 503 GLU A CA 1
ATOM 3901 C C . GLU A 1 503 ? 6.203 1.447 -6.617 1.00 90.56 503 GLU A C 1
ATOM 3903 O O . GLU A 1 503 ? 5.889 2.577 -6.995 1.00 90.56 503 GLU A O 1
ATOM 3908 N N . TYR A 1 504 ? 5.844 0.991 -5.421 1.00 90.75 504 TYR A N 1
ATOM 3909 C CA . TYR A 1 504 ? 5.392 1.912 -4.390 1.00 90.75 504 TYR A CA 1
ATOM 3910 C C . TYR A 1 504 ? 5.778 1.470 -2.986 1.00 90.75 504 TYR A C 1
ATOM 3912 O O . TYR A 1 504 ? 5.762 0.280 -2.656 1.00 90.75 504 TYR A O 1
ATOM 3920 N N . ASN A 1 505 ? 6.128 2.453 -2.156 1.00 87.81 505 ASN A N 1
ATOM 3921 C CA . ASN A 1 505 ? 6.315 2.297 -0.716 1.00 87.81 505 ASN A CA 1
ATOM 3922 C C . ASN A 1 505 ? 6.324 3.674 -0.018 1.00 87.81 505 ASN A C 1
ATOM 3924 O O . ASN A 1 505 ? 6.275 4.728 -0.654 1.00 87.81 505 ASN A O 1
ATOM 3928 N N . ILE A 1 506 ? 6.400 3.696 1.307 1.00 84.25 506 ILE A N 1
ATOM 3929 C CA . ILE A 1 506 ? 6.824 4.879 2.055 1.00 84.25 506 ILE A CA 1
ATOM 3930 C C . ILE A 1 506 ? 8.340 5.017 1.901 1.00 84.25 506 ILE A C 1
ATOM 3932 O O . ILE A 1 506 ? 9.057 4.029 2.019 1.00 84.25 506 ILE A O 1
ATOM 3936 N N . GLN A 1 507 ? 8.835 6.235 1.687 1.00 75.50 507 GLN A N 1
ATOM 3937 C CA . GLN A 1 507 ? 10.266 6.530 1.633 1.00 75.50 507 GLN A CA 1
ATOM 3938 C C . GLN A 1 507 ? 10.654 7.544 2.708 1.00 75.50 507 GLN A C 1
ATOM 3940 O O . GLN A 1 507 ? 9.942 8.513 2.943 1.00 75.50 507 GLN A O 1
ATOM 3945 N N . GLN A 1 508 ? 11.802 7.347 3.360 1.00 63.50 508 GLN A N 1
ATOM 3946 C CA . GLN A 1 508 ? 12.456 8.414 4.121 1.00 63.50 508 GLN A CA 1
ATOM 3947 C C . GLN A 1 508 ? 13.743 8.809 3.396 1.00 63.50 508 GLN A C 1
ATOM 3949 O O . GLN A 1 508 ? 14.642 7.979 3.281 1.00 63.50 508 GLN A O 1
ATOM 3954 N N . PRO A 1 509 ? 13.854 10.042 2.883 1.00 53.59 509 PRO A N 1
ATOM 3955 C CA . PRO A 1 509 ? 14.979 10.441 2.040 1.00 53.59 509 PRO A CA 1
ATOM 3956 C C . PRO A 1 509 ? 16.288 10.669 2.810 1.00 53.59 509 PRO A C 1
ATOM 3958 O O . PRO A 1 509 ? 17.330 10.875 2.191 1.00 53.59 509 PRO A O 1
ATOM 3961 N N . THR A 1 510 ? 16.301 10.582 4.145 1.00 50.88 510 THR A N 1
ATOM 3962 C CA . THR A 1 510 ? 17.543 10.637 4.927 1.00 50.88 510 THR A CA 1
ATOM 3963 C C . THR A 1 510 ? 18.049 9.231 5.248 1.00 50.88 510 THR A C 1
ATOM 3965 O O . THR A 1 510 ? 17.663 8.631 6.250 1.00 50.88 510 THR A O 1
ATOM 3968 N N . GLY A 1 511 ? 18.961 8.714 4.423 1.00 48.50 511 GLY A N 1
ATOM 3969 C CA . GLY A 1 511 ? 19.657 7.435 4.624 1.00 48.50 511 GLY A CA 1
ATOM 3970 C C . GLY A 1 511 ? 20.623 7.395 5.821 1.00 48.50 511 GLY A C 1
ATOM 3971 O O . GLY A 1 511 ? 21.772 6.991 5.664 1.00 48.50 511 GLY A O 1
ATOM 3972 N N . ARG A 1 512 ? 20.221 7.834 7.024 1.00 43.16 512 ARG A N 1
ATOM 3973 C CA . ARG A 1 512 ? 21.054 7.743 8.236 1.00 43.16 512 ARG A CA 1
ATOM 3974 C C . ARG A 1 512 ? 20.282 7.242 9.462 1.00 43.16 512 ARG A C 1
ATOM 3976 O O . ARG A 1 512 ? 19.336 7.861 9.921 1.00 43.16 512 ARG A O 1
ATOM 3983 N N . ALA A 1 513 ? 20.788 6.124 9.983 1.00 45.84 513 ALA A N 1
ATOM 3984 C CA . ALA A 1 513 ? 20.791 5.607 11.355 1.00 45.84 513 ALA A CA 1
ATOM 3985 C C . ALA A 1 513 ? 19.482 5.394 12.150 1.00 45.84 513 ALA A C 1
ATOM 3987 O O . ALA A 1 513 ? 19.486 4.490 12.987 1.00 45.84 513 ALA A O 1
ATOM 3988 N N . ASP A 1 514 ? 18.367 6.100 11.938 1.00 41.84 514 ASP A N 1
ATOM 3989 C CA . ASP A 1 514 ? 17.167 5.931 12.788 1.00 41.84 514 ASP A CA 1
ATOM 3990 C C . ASP A 1 514 ? 15.785 6.084 12.121 1.00 41.84 514 ASP A C 1
ATOM 3992 O O . ASP A 1 514 ? 14.775 5.862 12.795 1.00 41.84 514 ASP A O 1
ATOM 3996 N N . GLY A 1 515 ? 15.732 6.319 10.803 1.00 43.03 515 GLY A N 1
ATOM 3997 C CA . GLY A 1 515 ? 14.480 6.524 10.057 1.00 43.03 515 GLY A CA 1
ATOM 3998 C C . GLY A 1 515 ? 14.331 5.801 8.710 1.00 43.03 515 GLY A C 1
ATOM 3999 O O . GLY A 1 515 ? 13.276 5.896 8.094 1.00 43.03 515 GLY A O 1
ATOM 4000 N N . SER A 1 516 ? 15.323 5.049 8.228 1.00 51.38 516 SER A N 1
ATOM 4001 C CA . SER A 1 516 ? 15.185 4.371 6.929 1.00 51.38 516 SER A CA 1
ATOM 4002 C C . SER A 1 516 ? 14.014 3.358 6.928 1.00 51.38 516 SER A C 1
ATOM 4004 O O . SER A 1 516 ? 13.536 2.939 7.987 1.00 51.38 516 SER A O 1
ATOM 4006 N N . ILE A 1 517 ? 13.505 2.987 5.751 1.00 50.03 517 ILE A N 1
ATOM 4007 C CA . ILE A 1 517 ? 12.383 2.043 5.530 1.00 50.03 517 ILE A CA 1
ATOM 4008 C C . ILE A 1 517 ? 12.553 0.711 6.300 1.00 50.03 517 ILE A C 1
ATOM 4010 O O . ILE A 1 517 ? 11.578 0.090 6.720 1.00 50.03 517 ILE A O 1
ATOM 4014 N N . ALA A 1 518 ? 13.795 0.340 6.597 1.00 47.94 518 ALA A N 1
ATOM 4015 C CA . ALA A 1 518 ? 14.291 -0.709 7.478 1.00 47.94 518 ALA A CA 1
ATOM 4016 C C . ALA A 1 518 ? 13.699 -0.665 8.891 1.00 47.94 518 ALA A C 1
ATOM 4018 O O . ALA A 1 518 ? 13.550 -1.697 9.541 1.00 47.94 518 ALA A O 1
ATOM 4019 N N . LYS A 1 519 ? 13.395 0.537 9.390 1.00 59.47 519 LYS A N 1
ATOM 4020 C CA . LYS A 1 519 ? 12.776 0.786 10.698 1.00 59.47 519 LYS A CA 1
ATOM 4021 C C . LYS A 1 519 ? 11.287 1.096 10.588 1.00 59.47 519 LYS A C 1
ATOM 4023 O O . LYS A 1 519 ? 10.602 1.150 11.605 1.00 59.47 519 LYS A O 1
ATOM 4028 N N . LEU A 1 520 ? 10.773 1.263 9.371 1.00 66.00 520 LEU A N 1
ATOM 4029 C CA . LEU A 1 520 ? 9.352 1.425 9.087 1.00 66.00 520 LEU A CA 1
ATOM 4030 C C . LEU A 1 520 ? 8.725 0.057 8.859 1.00 66.00 520 LEU A C 1
ATOM 4032 O O . LEU A 1 520 ? 8.278 -0.247 7.771 1.00 66.00 520 LEU A O 1
ATOM 4036 N N . GLN A 1 521 ? 8.701 -0.815 9.854 1.00 79.69 521 GLN A N 1
ATOM 4037 C CA . GLN A 1 521 ? 7.977 -2.092 9.757 1.00 79.69 521 GLN A CA 1
ATOM 4038 C C . GLN A 1 521 ? 7.040 -2.231 10.958 1.00 79.69 521 GLN A C 1
ATOM 4040 O O . GLN A 1 521 ? 6.928 -3.294 11.570 1.00 79.69 521 GLN A O 1
ATOM 4045 N N . ASP A 1 522 ? 6.420 -1.103 11.307 1.00 87.44 522 ASP A N 1
ATOM 4046 C CA . ASP A 1 522 ? 5.552 -0.908 12.458 1.00 87.44 522 ASP A CA 1
ATOM 4047 C C . ASP A 1 522 ? 4.077 -0.754 12.060 1.00 87.44 522 ASP A C 1
ATOM 4049 O O . ASP A 1 522 ? 3.710 -0.745 10.878 1.00 87.44 522 ASP A O 1
ATOM 4053 N N . MET A 1 523 ? 3.214 -0.663 13.070 1.00 92.88 523 MET A N 1
ATOM 4054 C CA . MET A 1 523 ? 1.775 -0.505 12.890 1.00 92.88 523 MET A CA 1
ATOM 4055 C C . MET A 1 523 ? 1.412 0.778 12.119 1.00 92.88 523 MET A C 1
ATOM 4057 O O . MET A 1 523 ? 0.457 0.770 11.343 1.00 92.88 523 MET A O 1
ATOM 4061 N N . GLY A 1 524 ? 2.178 1.864 12.267 1.00 91.69 524 GLY A N 1
ATOM 4062 C CA . GLY A 1 524 ? 1.981 3.105 11.509 1.00 91.69 524 GLY A CA 1
ATOM 4063 C C . GLY A 1 524 ? 2.146 2.904 10.011 1.00 91.69 524 GLY A C 1
ATOM 4064 O O . GLY A 1 524 ? 1.273 3.295 9.235 1.00 91.69 524 GLY A O 1
ATOM 4065 N N . HIS A 1 525 ? 3.217 2.222 9.605 1.00 90.25 525 HIS A N 1
ATOM 4066 C CA . HIS A 1 525 ? 3.409 1.852 8.206 1.00 90.25 525 HIS A CA 1
ATOM 4067 C C . HIS A 1 525 ? 2.307 0.894 7.721 1.00 90.25 525 HIS A C 1
ATOM 4069 O O . HIS A 1 525 ? 1.734 1.094 6.650 1.00 90.25 525 HIS A O 1
ATOM 4075 N N . ALA A 1 526 ? 1.937 -0.102 8.528 1.00 93.94 526 ALA A N 1
ATOM 4076 C CA . ALA A 1 526 ? 0.883 -1.052 8.179 1.00 93.94 526 ALA A CA 1
ATOM 4077 C C . ALA A 1 526 ? -0.473 -0.390 7.899 1.00 93.94 526 ALA A C 1
ATOM 4079 O O . ALA A 1 526 ? -1.132 -0.745 6.922 1.00 93.94 526 ALA A O 1
ATOM 4080 N N . LEU A 1 527 ? -0.872 0.601 8.702 1.00 96.88 527 LEU A N 1
ATOM 4081 C CA . LEU A 1 527 ? -2.098 1.358 8.451 1.00 96.88 527 LEU A CA 1
ATOM 4082 C C . LEU A 1 527 ? -2.062 2.095 7.110 1.00 96.88 527 LEU A C 1
ATOM 4084 O O . LEU A 1 527 ? -3.037 2.059 6.363 1.00 96.88 527 LEU A O 1
ATOM 4088 N N . VAL A 1 528 ? -0.943 2.757 6.812 1.00 95.25 528 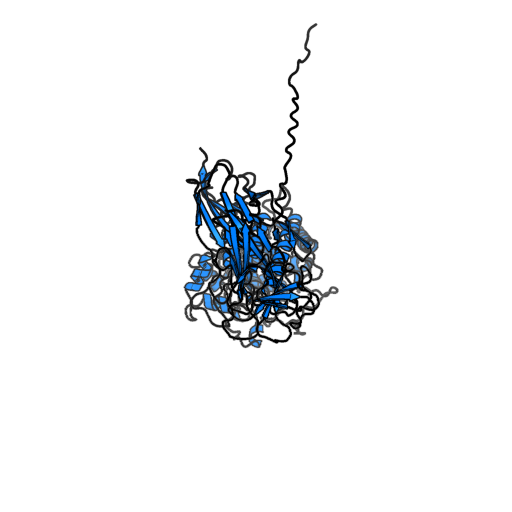VAL A N 1
ATOM 4089 C CA . VAL A 1 528 ? -0.774 3.537 5.581 1.00 95.25 528 VAL A CA 1
ATOM 4090 C C . VAL A 1 528 ? -0.774 2.617 4.363 1.00 95.25 528 VAL A C 1
ATOM 4092 O O . VAL A 1 528 ? -1.456 2.922 3.393 1.00 95.25 528 VAL A O 1
ATOM 4095 N N . ILE A 1 529 ? -0.088 1.469 4.411 1.00 94.38 529 ILE A N 1
ATOM 4096 C CA . ILE A 1 529 ? -0.084 0.497 3.304 1.00 94.38 529 ILE A CA 1
ATOM 4097 C C . ILE A 1 529 ? -1.458 -0.131 3.107 1.00 94.38 529 ILE A C 1
ATOM 4099 O O . ILE A 1 529 ? -1.905 -0.237 1.963 1.00 94.38 529 ILE A O 1
ATOM 4103 N N . ALA A 1 530 ? -2.153 -0.506 4.188 1.00 96.69 530 ALA A N 1
ATOM 4104 C CA . ALA A 1 530 ? -3.522 -1.006 4.089 1.00 96.69 530 ALA A CA 1
ATOM 4105 C C . ALA A 1 530 ? -4.427 0.016 3.391 1.00 96.69 530 ALA A C 1
ATOM 4107 O O . ALA A 1 530 ? -5.195 -0.342 2.499 1.00 96.69 530 ALA A O 1
ATOM 4108 N N . ASP A 1 531 ? -4.323 1.285 3.783 1.00 97.44 531 ASP A N 1
ATOM 4109 C CA . ASP A 1 531 ? -5.185 2.342 3.273 1.00 97.44 531 ASP A CA 1
ATOM 4110 C C . ASP A 1 531 ? -4.855 2.732 1.836 1.00 97.44 531 ASP A C 1
ATOM 4112 O O . ASP A 1 531 ? -5.738 2.814 0.986 1.00 97.44 531 ASP A O 1
ATOM 4116 N N . TRP A 1 532 ? -3.572 2.914 1.543 1.00 96.44 532 TRP A N 1
ATOM 4117 C CA . TRP A 1 532 ? -3.115 3.315 0.224 1.00 96.44 532 TRP A CA 1
ATOM 4118 C C . TRP A 1 532 ? -3.380 2.233 -0.819 1.00 96.44 532 TRP A C 1
ATOM 4120 O O . TRP A 1 532 ? -3.872 2.546 -1.897 1.00 96.44 532 TRP A O 1
ATOM 4130 N N . THR A 1 533 ? -3.142 0.960 -0.488 1.00 95.88 533 THR A N 1
ATOM 4131 C CA . THR A 1 533 ? -3.416 -0.166 -1.397 1.00 95.88 533 THR A CA 1
ATOM 4132 C C . THR A 1 533 ? -4.901 -0.218 -1.760 1.00 95.88 533 THR A C 1
ATOM 4134 O O . THR A 1 533 ? -5.237 -0.279 -2.941 1.00 95.88 533 THR A O 1
ATOM 4137 N N . GLY A 1 534 ? -5.797 -0.109 -0.771 1.00 95.56 534 GLY A N 1
ATOM 4138 C CA . GLY A 1 534 ? -7.239 -0.038 -1.017 1.00 95.56 534 GLY A CA 1
ATOM 4139 C C . GLY A 1 534 ? -7.621 1.157 -1.894 1.00 95.56 534 GLY A C 1
ATOM 4140 O O . GLY A 1 534 ? -8.345 1.002 -2.876 1.00 95.56 534 GLY A O 1
ATOM 4141 N N . ASN A 1 535 ? -7.059 2.333 -1.610 1.00 95.19 535 ASN A N 1
ATOM 4142 C CA . ASN A 1 535 ? -7.297 3.541 -2.393 1.00 95.19 535 ASN A CA 1
ATOM 4143 C C . ASN A 1 535 ? -6.796 3.425 -3.848 1.00 95.19 535 ASN A C 1
ATOM 4145 O O . ASN A 1 535 ? -7.486 3.859 -4.767 1.00 95.19 535 ASN A O 1
ATOM 4149 N N . LEU A 1 536 ? -5.634 2.811 -4.088 1.00 94.31 536 LEU A N 1
ATOM 4150 C CA . LEU A 1 536 ? -5.115 2.577 -5.441 1.00 94.31 536 LEU A CA 1
ATOM 4151 C C . LEU A 1 536 ? -5.998 1.596 -6.230 1.00 94.31 536 LEU A C 1
ATOM 4153 O O . LEU A 1 536 ? -6.211 1.789 -7.430 1.00 94.31 536 LEU A O 1
ATOM 4157 N N . LEU A 1 537 ? -6.565 0.582 -5.566 1.00 92.81 537 LEU A N 1
ATOM 4158 C CA . LEU A 1 537 ? -7.545 -0.314 -6.184 1.00 92.81 537 LEU A CA 1
ATOM 4159 C C . LEU A 1 537 ? -8.835 0.431 -6.564 1.00 92.81 537 LEU A C 1
ATOM 4161 O O . LEU A 1 537 ? -9.349 0.214 -7.662 1.00 92.81 537 LEU A O 1
ATOM 4165 N N .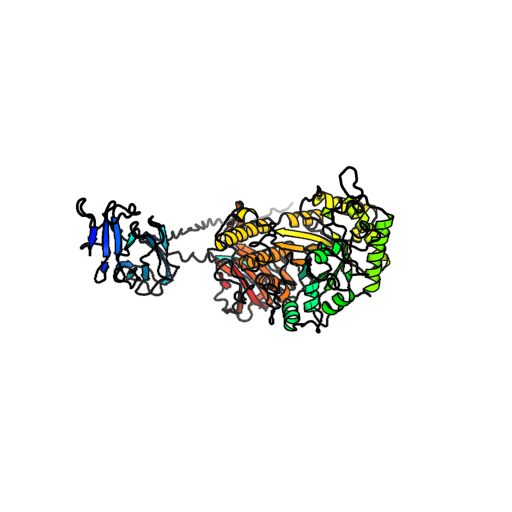 GLU A 1 538 ? -9.322 1.353 -5.721 1.00 90.50 538 GLU A N 1
ATOM 4166 C CA . GLU A 1 538 ? -10.474 2.209 -6.058 1.00 90.50 538 GLU A CA 1
ATOM 4167 C C . GLU A 1 538 ? -10.200 3.106 -7.269 1.00 90.50 538 GLU A C 1
ATOM 4169 O O . GLU A 1 538 ? -11.079 3.350 -8.099 1.00 90.50 538 GLU A O 1
ATOM 4174 N N . GLN A 1 539 ? -8.951 3.549 -7.405 1.00 90.00 539 GLN A N 1
ATOM 4175 C CA . GLN A 1 539 ? -8.460 4.292 -8.562 1.00 90.00 539 GLN A CA 1
ATOM 4176 C C . GLN A 1 539 ? -8.189 3.398 -9.784 1.00 90.00 539 GLN A C 1
ATOM 4178 O O . GLN A 1 539 ? -7.646 3.870 -10.781 1.00 90.00 539 GLN A O 1
ATOM 4183 N N . LYS A 1 540 ? -8.592 2.122 -9.752 1.00 89.38 540 LYS A N 1
ATOM 4184 C CA . LYS A 1 540 ? -8.438 1.144 -10.839 1.00 89.38 540 LYS A CA 1
ATOM 4185 C C . LYS A 1 540 ? -7.001 1.055 -11.366 1.00 89.38 540 LYS A C 1
ATOM 4187 O O . LYS A 1 540 ? -6.790 1.022 -12.575 1.00 89.38 540 LYS A O 1
ATOM 4192 N N . ILE A 1 541 ? -6.018 1.052 -10.466 1.00 91.94 541 ILE A N 1
ATOM 4193 C CA . ILE A 1 541 ? -4.664 0.613 -10.814 1.00 91.94 541 ILE A CA 1
ATOM 4194 C C . ILE A 1 541 ? -4.711 -0.883 -11.135 1.00 91.94 541 ILE A C 1
ATOM 4196 O O . ILE A 1 541 ? -5.214 -1.676 -10.337 1.00 91.94 541 ILE A O 1
ATOM 4200 N N . ASP A 1 542 ? -4.201 -1.276 -12.301 1.00 92.81 542 ASP A N 1
ATOM 4201 C CA . ASP A 1 542 ? -4.309 -2.648 -12.798 1.00 92.81 542 ASP A CA 1
ATOM 4202 C C . ASP A 1 542 ? -3.428 -3.608 -11.994 1.00 92.81 542 ASP A C 1
ATOM 4204 O O . ASP A 1 542 ? -3.871 -4.711 -11.661 1.00 92.81 542 ASP A O 1
ATOM 4208 N N . ARG A 1 543 ? -2.207 -3.173 -11.645 1.00 94.44 543 ARG A N 1
ATOM 4209 C CA . ARG A 1 543 ? -1.243 -3.947 -10.848 1.00 94.44 543 ARG A CA 1
ATOM 4210 C C . ARG A 1 543 ? -0.460 -3.089 -9.866 1.00 94.44 543 ARG A C 1
ATOM 4212 O O . ARG A 1 543 ? -0.133 -1.943 -10.159 1.00 94.44 543 ARG A O 1
ATOM 4219 N N . LEU A 1 544 ? -0.146 -3.675 -8.718 1.00 94.81 544 LEU A N 1
ATOM 4220 C CA . LEU A 1 544 ? 0.504 -3.047 -7.575 1.00 94.81 544 LEU A CA 1
ATOM 4221 C C . LEU A 1 544 ? 1.714 -3.882 -7.166 1.00 94.81 544 LEU A C 1
ATOM 4223 O O . LEU A 1 544 ? 1.555 -5.027 -6.752 1.00 94.81 544 LEU A O 1
ATOM 4227 N N . PHE A 1 545 ? 2.906 -3.308 -7.250 1.00 92.38 545 PHE A N 1
ATOM 4228 C CA . PHE A 1 545 ? 4.161 -3.928 -6.853 1.00 92.38 545 PHE A CA 1
ATOM 4229 C C . PHE A 1 545 ? 4.736 -3.145 -5.686 1.00 92.38 545 PHE A C 1
ATOM 4231 O O . PHE A 1 545 ? 5.259 -2.039 -5.831 1.00 92.38 545 PHE A O 1
ATOM 4238 N N . MET A 1 546 ? 4.617 -3.727 -4.500 1.00 87.88 546 MET A N 1
ATOM 4239 C CA . MET A 1 546 ? 5.226 -3.133 -3.324 1.00 87.88 546 MET A CA 1
ATOM 4240 C C . MET A 1 546 ? 6.735 -3.374 -3.373 1.00 87.88 546 MET A C 1
ATOM 4242 O O . MET A 1 546 ? 7.187 -4.523 -3.493 1.00 87.88 546 MET A O 1
ATOM 4246 N N . LEU A 1 547 ? 7.494 -2.283 -3.292 1.00 82.31 547 LEU A N 1
ATOM 4247 C CA . LEU A 1 547 ? 8.947 -2.298 -3.410 1.00 82.31 547 LEU A CA 1
ATOM 4248 C C . LEU A 1 547 ? 9.615 -2.200 -2.042 1.00 82.31 547 LEU A C 1
ATOM 4250 O O . LEU A 1 547 ? 9.251 -1.336 -1.258 1.00 82.31 547 LEU A O 1
ATOM 4254 N N . SER A 1 548 ? 10.660 -2.983 -1.775 1.00 71.50 548 SER A N 1
ATOM 4255 C CA . SER A 1 548 ? 11.596 -2.694 -0.674 1.00 71.50 548 SER A CA 1
ATOM 4256 C C . SER A 1 548 ? 12.808 -1.899 -1.184 1.00 71.50 548 SER A C 1
ATOM 4258 O O . SER A 1 548 ? 13.586 -2.436 -1.967 1.00 71.50 548 SER A O 1
ATOM 4260 N N . LEU A 1 549 ? 12.953 -0.646 -0.730 1.00 59.12 549 LEU A N 1
ATOM 4261 C CA . LEU A 1 549 ? 14.020 0.307 -1.105 1.00 59.12 549 LEU A CA 1
ATOM 4262 C C . LEU A 1 549 ? 15.287 0.226 -0.218 1.00 59.12 549 LEU A C 1
ATOM 4264 O O . LEU A 1 549 ? 16.223 0.992 -0.432 1.00 59.12 549 LEU A O 1
ATOM 4268 N N . ASP A 1 550 ? 15.305 -0.593 0.841 1.00 55.81 550 ASP A N 1
ATOM 4269 C CA . ASP A 1 550 ? 16.319 -0.463 1.902 1.00 55.81 550 ASP A CA 1
ATOM 4270 C C . ASP A 1 550 ? 17.346 -1.597 1.977 1.00 55.81 550 ASP A C 1
ATOM 4272 O O . ASP A 1 550 ? 17.047 -2.740 1.642 1.00 55.81 550 ASP A O 1
ATOM 4276 N N . ASP A 1 551 ? 18.500 -1.298 2.591 1.00 49.59 551 ASP A N 1
ATOM 4277 C CA . ASP A 1 551 ? 19.591 -2.228 2.957 1.00 49.59 551 ASP A CA 1
ATOM 4278 C C . ASP A 1 551 ? 19.173 -3.275 4.033 1.00 49.59 551 ASP A C 1
ATOM 4280 O O . ASP A 1 551 ? 20.002 -4.015 4.568 1.00 49.59 551 ASP A O 1
ATOM 4284 N N . ASN A 1 552 ? 17.876 -3.376 4.353 1.00 49.91 552 ASN A N 1
ATOM 4285 C CA . ASN A 1 552 ? 17.320 -4.315 5.328 1.00 49.91 552 ASN A CA 1
ATOM 4286 C C . ASN A 1 552 ? 16.829 -5.612 4.654 1.00 49.91 552 ASN A C 1
ATOM 4288 O O . ASN A 1 552 ? 16.190 -5.535 3.611 1.00 49.91 552 ASN A O 1
ATOM 4292 N N . PRO A 1 553 ? 17.077 -6.791 5.245 1.00 51.62 553 PRO A N 1
ATOM 4293 C CA . PRO A 1 553 ? 16.694 -8.130 4.768 1.00 51.62 553 PRO A CA 1
ATOM 4294 C C . PRO A 1 553 ? 15.180 -8.410 4.719 1.00 51.62 553 PRO A C 1
ATOM 4296 O O . PRO A 1 553 ? 14.689 -9.337 5.380 1.00 51.62 553 PRO A O 1
ATOM 4299 N N . SER A 1 554 ? 14.423 -7.650 3.932 1.00 52.69 554 SER A N 1
ATOM 4300 C CA . SER A 1 554 ? 13.012 -7.931 3.686 1.00 52.69 554 SER A CA 1
ATOM 4301 C C . SER A 1 554 ? 12.727 -8.185 2.212 1.00 52.69 554 SER A C 1
ATOM 4303 O O . SER A 1 554 ? 12.656 -7.254 1.415 1.00 52.69 554 SER A O 1
ATOM 4305 N N . PHE A 1 555 ? 12.486 -9.451 1.858 1.00 56.34 555 PHE A N 1
ATOM 4306 C CA . PHE A 1 555 ? 11.887 -9.800 0.570 1.00 56.34 555 PHE A CA 1
ATOM 4307 C C . PHE A 1 555 ? 10.376 -9.657 0.692 1.00 56.34 555 PHE A C 1
ATOM 4309 O O . PHE A 1 555 ? 9.782 -10.342 1.521 1.00 56.34 555 PHE A O 1
ATOM 4316 N N . ALA A 1 556 ? 9.749 -8.808 -0.123 1.00 58.56 556 ALA A N 1
ATOM 4317 C CA . ALA A 1 556 ? 8.292 -8.729 -0.226 1.00 58.56 556 ALA A CA 1
ATOM 4318 C C . ALA A 1 556 ? 7.556 -8.651 1.126 1.00 58.56 556 ALA A C 1
ATOM 4320 O O . ALA A 1 556 ? 6.501 -9.259 1.289 1.00 58.56 556 ALA A O 1
ATOM 4321 N N . MET A 1 557 ? 8.111 -7.916 2.101 1.00 76.62 557 MET A N 1
ATOM 4322 C CA . MET A 1 557 ? 7.583 -7.802 3.475 1.00 76.62 557 MET A CA 1
ATOM 4323 C C . MET A 1 557 ? 7.783 -9.022 4.377 1.00 76.62 557 MET A C 1
ATOM 4325 O O . MET A 1 557 ? 7.086 -9.190 5.378 1.00 76.62 557 MET A O 1
ATOM 4329 N N . VAL A 1 558 ? 8.742 -9.878 4.054 1.00 79.44 558 VAL A N 1
ATOM 4330 C CA . VAL A 1 558 ? 9.188 -10.971 4.913 1.00 79.44 558 VAL A CA 1
ATOM 4331 C C . VAL A 1 558 ? 10.576 -10.648 5.424 1.00 79.44 558 VAL A C 1
ATOM 4333 O O . VAL A 1 558 ? 11.538 -10.671 4.662 1.00 79.44 558 VAL A O 1
ATOM 4336 N N . GLN A 1 559 ? 10.685 -10.380 6.720 1.00 78.31 559 GLN A N 1
ATOM 4337 C CA . GLN A 1 559 ? 11.968 -10.253 7.386 1.00 78.31 559 GLN A CA 1
ATOM 4338 C C . GLN A 1 559 ? 12.564 -11.643 7.590 1.00 78.31 559 GLN A C 1
ATOM 4340 O O . GLN A 1 559 ? 11.952 -12.513 8.213 1.00 78.31 559 GLN A O 1
ATOM 4345 N N . TYR A 1 560 ? 13.782 -11.848 7.109 1.00 72.06 560 TYR A N 1
ATOM 4346 C CA . TYR A 1 560 ? 14.463 -13.133 7.259 1.00 72.06 560 TYR A CA 1
ATOM 4347 C C . TYR A 1 560 ? 15.906 -12.998 7.762 1.00 72.06 560 TYR A C 1
ATOM 4349 O O . TYR A 1 560 ? 16.518 -14.015 8.070 1.00 72.06 560 TYR A O 1
ATOM 4357 N N . THR A 1 561 ? 16.433 -11.780 7.936 1.00 68.12 561 THR A N 1
ATOM 4358 C CA . THR A 1 561 ? 17.598 -11.531 8.804 1.00 68.12 561 THR A CA 1
ATOM 4359 C C . THR A 1 561 ? 17.307 -10.398 9.802 1.00 68.12 561 THR A C 1
ATOM 4361 O O . THR A 1 561 ? 16.348 -9.634 9.657 1.00 68.12 561 THR A O 1
ATOM 4364 N N . HIS A 1 562 ? 18.081 -10.325 10.880 1.00 69.88 562 HIS A N 1
ATOM 4365 C CA . HIS A 1 562 ? 18.040 -9.247 11.866 1.00 69.88 562 HIS A CA 1
ATOM 4366 C C . HIS A 1 562 ? 19.476 -8.931 12.280 1.00 69.88 562 HIS A C 1
ATOM 4368 O O . HIS A 1 562 ? 20.217 -9.847 12.639 1.00 69.88 562 HIS A O 1
ATOM 4374 N N . ASP A 1 563 ? 19.888 -7.668 12.147 1.00 66.88 563 ASP A N 1
ATOM 4375 C CA . ASP A 1 563 ? 21.254 -7.206 12.435 1.00 66.88 563 ASP A CA 1
ATOM 4376 C C . ASP A 1 563 ? 22.347 -8.065 11.764 1.00 66.88 563 ASP A C 1
ATOM 4378 O O . ASP A 1 563 ? 23.350 -8.442 12.366 1.00 66.88 563 ASP A O 1
ATOM 4382 N N . GLY A 1 564 ? 22.121 -8.434 10.496 1.00 65.62 564 GLY A N 1
ATOM 4383 C CA . GLY A 1 564 ? 23.039 -9.261 9.702 1.00 65.62 564 GLY A CA 1
ATOM 4384 C C . GLY A 1 564 ? 22.967 -10.768 9.979 1.00 65.62 564 GLY A C 1
ATOM 4385 O O . GLY A 1 564 ? 23.635 -11.538 9.294 1.00 65.62 564 GLY A O 1
ATOM 4386 N N . THR A 1 565 ? 22.137 -11.212 10.928 1.00 66.81 565 THR A N 1
ATOM 4387 C CA . THR A 1 565 ? 21.972 -12.632 11.277 1.00 66.81 565 THR A CA 1
ATOM 4388 C C . THR A 1 565 ? 20.715 -13.219 10.648 1.00 66.81 565 THR A C 1
ATOM 4390 O O . THR A 1 565 ? 19.613 -12.730 10.891 1.00 66.81 565 THR A O 1
ATOM 4393 N N . THR A 1 566 ? 20.852 -14.296 9.870 1.00 73.31 566 THR A N 1
ATOM 4394 C CA . THR A 1 566 ? 19.709 -15.014 9.283 1.00 73.31 566 THR A CA 1
ATOM 4395 C C . THR A 1 566 ? 18.819 -15.610 10.370 1.00 73.31 566 THR A C 1
ATOM 4397 O O . THR A 1 566 ? 19.281 -16.316 11.266 1.00 73.31 566 THR A O 1
ATOM 4400 N N . LEU A 1 567 ? 17.521 -15.335 10.284 1.00 70.81 567 LEU A N 1
ATOM 4401 C CA . LEU A 1 567 ? 16.505 -15.861 11.181 1.00 70.81 567 LEU A CA 1
ATOM 4402 C C . LEU A 1 567 ? 16.175 -17.303 10.791 1.00 70.81 567 LEU A C 1
ATOM 4404 O O . LEU A 1 567 ? 15.845 -17.585 9.642 1.00 70.81 567 LEU A O 1
ATOM 4408 N N . ALA A 1 568 ? 16.169 -18.208 11.772 1.00 74.56 568 ALA A N 1
ATOM 4409 C CA . ALA A 1 568 ? 15.689 -19.577 11.565 1.00 74.56 568 ALA A CA 1
ATOM 4410 C C . ALA A 1 568 ? 14.217 -19.604 11.105 1.00 74.56 568 ALA A C 1
ATOM 4412 O O . ALA A 1 568 ? 13.841 -20.413 10.258 1.00 74.56 568 ALA A O 1
ATOM 4413 N N . ASN A 1 569 ? 13.414 -18.671 11.632 1.00 78.44 569 ASN A N 1
ATOM 4414 C CA . ASN A 1 569 ? 12.001 -18.490 11.317 1.00 78.44 569 ASN A CA 1
ATOM 4415 C C . ASN A 1 569 ? 11.772 -17.074 10.769 1.00 78.44 569 ASN A C 1
ATOM 4417 O O . ASN A 1 569 ? 11.679 -16.127 11.558 1.00 78.44 569 ASN A O 1
ATOM 4421 N N . PRO A 1 570 ? 11.700 -16.917 9.440 1.00 82.69 570 PRO A N 1
ATOM 4422 C CA . PRO A 1 570 ? 11.323 -15.663 8.809 1.00 82.69 570 PRO A CA 1
ATOM 4423 C C . PRO A 1 570 ? 9.931 -15.212 9.230 1.00 82.69 570 PRO A C 1
ATOM 4425 O O . PRO A 1 570 ? 9.043 -16.034 9.462 1.00 82.69 570 PRO A O 1
ATOM 4428 N N . ARG A 1 571 ? 9.736 -13.900 9.306 1.00 83.94 571 ARG A N 1
ATOM 4429 C CA . ARG A 1 571 ? 8.524 -13.276 9.838 1.00 83.94 571 ARG A CA 1
ATOM 4430 C C . ARG A 1 571 ? 7.912 -12.357 8.803 1.00 83.94 571 ARG A C 1
ATOM 4432 O O . ARG A 1 571 ? 8.626 -11.628 8.122 1.00 83.94 571 ARG A O 1
ATOM 4439 N N . VAL A 1 572 ? 6.589 -12.348 8.727 1.00 87.69 572 VAL A N 1
ATOM 4440 C CA . VAL A 1 572 ? 5.874 -11.322 7.969 1.00 87.69 572 VAL A CA 1
ATOM 4441 C C . VAL A 1 572 ? 5.964 -10.015 8.754 1.00 87.69 572 VAL A C 1
ATOM 4443 O O . VAL A 1 572 ? 5.655 -9.962 9.950 1.00 87.69 572 VAL A O 1
ATOM 4446 N N . THR A 1 573 ? 6.426 -8.956 8.100 1.00 88.25 573 THR A N 1
ATOM 4447 C CA . THR A 1 573 ? 6.449 -7.627 8.700 1.00 88.25 573 THR A CA 1
ATOM 4448 C C . THR A 1 573 ? 5.025 -7.098 8.848 1.00 88.25 573 THR A C 1
ATOM 4450 O O . THR A 1 573 ? 4.098 -7.545 8.171 1.00 88.25 573 THR A O 1
ATOM 4453 N N . VAL A 1 574 ? 4.811 -6.124 9.732 1.00 90.81 574 VAL A N 1
ATOM 4454 C CA . VAL A 1 574 ? 3.454 -5.609 9.979 1.00 90.81 574 VAL A CA 1
ATOM 4455 C C . VAL A 1 574 ? 2.791 -5.045 8.712 1.00 90.81 574 VAL A C 1
ATOM 4457 O O . VAL A 1 574 ? 1.632 -5.386 8.460 1.00 90.81 574 VAL A O 1
ATOM 4460 N N . PRO A 1 575 ? 3.480 -4.273 7.846 1.00 89.69 575 PRO A N 1
ATOM 4461 C CA . PRO A 1 575 ? 2.875 -3.858 6.587 1.00 89.69 575 PRO A CA 1
ATOM 4462 C C . PRO A 1 575 ? 2.743 -5.009 5.569 1.00 89.69 575 PRO A C 1
ATOM 4464 O O . PRO A 1 575 ? 1.872 -4.945 4.706 1.00 89.69 575 PRO A O 1
ATOM 4467 N N . GLY A 1 576 ? 3.486 -6.112 5.721 1.00 89.69 576 GLY A N 1
ATOM 4468 C CA . GLY A 1 576 ? 3.234 -7.364 5.000 1.00 89.69 576 GLY A CA 1
ATOM 4469 C C . GLY A 1 576 ? 1.898 -8.005 5.365 1.00 89.69 576 GLY A C 1
ATOM 4470 O O . GLY A 1 576 ? 1.160 -8.429 4.480 1.00 89.69 576 GLY A O 1
ATOM 4471 N N . TYR A 1 577 ? 1.526 -7.998 6.650 1.00 92.31 577 TYR A N 1
ATOM 4472 C CA . TYR A 1 577 ? 0.190 -8.425 7.077 1.00 92.31 577 TYR A CA 1
ATOM 4473 C C . TYR A 1 577 ? -0.912 -7.518 6.524 1.00 92.31 577 TYR A C 1
ATOM 4475 O O . TYR A 1 577 ? -1.976 -8.021 6.168 1.00 92.31 577 TYR A O 1
ATOM 4483 N N . ALA A 1 578 ? -0.668 -6.206 6.456 1.00 93.25 578 ALA A N 1
ATOM 4484 C CA . ALA A 1 578 ? -1.608 -5.232 5.906 1.00 93.25 578 ALA A CA 1
ATOM 4485 C C . ALA A 1 578 ? -1.821 -5.408 4.395 1.00 93.25 578 ALA A C 1
ATOM 4487 O O . ALA A 1 578 ? -2.962 -5.483 3.941 1.00 93.25 578 ALA A O 1
ATOM 4488 N N . PHE A 1 579 ? -0.737 -5.519 3.625 1.00 92.25 579 PHE A N 1
ATOM 4489 C CA . PHE A 1 579 ? -0.801 -5.779 2.187 1.00 92.25 579 PHE A CA 1
ATOM 4490 C C . PHE A 1 579 ? -1.402 -7.159 1.886 1.00 92.25 579 PHE A C 1
ATOM 4492 O O . PHE A 1 579 ? -2.247 -7.293 1.001 1.00 92.25 579 PHE A O 1
ATOM 4499 N N . GLY A 1 580 ? -1.036 -8.165 2.688 1.00 91.00 580 GLY A N 1
ATOM 4500 C CA . GLY A 1 580 ? -1.497 -9.546 2.564 1.00 91.00 580 GLY A CA 1
ATOM 4501 C C . GLY A 1 580 ? -3.014 -9.716 2.632 1.00 91.00 580 GLY A C 1
ATOM 4502 O O . GLY A 1 580 ? -3.537 -10.668 2.062 1.00 91.00 580 GLY A O 1
ATOM 4503 N N . ILE A 1 581 ? -3.749 -8.784 3.254 1.00 92.25 581 ILE A N 1
ATOM 4504 C CA . ILE A 1 581 ? -5.220 -8.795 3.210 1.00 92.25 581 ILE A CA 1
ATOM 4505 C C . ILE A 1 581 ? -5.718 -8.783 1.763 1.00 92.25 581 ILE A C 1
ATOM 4507 O O . ILE A 1 581 ? -6.649 -9.507 1.416 1.00 92.25 581 ILE A O 1
ATOM 4511 N N . TYR A 1 582 ? -5.109 -7.957 0.917 1.00 93.62 582 TYR A N 1
ATOM 4512 C CA . TYR A 1 582 ? -5.567 -7.782 -0.450 1.00 93.62 582 TYR A CA 1
ATOM 4513 C C . TYR A 1 582 ? -5.123 -8.944 -1.341 1.00 93.62 582 TYR A C 1
ATOM 4515 O O . TYR A 1 582 ? -5.932 -9.484 -2.088 1.00 93.62 582 TYR A O 1
ATOM 4523 N N . SER A 1 583 ? -3.877 -9.401 -1.212 1.00 91.19 583 SER A N 1
ATOM 4524 C CA . SER A 1 583 ? -3.378 -10.510 -2.033 1.00 91.19 583 SER A CA 1
ATOM 4525 C C . SER A 1 583 ? -3.968 -11.873 -1.655 1.00 91.19 583 SER A C 1
ATOM 4527 O O . SER A 1 583 ? -4.128 -12.730 -2.522 1.00 91.19 583 SER A O 1
ATOM 4529 N N . GLN A 1 584 ? -4.304 -12.101 -0.380 1.00 90.25 584 GLN A N 1
ATOM 4530 C CA . GLN A 1 584 ? -4.730 -13.422 0.099 1.00 90.25 584 GLN A CA 1
ATOM 4531 C C . GLN A 1 584 ? -6.245 -13.592 0.192 1.00 90.25 584 GLN A C 1
ATOM 4533 O O . GLN A 1 584 ? -6.729 -14.718 0.060 1.00 90.25 584 GLN A O 1
ATOM 4538 N N . GLU A 1 585 ? -6.977 -12.516 0.495 1.00 90.56 585 GLU A N 1
ATOM 4539 C CA . GLU A 1 585 ? -8.362 -12.618 0.970 1.00 90.56 585 GLU A CA 1
ATOM 4540 C C . GLU A 1 585 ? -9.366 -11.861 0.113 1.00 90.56 585 GLU A C 1
ATOM 4542 O O . GLU A 1 585 ? -10.537 -12.237 0.126 1.00 90.56 585 GLU A O 1
ATOM 4547 N N . PHE A 1 586 ? -8.953 -10.802 -0.588 1.00 90.44 586 PHE A N 1
ATOM 4548 C CA . PHE A 1 586 ? -9.868 -9.996 -1.392 1.00 90.44 586 PHE A CA 1
ATOM 4549 C C . PHE A 1 586 ? -10.510 -10.830 -2.506 1.00 90.44 586 PHE A C 1
ATOM 4551 O O . PHE A 1 586 ? -9.864 -11.654 -3.152 1.00 90.44 586 PHE A O 1
ATOM 4558 N N . GLY A 1 587 ? -11.808 -10.613 -2.708 1.00 89.94 587 GLY A N 1
ATOM 4559 C CA . GLY A 1 587 ? -12.555 -11.201 -3.808 1.00 89.94 587 GLY A CA 1
ATOM 4560 C C . GLY A 1 587 ? -12.201 -10.570 -5.154 1.00 89.94 587 GLY A C 1
ATOM 4561 O O . GLY A 1 587 ? -11.505 -9.555 -5.228 1.00 89.94 587 GLY A O 1
ATOM 4562 N N . LYS A 1 588 ? -12.728 -11.171 -6.221 1.00 91.31 588 LYS A N 1
ATOM 4563 C CA . LYS A 1 588 ? -12.450 -10.775 -7.605 1.00 91.31 588 LYS A CA 1
ATOM 4564 C C . LYS A 1 588 ? -13.050 -9.417 -7.969 1.00 91.31 588 LYS A C 1
ATOM 4566 O O . LYS A 1 588 ? -12.493 -8.672 -8.773 1.00 91.31 588 LYS A O 1
ATOM 4571 N N . THR A 1 589 ? -14.174 -9.079 -7.345 1.00 91.69 589 THR A N 1
ATOM 4572 C CA . THR A 1 589 ? -14.930 -7.872 -7.665 1.00 91.69 589 THR A CA 1
ATOM 4573 C C . THR A 1 589 ? -14.880 -6.890 -6.509 1.00 91.69 589 THR A C 1
ATOM 4575 O O . THR A 1 589 ? -15.338 -7.200 -5.414 1.00 91.69 589 THR A O 1
ATOM 4578 N N . MET A 1 590 ? -14.343 -5.696 -6.748 1.00 92.25 590 MET A N 1
ATOM 4579 C CA . MET A 1 590 ? -14.327 -4.595 -5.790 1.00 92.25 590 MET A CA 1
ATOM 4580 C C . MET A 1 590 ? -15.612 -3.783 -5.874 1.00 92.25 590 MET A C 1
ATOM 4582 O O . 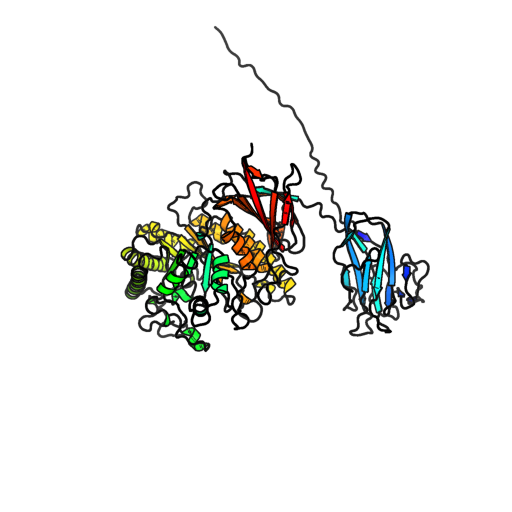MET A 1 590 ? -16.037 -3.380 -6.960 1.00 92.25 590 MET A O 1
ATOM 4586 N N . LEU A 1 591 ? -16.190 -3.491 -4.716 1.00 90.38 591 LEU A N 1
ATOM 4587 C CA . LEU A 1 591 ? -17.438 -2.751 -4.597 1.00 90.38 591 LEU A CA 1
ATOM 4588 C C . LEU A 1 591 ? -17.162 -1.338 -4.093 1.00 90.38 591 LEU A C 1
ATOM 4590 O O . LEU A 1 591 ? -16.286 -1.114 -3.252 1.00 90.38 591 LEU A O 1
ATOM 4594 N N . ARG A 1 592 ? -17.944 -0.373 -4.577 1.00 90.00 592 ARG A N 1
ATOM 4595 C CA . ARG A 1 592 ? -17.955 0.972 -4.010 1.00 90.00 592 ARG A CA 1
ATOM 4596 C C . ARG A 1 592 ? -18.644 0.949 -2.651 1.00 90.00 592 ARG A C 1
ATOM 4598 O O . ARG A 1 592 ? -19.665 0.284 -2.473 1.00 90.00 592 ARG A O 1
ATOM 4605 N N . ASN A 1 593 ? -18.115 1.723 -1.711 1.00 90.12 593 ASN A N 1
ATOM 4606 C CA . ASN A 1 593 ? -18.708 1.899 -0.390 1.00 90.12 593 ASN A CA 1
ATOM 4607 C C . ASN A 1 593 ? -19.219 3.332 -0.239 1.00 90.12 593 ASN A C 1
ATOM 4609 O O . ASN A 1 593 ? -18.536 4.293 -0.593 1.00 90.12 593 ASN A O 1
ATOM 4613 N N . THR A 1 594 ? -20.417 3.485 0.315 1.00 88.00 594 THR A N 1
ATOM 4614 C CA . THR A 1 594 ? -20.899 4.764 0.835 1.00 88.00 594 THR A CA 1
ATOM 4615 C C . THR A 1 594 ? -20.641 4.794 2.331 1.00 88.00 594 THR A C 1
ATOM 4617 O O . THR A 1 594 ? -21.022 3.867 3.042 1.00 88.00 594 THR A O 1
ATOM 4620 N N . VAL A 1 595 ? -19.990 5.856 2.806 1.00 90.19 595 VAL A N 1
ATOM 4621 C CA . VAL A 1 595 ? -19.684 6.037 4.226 1.00 90.19 595 VAL A CA 1
ATOM 4622 C C . VAL A 1 595 ? -20.335 7.326 4.716 1.00 90.19 595 VAL A C 1
ATOM 4624 O O . VAL A 1 595 ? -19.920 8.415 4.319 1.00 90.19 595 VAL A O 1
ATOM 4627 N N . ALA A 1 596 ? -21.360 7.212 5.558 1.00 87.12 596 ALA A N 1
ATOM 4628 C CA . ALA A 1 596 ? -22.038 8.360 6.155 1.00 87.12 596 ALA A CA 1
ATOM 4629 C C . ALA A 1 596 ? -21.515 8.643 7.569 1.00 87.12 596 ALA A C 1
ATOM 4631 O O . ALA A 1 596 ? -20.986 7.759 8.243 1.00 87.12 596 ALA A O 1
ATOM 4632 N N . ASN A 1 597 ? -21.666 9.894 8.011 1.00 85.81 597 ASN A N 1
ATOM 4633 C CA . ASN A 1 597 ? -21.259 10.364 9.343 1.00 85.81 597 ASN A CA 1
ATOM 4634 C C . ASN A 1 597 ? -19.770 10.153 9.667 1.00 85.81 597 ASN A C 1
ATOM 4636 O O . ASN A 1 597 ? -19.408 10.040 10.831 1.00 85.81 597 ASN A O 1
ATOM 4640 N N . ASN A 1 598 ? -18.905 10.102 8.651 1.00 91.50 598 ASN A N 1
ATOM 4641 C CA . ASN A 1 598 ? -17.468 9.898 8.818 1.00 91.50 598 ASN A CA 1
ATOM 4642 C C . ASN A 1 598 ? -16.767 11.233 9.134 1.00 91.50 598 ASN A C 1
ATOM 4644 O O . ASN A 1 598 ? -16.717 12.102 8.255 1.00 91.50 598 ASN A O 1
ATOM 4648 N N . PRO A 1 599 ? -16.233 11.441 10.351 1.00 88.00 599 PRO A N 1
ATOM 4649 C CA . PRO A 1 599 ? -15.588 12.691 10.713 1.00 88.00 599 PRO A CA 1
ATOM 4650 C C . PRO A 1 599 ? -14.355 12.934 9.863 1.00 88.00 599 PRO A C 1
ATOM 4652 O O . PRO A 1 599 ? -13.677 12.008 9.424 1.00 88.00 599 PRO A O 1
ATOM 4655 N N . VAL A 1 600 ? -14.037 14.205 9.663 1.00 91.44 600 VAL A N 1
ATOM 4656 C CA . VAL A 1 600 ? -12.856 14.603 8.908 1.00 91.44 600 VAL A CA 1
ATOM 4657 C C . VAL A 1 600 ? -11.756 15.002 9.879 1.00 91.44 600 VAL A C 1
ATOM 4659 O O . VAL A 1 600 ? -11.948 15.892 10.705 1.00 91.44 600 VAL A O 1
ATOM 4662 N N . ILE A 1 601 ? -10.597 14.371 9.740 1.00 88.94 601 ILE A N 1
ATOM 4663 C CA . ILE A 1 601 ? -9.381 14.667 10.490 1.00 88.94 601 ILE A CA 1
ATOM 4664 C C . ILE A 1 601 ? -8.503 15.591 9.649 1.00 88.94 601 ILE A C 1
ATOM 4666 O O . ILE A 1 601 ? -8.375 15.414 8.436 1.00 88.94 601 ILE A O 1
ATOM 4670 N N . THR A 1 602 ? -7.875 16.569 10.298 1.00 89.25 602 THR A N 1
ATOM 4671 C CA . THR A 1 602 ? -6.863 17.431 9.679 1.00 89.25 602 THR A CA 1
ATOM 4672 C C . THR A 1 602 ? -5.471 16.898 10.021 1.00 89.25 602 THR A C 1
ATOM 4674 O O . THR A 1 602 ? -5.086 16.824 11.190 1.00 89.25 602 THR A O 1
ATOM 4677 N N . ALA A 1 603 ? -4.718 16.494 9.000 1.00 88.00 603 ALA A N 1
ATOM 4678 C CA . ALA A 1 603 ? -3.316 16.109 9.094 1.00 88.00 603 ALA A CA 1
ATOM 4679 C C . ALA A 1 603 ? -2.438 17.301 9.520 1.00 88.00 603 ALA A C 1
ATOM 4681 O O . ALA A 1 603 ? -2.812 18.456 9.302 1.00 88.00 603 ALA A O 1
ATOM 4682 N N . PRO A 1 604 ? -1.221 17.063 10.046 1.00 84.31 604 PRO A N 1
ATOM 4683 C CA . PRO A 1 604 ? -0.324 18.160 10.401 1.00 84.31 604 PRO A CA 1
ATOM 4684 C C . PRO A 1 604 ? 0.165 18.989 9.195 1.00 84.31 604 PRO A C 1
ATOM 4686 O O . PRO A 1 604 ? 0.614 20.112 9.385 1.00 84.31 604 PRO A O 1
ATOM 4689 N N . ASN A 1 605 ? 0.050 18.479 7.963 1.00 82.88 605 ASN A N 1
ATOM 4690 C CA . ASN A 1 605 ? 0.283 19.240 6.725 1.00 82.88 605 ASN A CA 1
ATOM 4691 C C . ASN A 1 605 ? -0.935 20.071 6.262 1.00 82.88 605 ASN A C 1
ATOM 4693 O O . ASN A 1 605 ? -0.922 20.610 5.160 1.00 82.88 605 ASN A O 1
ATOM 4697 N N . GLY A 1 606 ? -2.006 20.131 7.061 1.00 88.19 606 GLY A N 1
ATOM 4698 C CA . GLY A 1 606 ? -3.250 20.838 6.745 1.00 88.19 606 GLY A CA 1
ATOM 4699 C C . GLY A 1 606 ? -4.227 20.066 5.851 1.00 88.19 606 GLY A C 1
ATOM 4700 O O . GLY A 1 606 ? -5.388 20.466 5.746 1.00 88.19 606 GLY A O 1
ATOM 4701 N N . LYS A 1 607 ? -3.812 18.946 5.244 1.00 91.00 607 LYS A N 1
ATOM 4702 C CA . LYS A 1 607 ? -4.686 18.107 4.412 1.00 91.00 607 LYS A CA 1
ATOM 4703 C C . LYS A 1 607 ? -5.744 17.425 5.264 1.00 91.00 607 LYS A C 1
ATOM 4705 O O . LYS A 1 607 ? -5.532 17.125 6.437 1.00 91.00 607 LYS A O 1
ATOM 4710 N N . ARG A 1 608 ? -6.898 17.159 4.667 1.00 92.12 608 ARG A N 1
ATOM 4711 C CA . ARG A 1 608 ? -8.060 16.599 5.358 1.00 92.12 608 AR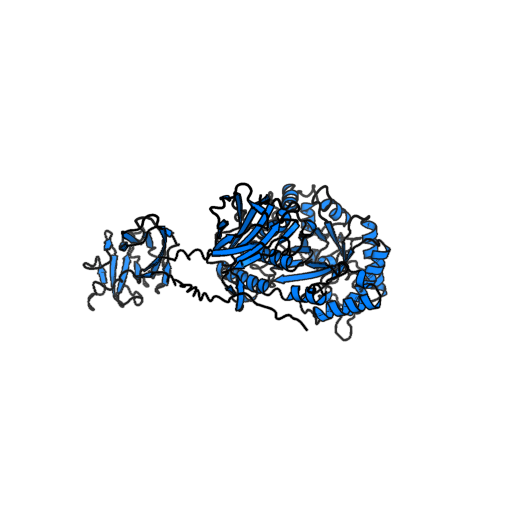G A CA 1
ATOM 4712 C C . ARG A 1 608 ? -8.347 15.196 4.842 1.00 92.12 608 ARG A C 1
ATOM 4714 O O . ARG A 1 608 ? -8.335 14.981 3.637 1.00 92.12 608 ARG A O 1
ATOM 4721 N N . TYR A 1 609 ? -8.627 14.259 5.741 1.00 95.62 609 TYR A N 1
ATOM 4722 C CA . TYR A 1 609 ? -8.976 12.881 5.393 1.00 95.62 609 TYR A CA 1
ATOM 4723 C C . TYR A 1 609 ? -10.073 12.351 6.328 1.00 95.62 609 TYR A C 1
ATOM 4725 O O . TYR A 1 609 ? -10.147 12.780 7.481 1.00 95.62 609 TYR A O 1
ATOM 4733 N N . PRO A 1 610 ? -10.954 11.450 5.862 1.00 95.50 610 PRO A N 1
ATOM 4734 C CA . PRO A 1 610 ? -11.980 10.881 6.724 1.00 95.50 610 PRO A CA 1
ATOM 4735 C C . PRO A 1 610 ? -11.367 9.941 7.766 1.00 95.50 610 PRO A C 1
ATOM 4737 O O . PRO A 1 610 ? -10.389 9.257 7.464 1.00 95.50 610 PRO A O 1
ATOM 4740 N N . GLN A 1 611 ? -11.956 9.877 8.958 1.00 94.62 611 GLN A N 1
ATOM 4741 C CA . GLN A 1 611 ? -11.501 9.049 10.074 1.00 94.62 611 GLN A CA 1
ATOM 4742 C C . GLN A 1 611 ? -11.490 7.559 9.730 1.00 94.62 611 GLN A C 1
ATOM 4744 O O . GLN A 1 611 ? -10.572 6.852 10.136 1.00 94.62 611 GLN A O 1
ATOM 4749 N N . VAL A 1 612 ? -12.486 7.074 8.988 1.00 95.94 612 VAL A N 1
ATOM 4750 C CA . VAL A 1 612 ? -12.558 5.667 8.577 1.00 95.94 612 VAL A CA 1
ATOM 4751 C C . VAL A 1 612 ? -12.336 5.517 7.073 1.00 95.94 612 VAL A C 1
ATOM 4753 O O . VAL A 1 612 ? -13.011 6.167 6.276 1.00 95.94 612 VAL A O 1
ATOM 4756 N N . GLY A 1 613 ? -11.398 4.649 6.689 1.00 96.31 613 GLY A N 1
ATOM 4757 C CA . GLY A 1 613 ? -11.262 4.124 5.325 1.00 96.31 613 GLY A CA 1
ATOM 4758 C C . GLY A 1 613 ? -12.000 2.792 5.185 1.00 96.31 613 GLY A C 1
ATOM 4759 O O . GLY A 1 613 ? -11.991 1.996 6.125 1.00 96.31 613 GLY A O 1
ATOM 4760 N N . VAL A 1 614 ? -12.647 2.548 4.042 1.00 95.88 614 VAL A N 1
ATOM 4761 C CA . VAL A 1 614 ? -13.421 1.321 3.794 1.00 95.88 614 VAL A CA 1
ATOM 4762 C C . VAL A 1 614 ? -13.181 0.820 2.380 1.00 95.88 614 VAL A C 1
ATOM 4764 O O . VAL A 1 614 ? -13.417 1.554 1.428 1.00 95.88 614 VAL A O 1
ATOM 4767 N N . TYR A 1 615 ? -12.810 -0.451 2.253 1.00 95.50 615 TYR A N 1
ATOM 4768 C CA . TYR A 1 615 ? -12.625 -1.120 0.969 1.00 95.50 615 TYR A CA 1
ATOM 4769 C C . TYR A 1 615 ? -13.294 -2.484 1.012 1.00 95.50 615 TYR A C 1
ATOM 4771 O O . TYR A 1 615 ? -13.111 -3.234 1.972 1.00 95.50 615 TYR A O 1
ATOM 4779 N N . SER A 1 616 ? -14.062 -2.831 -0.016 1.00 94.19 616 SER A N 1
ATOM 4780 C CA . SER A 1 616 ? -14.804 -4.087 -0.029 1.00 94.19 616 SER A CA 1
ATOM 4781 C C . SER A 1 616 ? -14.684 -4.830 -1.344 1.00 94.19 616 SER A C 1
ATOM 4783 O O . SER A 1 616 ? -14.518 -4.240 -2.411 1.00 94.19 616 SER A O 1
ATOM 4785 N N . SER A 1 617 ? -14.759 -6.151 -1.248 1.00 93.56 617 SER A N 1
ATOM 4786 C CA . SER A 1 617 ? -14.778 -7.043 -2.397 1.00 93.56 617 SER A CA 1
ATOM 4787 C C . SER A 1 617 ? -15.710 -8.219 -2.171 1.00 93.56 617 SER A C 1
ATOM 4789 O O . SER A 1 617 ? -16.025 -8.579 -1.035 1.00 93.56 617 SER A O 1
ATOM 4791 N N . ILE A 1 618 ? -16.151 -8.822 -3.264 1.00 91.88 618 ILE A N 1
ATOM 4792 C CA . ILE A 1 618 ? -16.951 -10.036 -3.277 1.00 91.88 618 ILE A CA 1
ATOM 4793 C C . ILE A 1 618 ? -16.262 -11.082 -4.157 1.00 91.88 618 ILE A C 1
ATOM 4795 O O . ILE A 1 618 ? -15.615 -10.750 -5.156 1.00 91.88 618 ILE A O 1
ATOM 4799 N N . ASP A 1 619 ? -16.315 -12.342 -3.732 1.00 91.12 619 ASP A N 1
ATOM 4800 C CA . ASP A 1 619 ? -15.786 -13.450 -4.521 1.00 91.12 619 ASP A CA 1
ATOM 4801 C C . ASP A 1 619 ? -16.597 -13.677 -5.810 1.00 91.12 619 ASP A C 1
ATOM 4803 O O . ASP A 1 619 ? -17.698 -13.157 -5.992 1.00 91.12 619 ASP A O 1
ATOM 4807 N N . GLU A 1 620 ? -16.038 -14.468 -6.725 1.00 87.81 620 GLU A N 1
ATOM 4808 C CA . GLU A 1 620 ? -16.630 -14.714 -8.047 1.00 87.81 620 GLU A CA 1
ATOM 4809 C C . GLU A 1 620 ? -18.006 -15.401 -7.975 1.00 87.81 620 GLU A C 1
ATOM 4811 O O . GLU A 1 620 ? -18.875 -15.146 -8.804 1.00 87.81 620 GLU A O 1
ATOM 4816 N N . ALA A 1 621 ? -18.245 -16.227 -6.952 1.00 87.94 621 ALA A N 1
ATOM 4817 C CA . ALA A 1 621 ? -19.539 -16.875 -6.724 1.00 87.94 621 ALA A CA 1
ATOM 4818 C C . ALA A 1 621 ? -20.578 -15.942 -6.059 1.00 87.94 621 ALA A C 1
ATOM 4820 O O . ALA A 1 621 ? -21.765 -16.276 -5.928 1.00 87.94 621 ALA A O 1
ATOM 4821 N N . GLY A 1 622 ? -20.144 -14.780 -5.573 1.00 87.62 622 GLY A N 1
ATOM 4822 C CA . GLY A 1 622 ? -20.918 -13.921 -4.690 1.00 87.62 622 GLY A CA 1
ATOM 4823 C C . GLY A 1 622 ? -21.263 -14.561 -3.336 1.00 87.62 622 GLY A C 1
ATOM 4824 O O . GLY A 1 622 ? -22.234 -14.157 -2.695 1.00 87.62 622 GLY A O 1
ATOM 4825 N N . ALA A 1 623 ? -20.542 -15.607 -2.935 1.00 90.88 623 ALA A N 1
ATOM 4826 C CA . ALA A 1 623 ? -20.769 -16.407 -1.737 1.00 90.88 623 ALA A CA 1
ATOM 4827 C C . ALA A 1 623 ? -20.063 -15.839 -0.499 1.00 90.88 623 ALA A C 1
ATOM 4829 O O . ALA A 1 623 ? -20.479 -16.124 0.623 1.00 90.88 623 ALA A O 1
ATOM 4830 N N . ALA A 1 624 ? -19.034 -15.014 -0.672 1.00 91.69 624 ALA A N 1
ATOM 4831 C CA . ALA A 1 624 ? -18.361 -14.340 0.426 1.00 91.69 624 ALA A CA 1
ATOM 4832 C C . ALA A 1 624 ? -17.979 -12.912 0.050 1.00 91.69 624 ALA A C 1
ATOM 4834 O O . ALA A 1 624 ? -17.423 -12.648 -1.014 1.00 91.69 624 ALA A O 1
ATOM 4835 N N . MET A 1 625 ? -18.240 -11.992 0.974 1.00 92.50 625 MET A N 1
ATOM 4836 C CA . MET A 1 625 ? -17.814 -10.604 0.881 1.00 92.50 625 MET A CA 1
ATOM 4837 C C . MET A 1 625 ? -16.767 -10.303 1.954 1.00 92.50 625 MET A C 1
ATOM 4839 O O . MET A 1 625 ? -16.860 -10.762 3.097 1.00 92.50 625 MET A O 1
ATOM 4843 N N . LYS A 1 626 ? -15.760 -9.520 1.580 1.00 94.06 626 LYS A N 1
ATOM 4844 C CA . LYS A 1 626 ? -14.708 -9.019 2.459 1.00 94.06 626 LYS A CA 1
ATOM 4845 C C . LYS A 1 626 ? -14.852 -7.515 2.594 1.00 94.06 626 LYS A C 1
ATOM 4847 O O . LYS A 1 626 ? -15.036 -6.823 1.597 1.00 94.06 626 LYS A O 1
ATOM 4852 N N . VAL A 1 627 ? -14.747 -7.011 3.819 1.00 94.94 627 VAL A N 1
ATOM 4853 C CA . VAL A 1 627 ? -14.755 -5.569 4.095 1.00 94.94 627 VAL A CA 1
ATOM 4854 C C . VAL A 1 627 ? -13.558 -5.234 4.967 1.00 94.94 627 VAL A C 1
ATOM 4856 O O . VAL A 1 627 ? -13.466 -5.691 6.105 1.00 94.94 627 VAL A O 1
ATOM 4859 N N . VAL A 1 628 ? -12.637 -4.449 4.424 1.00 96.94 628 VAL A N 1
ATOM 4860 C CA . VAL A 1 628 ? -11.510 -3.863 5.144 1.00 96.94 628 VAL A CA 1
ATOM 4861 C C . VAL A 1 628 ? -11.937 -2.497 5.649 1.00 96.94 628 VAL A C 1
ATOM 4863 O O . VAL A 1 628 ? -12.343 -1.643 4.867 1.00 96.94 628 VAL A O 1
ATOM 4866 N N . VAL A 1 629 ? -11.847 -2.298 6.959 1.00 97.12 629 VAL A N 1
ATOM 4867 C CA . VAL A 1 629 ? -12.205 -1.056 7.641 1.00 97.12 629 VAL A CA 1
ATOM 4868 C C . VAL A 1 629 ? -11.012 -0.582 8.462 1.00 97.12 629 VAL A C 1
ATOM 4870 O O . VAL A 1 629 ? -10.524 -1.292 9.345 1.00 97.12 629 VAL A O 1
ATOM 4873 N N . ILE A 1 630 ? -10.538 0.624 8.173 1.00 98.06 630 ILE A N 1
ATOM 4874 C CA . ILE A 1 630 ? -9.329 1.199 8.763 1.00 98.06 630 ILE A CA 1
ATOM 4875 C C . ILE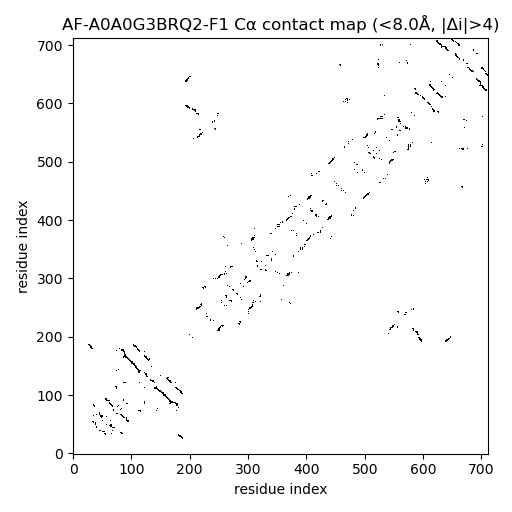 A 1 630 ? -9.732 2.388 9.622 1.00 98.06 630 ILE A C 1
ATOM 4877 O O . ILE A 1 630 ? -10.287 3.351 9.096 1.00 98.06 630 ILE A O 1
ATOM 4881 N N . ASN A 1 631 ? -9.438 2.349 10.922 1.00 96.50 631 ASN A N 1
ATOM 4882 C CA . ASN A 1 631 ? -9.549 3.534 11.769 1.00 96.50 631 ASN A CA 1
ATOM 4883 C C . ASN A 1 631 ? -8.250 4.340 11.672 1.00 96.50 631 ASN A C 1
ATOM 4885 O O . ASN A 1 631 ? -7.221 3.947 12.223 1.00 96.50 631 ASN A O 1
ATOM 4889 N N . ARG A 1 632 ? -8.310 5.460 10.952 1.00 96.38 632 ARG A N 1
ATOM 4890 C CA . ARG A 1 632 ? -7.189 6.376 10.718 1.00 96.38 632 ARG A CA 1
ATOM 4891 C C . ARG A 1 632 ? -6.973 7.351 11.880 1.00 96.38 632 ARG A C 1
ATOM 4893 O O . ARG A 1 632 ? -5.946 8.028 11.914 1.00 96.38 632 ARG A O 1
ATOM 4900 N N . ASP A 1 633 ? -7.902 7.423 12.838 1.00 90.56 633 ASP A N 1
ATOM 4901 C CA . ASP A 1 633 ? -7.676 8.145 14.090 1.00 90.56 633 ASP A CA 1
ATOM 4902 C C . ASP A 1 633 ? -6.802 7.301 15.021 1.00 90.56 633 ASP A C 1
ATOM 4904 O O . ASP A 1 633 ? -7.161 6.193 15.418 1.00 90.56 633 ASP A O 1
ATOM 4908 N N . LEU A 1 634 ? -5.628 7.834 15.353 1.00 87.06 634 LEU A N 1
ATOM 4909 C CA . LEU A 1 634 ? -4.635 7.161 16.189 1.00 87.06 634 LEU A CA 1
ATOM 4910 C C . LEU A 1 634 ? -4.903 7.332 17.691 1.00 87.06 634 LEU A C 1
ATOM 4912 O O . LEU A 1 634 ? -4.230 6.698 18.497 1.00 87.06 634 LEU A O 1
ATOM 4916 N N . SER A 1 635 ? -5.860 8.182 18.062 1.00 81.69 635 SER A N 1
ATOM 4917 C CA . SER A 1 635 ? -6.176 8.522 19.451 1.00 81.69 635 SER A CA 1
ATOM 4918 C C . SER A 1 635 ? -7.585 8.098 19.856 1.00 81.69 635 SER A C 1
ATOM 4920 O O . SER A 1 635 ? -7.814 7.780 21.022 1.00 81.69 635 SER A O 1
ATOM 4922 N N . ASN A 1 636 ? -8.530 8.087 18.914 1.00 80.12 636 ASN A N 1
ATOM 4923 C CA . ASN A 1 636 ? -9.935 7.818 19.201 1.00 80.12 636 ASN A CA 1
ATOM 4924 C C . ASN A 1 636 ? -10.426 6.535 18.530 1.00 80.12 636 ASN A C 1
ATOM 4926 O O . ASN A 1 636 ? -10.135 6.244 17.369 1.00 80.12 636 ASN A O 1
ATOM 4930 N N . ALA A 1 637 ? -11.213 5.766 19.278 1.00 82.94 637 ALA A N 1
ATOM 4931 C CA . ALA A 1 637 ? -11.963 4.652 18.722 1.00 82.94 637 ALA A CA 1
ATOM 4932 C C . ALA A 1 637 ? -13.077 5.173 17.798 1.00 82.94 637 ALA A C 1
ATOM 4934 O O . ALA A 1 637 ? -13.507 6.320 17.902 1.00 82.94 637 ALA A O 1
ATOM 4935 N N . ALA A 1 638 ? -13.574 4.305 16.925 1.00 83.06 638 ALA A N 1
ATOM 4936 C CA . ALA A 1 638 ? -14.766 4.564 16.123 1.00 83.06 638 ALA A CA 1
ATOM 4937 C C . ALA A 1 638 ? -15.760 3.418 16.308 1.00 83.06 638 ALA A C 1
ATOM 4939 O O . ALA A 1 638 ? -15.357 2.297 16.613 1.00 83.06 638 ALA A O 1
ATOM 4940 N N . THR A 1 639 ? -17.054 3.665 16.122 1.00 86.12 639 THR A N 1
ATOM 4941 C CA . THR A 1 639 ? -18.030 2.574 16.001 1.00 86.12 639 THR A CA 1
ATOM 4942 C C . THR A 1 639 ? -18.588 2.588 14.595 1.00 86.12 639 THR A C 1
ATOM 4944 O O . THR A 1 639 ? -19.156 3.577 14.159 1.00 86.12 639 THR A O 1
ATOM 4947 N N . VAL A 1 640 ? -18.420 1.497 13.865 1.00 88.75 640 VAL A N 1
ATOM 4948 C CA . VAL A 1 640 ? -18.973 1.377 12.517 1.00 88.75 640 VAL A CA 1
ATOM 4949 C C . VAL A 1 640 ? -20.220 0.520 12.550 1.00 88.75 640 VAL A C 1
ATOM 4951 O O . VAL A 1 640 ? -20.303 -0.427 13.333 1.00 88.75 640 VAL A O 1
ATOM 4954 N N . ARG A 1 641 ? -21.172 0.833 11.678 1.00 87.31 641 ARG A N 1
ATOM 4955 C CA . ARG A 1 641 ? -22.321 -0.014 11.388 1.00 87.31 641 ARG A CA 1
ATOM 4956 C C . ARG A 1 641 ? -22.297 -0.361 9.913 1.00 87.31 641 ARG A C 1
ATOM 4958 O O . ARG A 1 641 ? -22.433 0.506 9.057 1.00 87.31 641 ARG A O 1
ATOM 4965 N N . LEU A 1 642 ? -22.076 -1.636 9.623 1.00 87.25 642 LEU A N 1
ATOM 4966 C CA . LEU A 1 642 ? -22.137 -2.154 8.267 1.00 87.25 642 LEU A CA 1
ATOM 4967 C C . LEU A 1 642 ? -23.610 -2.420 7.959 1.00 87.25 642 LEU A C 1
ATOM 4969 O O . LEU A 1 642 ? -24.191 -3.394 8.450 1.00 87.25 642 LEU A O 1
ATOM 4973 N N . ASN A 1 643 ? -24.208 -1.507 7.201 1.00 78.69 643 ASN A N 1
ATOM 4974 C CA . ASN A 1 643 ? -25.583 -1.583 6.740 1.00 78.69 643 ASN A CA 1
ATOM 4975 C C . ASN A 1 643 ? -25.600 -2.180 5.340 1.00 78.69 643 ASN A C 1
ATOM 4977 O O . ASN A 1 643 ? -24.824 -1.760 4.493 1.00 78.69 643 ASN A O 1
ATOM 4981 N N . VAL A 1 644 ? -26.564 -3.064 5.087 1.00 64.56 644 VAL A N 1
ATOM 4982 C CA . VAL A 1 644 ? -26.851 -3.619 3.758 1.00 64.56 644 VAL A CA 1
ATOM 4983 C C . VAL A 1 644 ? -25.753 -4.570 3.255 1.00 64.56 644 VAL A C 1
ATOM 4985 O O . VAL A 1 644 ? -24.555 -4.314 3.304 1.00 64.56 644 VAL A O 1
ATOM 4988 N N . LEU A 1 645 ? -26.183 -5.736 2.790 1.00 70.25 645 LEU A N 1
ATOM 4989 C CA . LEU A 1 645 ? -25.373 -6.611 1.948 1.00 70.25 645 LEU A CA 1
ATOM 4990 C C . LEU A 1 645 ? -25.709 -6.292 0.489 1.00 70.25 645 LEU A C 1
ATOM 4992 O O . LEU A 1 645 ? -26.791 -5.752 0.253 1.00 70.25 645 LEU A O 1
ATOM 4996 N N . PRO A 1 646 ? -24.850 -6.639 -0.485 1.00 70.94 646 PRO A N 1
ATOM 4997 C CA . PRO A 1 646 ? -25.157 -6.441 -1.900 1.00 70.94 646 PRO A CA 1
ATOM 4998 C C . PRO A 1 646 ? -26.598 -6.857 -2.227 1.00 70.94 646 PRO A C 1
ATOM 5000 O O . PRO A 1 646 ? -27.082 -7.857 -1.685 1.00 70.94 646 PRO A O 1
ATOM 5003 N N . ALA A 1 647 ? -27.294 -6.082 -3.065 1.00 72.12 647 ALA A N 1
ATOM 5004 C CA . ALA A 1 647 ? -28.724 -6.268 -3.312 1.00 72.12 647 ALA A CA 1
ATOM 5005 C C . ALA A 1 647 ? -29.073 -7.741 -3.605 1.00 72.12 647 ALA A C 1
ATOM 5007 O O . ALA A 1 647 ? -28.387 -8.432 -4.360 1.00 72.12 647 ALA A O 1
ATOM 5008 N N . GLY A 1 648 ? -30.126 -8.248 -2.956 1.00 76.44 648 GLY A N 1
ATOM 5009 C CA . GLY A 1 648 ? -30.538 -9.648 -3.088 1.00 76.44 648 GLY A CA 1
ATOM 5010 C C . GLY A 1 648 ? -29.662 -10.663 -2.339 1.00 76.44 648 GLY A C 1
ATOM 5011 O O . GLY A 1 648 ? -29.825 -11.866 -2.547 1.00 76.44 648 GLY A O 1
ATOM 5012 N N . ARG A 1 649 ? -28.753 -10.234 -1.451 1.00 83.19 649 ARG A N 1
ATOM 5013 C CA . ARG A 1 649 ? -27.960 -11.124 -0.583 1.00 83.19 649 ARG A CA 1
ATOM 5014 C C . ARG A 1 649 ? -28.303 -10.941 0.899 1.00 83.19 649 ARG A C 1
ATOM 5016 O O . ARG A 1 649 ? -28.652 -9.856 1.350 1.00 83.19 649 ARG A O 1
ATOM 5023 N N . LYS A 1 650 ? -28.171 -12.022 1.674 1.00 85.19 650 LYS A N 1
ATOM 5024 C CA . LYS A 1 650 ? -28.255 -12.040 3.148 1.00 85.19 650 LYS A CA 1
ATOM 5025 C C . LYS A 1 650 ? -27.115 -12.861 3.750 1.00 85.19 650 LYS A C 1
ATOM 5027 O O . LYS A 1 650 ? -26.584 -13.747 3.0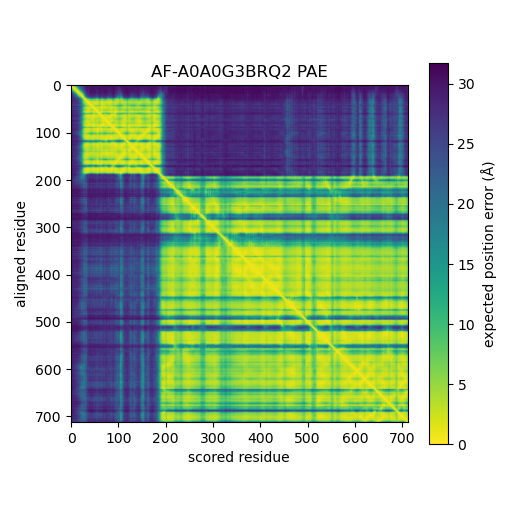79 1.00 85.19 650 LYS A O 1
ATOM 5032 N N . LEU A 1 651 ? -26.761 -12.606 5.011 1.00 88.19 651 LEU A N 1
ATOM 5033 C CA . LEU A 1 651 ? -25.726 -13.377 5.700 1.00 88.19 651 LEU A CA 1
ATOM 5034 C C . LEU A 1 651 ? -26.169 -14.833 5.861 1.00 88.19 651 LEU A C 1
ATOM 5036 O O . LEU A 1 651 ? -27.335 -15.134 6.155 1.00 88.19 651 LEU A O 1
ATOM 5040 N N . VAL A 1 652 ? -25.225 -15.757 5.725 1.00 87.75 652 VAL A N 1
ATOM 5041 C CA . VAL A 1 652 ? -25.436 -17.148 6.122 1.00 87.75 652 VAL A CA 1
ATOM 5042 C C . VAL A 1 652 ? -25.560 -17.180 7.645 1.00 87.75 652 VAL A C 1
ATOM 5044 O O . VAL A 1 652 ? -24.637 -16.817 8.362 1.00 87.75 652 VAL A O 1
ATOM 5047 N N . ASN A 1 653 ? -26.741 -17.563 8.136 1.00 86.38 653 ASN A N 1
ATOM 5048 C CA . ASN A 1 653 ? -27.083 -17.653 9.563 1.00 86.38 653 ASN A CA 1
ATOM 5049 C C . ASN A 1 653 ? -26.879 -16.356 10.368 1.00 86.38 653 ASN A C 1
ATOM 5051 O O . ASN A 1 653 ? -26.740 -16.412 11.584 1.00 86.38 653 ASN A O 1
ATOM 5055 N N . GLY A 1 654 ? -26.846 -15.193 9.705 1.00 83.06 654 GLY A N 1
ATOM 5056 C CA . GLY A 1 654 ? -26.542 -13.923 10.373 1.00 83.06 654 GLY A CA 1
ATOM 5057 C C . GLY A 1 654 ? -25.099 -13.818 10.879 1.00 83.06 654 GLY A C 1
ATOM 5058 O O . GLY A 1 654 ? -24.808 -12.912 11.648 1.00 83.06 654 GLY A O 1
ATOM 5059 N N . GLN A 1 655 ? -24.205 -14.730 10.493 1.00 87.50 655 GLN A N 1
ATOM 5060 C CA . GLN A 1 655 ? -22.854 -14.820 11.044 1.00 87.50 655 GLN A CA 1
ATOM 5061 C C . GLN A 1 655 ? -21.848 -13.996 10.247 1.00 87.50 655 GLN A C 1
ATOM 5063 O O . GLN A 1 655 ? -21.930 -13.896 9.023 1.00 87.50 655 GLN A O 1
ATOM 5068 N N . TYR A 1 656 ? -20.850 -13.470 10.951 1.00 90.75 656 TYR A N 1
ATOM 5069 C CA . TYR A 1 656 ? -19.648 -12.895 10.361 1.00 90.75 656 TYR A CA 1
ATOM 5070 C C . TYR A 1 656 ? -18.408 -13.260 11.178 1.00 90.75 656 TYR A C 1
ATOM 5072 O O . TYR A 1 656 ? -18.490 -13.590 12.364 1.00 90.75 656 TYR A O 1
ATOM 5080 N N . ALA A 1 657 ? -17.244 -13.169 10.539 1.00 92.19 657 ALA A N 1
ATOM 5081 C CA . ALA A 1 657 ? -15.951 -13.255 11.207 1.00 92.19 657 ALA A CA 1
ATOM 5082 C C . ALA A 1 657 ? -15.220 -11.915 11.106 1.00 92.19 657 ALA A C 1
ATOM 5084 O O . ALA A 1 657 ? -15.189 -11.297 10.042 1.00 92.19 657 ALA A O 1
ATOM 5085 N N . LEU A 1 658 ? -14.606 -11.486 12.203 1.00 93.50 658 LEU A N 1
ATOM 5086 C CA . LEU A 1 658 ? -13.793 -10.281 12.285 1.00 93.50 658 LEU A CA 1
ATOM 5087 C C . LEU A 1 658 ? -12.363 -10.647 12.673 1.00 93.50 658 LEU A C 1
ATOM 5089 O O . LEU A 1 658 ? -12.136 -11.321 13.678 1.00 93.50 658 LEU A O 1
ATOM 5093 N N . ARG A 1 659 ? -11.389 -10.147 11.916 1.00 95.44 659 ARG A N 1
ATOM 5094 C CA . ARG A 1 659 ? -9.984 -10.116 12.331 1.00 95.44 659 ARG A CA 1
ATOM 5095 C C . ARG A 1 659 ? -9.521 -8.677 12.491 1.00 95.44 659 ARG A C 1
ATOM 5097 O O . ARG A 1 659 ? -9.984 -7.797 11.767 1.00 95.44 659 ARG A O 1
ATOM 5104 N N . ARG A 1 660 ? -8.595 -8.443 13.416 1.00 95.50 660 ARG A N 1
ATOM 5105 C CA . ARG A 1 660 ? -8.032 -7.116 13.688 1.00 95.50 660 ARG A CA 1
ATOM 5106 C C . ARG A 1 660 ? -6.512 -7.151 13.685 1.00 95.50 660 ARG A C 1
ATOM 5108 O O . ARG A 1 660 ? -5.924 -8.011 14.327 1.00 95.50 660 ARG A O 1
ATOM 5115 N N . LEU A 1 661 ? -5.894 -6.192 13.012 1.00 96.06 661 LEU A N 1
ATOM 5116 C CA . LEU A 1 661 ? -4.480 -5.870 13.131 1.00 96.06 661 LEU A CA 1
ATOM 5117 C C . LEU A 1 661 ? -4.379 -4.538 13.880 1.00 96.06 661 LEU A C 1
ATOM 5119 O O . LEU A 1 661 ? -4.931 -3.525 13.448 1.00 96.06 661 LEU A O 1
ATOM 5123 N N . SER A 1 662 ? -3.733 -4.565 15.039 1.00 93.25 662 SER A N 1
ATOM 5124 C CA . SER A 1 662 ? -3.553 -3.414 15.926 1.00 93.25 662 SER A CA 1
ATOM 5125 C C . SER A 1 662 ? -2.380 -3.673 16.860 1.00 93.25 662 SER A C 1
ATOM 5127 O O . SER A 1 662 ? -2.047 -4.832 17.119 1.00 93.25 662 SER A O 1
ATOM 5129 N N . ALA A 1 663 ? -1.819 -2.611 17.424 1.00 86.81 663 ALA A N 1
ATOM 5130 C CA . ALA A 1 663 ? -0.764 -2.691 18.423 1.00 86.81 663 ALA A CA 1
ATOM 5131 C C . ALA A 1 663 ? -1.016 -1.711 19.576 1.00 86.81 663 ALA A C 1
ATOM 5133 O O . ALA A 1 663 ? -1.888 -0.848 19.472 1.00 86.81 663 ALA A O 1
ATOM 5134 N N . ALA A 1 664 ? -0.273 -1.862 20.676 1.00 81.69 664 ALA A N 1
ATOM 5135 C CA . ALA A 1 664 ? -0.387 -0.961 21.821 1.00 81.69 664 ALA A CA 1
ATOM 5136 C C . ALA A 1 664 ? 0.164 0.430 21.479 1.00 81.69 664 ALA A C 1
ATOM 5138 O O . ALA A 1 664 ? -0.447 1.436 21.834 1.00 81.69 664 ALA A O 1
ATOM 5139 N N . ASN A 1 665 ? 1.277 0.481 20.739 1.00 84.00 665 ASN A N 1
ATOM 5140 C CA . ASN A 1 665 ? 1.846 1.704 20.189 1.00 84.00 665 ASN A CA 1
ATOM 5141 C C . ASN A 1 665 ? 1.955 1.620 18.670 1.00 84.00 665 ASN A C 1
ATOM 5143 O O . ASN A 1 665 ? 2.201 0.567 18.086 1.00 84.00 665 ASN A O 1
ATOM 5147 N N . ILE A 1 666 ? 1.865 2.775 18.015 1.00 85.50 666 ILE A N 1
ATOM 5148 C CA . ILE A 1 666 ? 1.958 2.854 16.555 1.00 85.50 666 ILE A CA 1
ATOM 5149 C C . ILE A 1 666 ? 3.363 2.513 16.017 1.00 85.50 666 ILE A C 1
ATOM 5151 O O . ILE A 1 666 ? 3.525 2.215 14.838 1.00 85.50 666 ILE A O 1
ATOM 5155 N N . THR A 1 667 ? 4.371 2.548 16.889 1.00 86.31 667 THR A N 1
ATOM 5156 C CA . THR A 1 667 ? 5.767 2.177 16.620 1.00 86.31 667 THR A CA 1
ATOM 5157 C C . THR A 1 667 ? 6.058 0.695 16.847 1.00 86.31 667 THR A C 1
ATOM 5159 O O . THR A 1 667 ? 7.176 0.257 16.585 1.00 86.31 667 THR A O 1
ATOM 5162 N N . ASP A 1 668 ? 5.098 -0.078 17.359 1.00 86.19 668 ASP A N 1
ATOM 5163 C CA . ASP A 1 668 ? 5.291 -1.512 17.557 1.00 86.19 668 ASP A CA 1
ATOM 5164 C C . ASP A 1 668 ? 5.351 -2.203 16.187 1.00 86.19 668 ASP A C 1
ATOM 5166 O O . ASP A 1 668 ? 4.507 -1.975 15.315 1.00 86.19 668 ASP A O 1
ATOM 5170 N N . GLY A 1 669 ? 6.359 -3.052 15.998 1.00 87.69 669 GLY A N 1
ATOM 5171 C CA . GLY A 1 669 ? 6.648 -3.722 14.736 1.00 87.69 669 GLY A CA 1
ATOM 5172 C C . GLY A 1 669 ? 7.219 -5.117 14.940 1.00 87.69 669 GLY A C 1
ATOM 5173 O O . GLY A 1 669 ? 7.537 -5.504 16.064 1.00 87.69 669 GLY A O 1
ATOM 5174 N N . ASN A 1 670 ? 7.398 -5.855 13.841 1.00 86.00 670 ASN A N 1
ATOM 5175 C CA . ASN A 1 670 ? 7.831 -7.256 13.917 1.00 86.00 670 ASN A CA 1
ATOM 5176 C C . ASN A 1 670 ? 9.344 -7.488 13.798 1.00 86.00 670 ASN A C 1
ATOM 5178 O O . ASN A 1 670 ? 9.808 -8.631 13.794 1.00 86.00 670 ASN A O 1
ATOM 5182 N N . MET A 1 671 ? 10.116 -6.398 13.735 1.00 76.06 671 MET A N 1
ATOM 5183 C CA . MET A 1 671 ? 11.555 -6.454 13.468 1.00 76.06 671 MET A CA 1
ATOM 5184 C C . MET A 1 671 ? 12.346 -7.198 14.545 1.00 76.06 671 MET A C 1
ATOM 5186 O O . MET A 1 671 ? 13.332 -7.859 14.229 1.00 76.06 671 MET A O 1
ATOM 5190 N N . GLN A 1 672 ? 11.924 -7.084 15.808 1.00 74.62 672 GLN A N 1
ATOM 5191 C CA . GLN A 1 672 ? 12.594 -7.700 16.961 1.00 74.62 672 GLN A CA 1
ATOM 5192 C C . GLN A 1 672 ? 11.803 -8.897 17.515 1.00 74.62 672 GLN A C 1
ATOM 5194 O O . GLN A 1 672 ? 12.375 -9.920 17.892 1.00 74.62 672 GLN A O 1
ATOM 5199 N N . SER A 1 673 ? 10.472 -8.847 17.486 1.00 77.12 673 SER A N 1
ATOM 5200 C CA . SER A 1 673 ? 9.565 -9.884 18.003 1.00 77.12 673 SER A CA 1
ATOM 5201 C C . SER A 1 673 ? 8.364 -10.061 17.071 1.00 77.12 673 SER A C 1
ATOM 5203 O O . SER A 1 673 ? 8.045 -9.151 16.332 1.00 77.12 673 SER A O 1
ATOM 5205 N N . ASP A 1 674 ? 7.670 -11.202 17.080 1.00 79.94 674 ASP A N 1
ATOM 5206 C CA . ASP A 1 674 ? 6.396 -11.369 16.343 1.00 79.94 674 ASP A CA 1
ATOM 5207 C C . ASP A 1 674 ? 5.215 -10.797 17.158 1.00 79.94 674 ASP A C 1
ATOM 5209 O O . ASP A 1 674 ? 4.261 -11.496 17.513 1.00 79.94 674 ASP A O 1
ATOM 5213 N N . ALA A 1 675 ? 5.350 -9.535 17.581 1.00 82.56 675 ALA A N 1
ATOM 5214 C CA . ALA A 1 675 ? 4.451 -8.898 18.542 1.00 82.56 675 ALA A CA 1
ATOM 5215 C C . ALA A 1 675 ? 3.132 -8.432 17.916 1.00 82.56 675 ALA A C 1
ATOM 5217 O O . ALA A 1 675 ? 2.094 -8.468 18.581 1.00 82.56 675 ALA A O 1
ATOM 5218 N N . VAL A 1 676 ? 3.151 -8.009 16.650 1.00 90.38 676 VAL A N 1
ATOM 5219 C CA . VAL A 1 676 ? 1.984 -7.449 15.964 1.00 90.38 676 VAL A CA 1
ATOM 5220 C C . VAL A 1 676 ? 1.515 -8.411 14.879 1.00 90.38 676 VAL A C 1
ATOM 5222 O O . VAL A 1 676 ? 2.187 -8.643 13.877 1.00 90.38 676 VAL A O 1
ATOM 5225 N N . LYS A 1 677 ? 0.320 -8.966 15.069 1.00 92.06 677 LYS A N 1
ATOM 5226 C CA . LYS A 1 677 ? -0.293 -9.945 14.167 1.00 92.06 677 LYS A CA 1
ATOM 5227 C C . LYS A 1 677 ? -1.808 -9.822 14.176 1.00 92.06 677 LYS A C 1
ATOM 5229 O O . LYS A 1 677 ? -2.383 -9.148 15.032 1.00 92.06 677 LYS A O 1
ATOM 5234 N N . TRP A 1 678 ? -2.456 -10.508 13.240 1.00 93.19 678 TRP A N 1
ATOM 5235 C CA . TRP A 1 678 ? -3.909 -10.616 13.218 1.00 93.19 678 TRP A CA 1
ATOM 5236 C C . TRP A 1 678 ? -4.440 -11.275 14.495 1.00 93.19 678 TRP A C 1
ATOM 5238 O O . TRP A 1 678 ? -4.044 -12.379 14.863 1.00 93.19 678 TRP A O 1
ATOM 5248 N N . GLN A 1 679 ? -5.374 -10.594 15.144 1.00 91.69 679 GLN A N 1
ATOM 5249 C CA . GLN A 1 679 ? -6.174 -11.079 16.258 1.00 91.69 679 GLN A CA 1
ATOM 5250 C C . GLN A 1 679 ? -7.514 -11.596 15.720 1.00 91.69 679 GLN A C 1
ATOM 5252 O O . GLN A 1 679 ? -8.103 -10.983 14.824 1.00 91.69 679 GLN A O 1
ATOM 5257 N N . GLY A 1 680 ? -8.013 -12.699 16.282 1.00 86.38 680 GLY A N 1
ATOM 5258 C CA . GLY A 1 680 ? -9.251 -13.357 15.853 1.00 86.38 680 GLY A CA 1
ATOM 5259 C C . GLY A 1 680 ? -9.017 -14.673 15.088 1.00 86.38 680 GLY A C 1
ATOM 5260 O O . GLY A 1 680 ? -7.906 -15.200 15.116 1.00 86.38 680 GLY A O 1
ATOM 5261 N N . PRO A 1 681 ? -10.045 -15.222 14.411 1.00 81.25 681 PRO A N 1
ATOM 5262 C CA . PRO A 1 681 ? -11.344 -14.600 14.164 1.00 81.25 681 PRO A CA 1
ATOM 5263 C C . PRO A 1 681 ? -12.179 -14.443 15.440 1.00 81.25 681 PRO A C 1
ATOM 5265 O O . PRO A 1 681 ? -12.314 -15.364 16.239 1.00 81.25 681 PRO A O 1
ATOM 5268 N N . MET A 1 682 ? -12.755 -13.258 15.612 1.00 85.00 682 MET A N 1
ATOM 5269 C CA . MET A 1 682 ? -13.870 -13.015 16.520 1.00 85.00 682 MET A CA 1
ATOM 5270 C C . MET A 1 682 ? -15.152 -13.255 15.726 1.00 85.00 682 MET A C 1
ATOM 5272 O O . MET A 1 682 ? -15.364 -12.615 14.695 1.00 85.00 682 MET A O 1
ATOM 5276 N N . TYR A 1 683 ? -15.979 -14.194 16.171 1.00 81.31 683 TYR A N 1
ATOM 5277 C CA . TYR A 1 683 ? -17.260 -14.474 15.530 1.00 81.31 683 TYR A CA 1
ATOM 5278 C C . TYR A 1 683 ? -18.347 -13.615 16.155 1.00 81.31 683 TYR A C 1
ATOM 5280 O O . TYR A 1 683 ? -18.438 -13.512 17.379 1.00 81.31 683 TYR A O 1
ATOM 5288 N N . GLY A 1 684 ? -19.168 -13.013 15.306 1.00 76.19 684 GLY A N 1
ATOM 5289 C CA . GLY A 1 684 ? -20.330 -12.253 15.728 1.00 76.19 684 GLY A CA 1
ATOM 5290 C C . GLY A 1 684 ? -21.570 -12.684 14.965 1.00 76.19 684 GLY A C 1
ATOM 5291 O O . GLY A 1 684 ? -21.492 -13.267 13.881 1.00 76.19 684 GLY A O 1
ATOM 5292 N N . ASN A 1 685 ? -22.719 -12.371 15.552 1.00 74.62 685 ASN A N 1
ATOM 5293 C CA . ASN A 1 685 ? -24.009 -12.474 14.892 1.00 74.62 685 ASN A CA 1
ATOM 5294 C C . ASN A 1 685 ? -24.522 -11.059 14.638 1.00 74.62 685 ASN A C 1
ATOM 5296 O O . ASN A 1 685 ? -24.400 -10.188 15.500 1.00 74.62 685 ASN A O 1
ATOM 5300 N N . GLN A 1 686 ? -25.110 -10.835 13.469 1.00 68.88 686 GLN A N 1
ATOM 5301 C CA . GLN A 1 686 ? -25.873 -9.632 13.183 1.00 68.88 686 GLN A CA 1
ATOM 5302 C C . GLN A 1 686 ? -27.007 -9.536 14.209 1.00 68.88 686 GLN A C 1
ATOM 5304 O O . GLN A 1 686 ? -27.869 -10.414 14.270 1.00 68.88 686 GLN A O 1
ATOM 5309 N N . SER A 1 687 ? -26.968 -8.511 15.063 1.00 54.19 687 SER A N 1
ATOM 5310 C CA . SER A 1 687 ? -27.788 -8.498 16.275 1.00 54.19 687 SER A CA 1
ATOM 5311 C C . SER A 1 687 ? -29.253 -8.121 16.047 1.00 54.19 687 SER A C 1
ATOM 5313 O O . SER A 1 687 ? -30.060 -8.470 16.893 1.00 54.19 687 SER A O 1
ATOM 5315 N N . THR A 1 688 ? -29.634 -7.488 14.934 1.00 49.66 688 THR A N 1
ATOM 5316 C CA . THR A 1 688 ? -31.029 -7.135 14.580 1.00 49.66 688 THR A CA 1
ATOM 5317 C C . THR A 1 688 ? -31.107 -6.671 13.110 1.00 49.66 688 THR A C 1
ATOM 5319 O O . THR A 1 688 ? -30.116 -6.708 12.377 1.00 49.66 688 THR A O 1
ATOM 5322 N N . VAL A 1 689 ? -32.294 -6.212 12.684 1.00 53.09 689 VAL A N 1
ATOM 5323 C CA . VAL A 1 689 ? -32.639 -5.574 11.393 1.00 53.09 689 VAL A CA 1
ATOM 5324 C C . VAL A 1 689 ? -31.666 -4.444 10.970 1.00 53.09 689 VAL A C 1
ATOM 5326 O O . VAL A 1 689 ? -31.613 -4.097 9.795 1.00 53.09 689 VAL A O 1
ATOM 5329 N N . ASP A 1 690 ? -30.833 -3.936 11.886 1.00 58.62 690 ASP A N 1
ATOM 5330 C CA . ASP A 1 690 ? -30.045 -2.701 11.747 1.00 58.62 690 ASP A CA 1
ATOM 5331 C C . ASP A 1 690 ? -28.572 -2.878 11.319 1.00 58.62 690 ASP A C 1
ATOM 5333 O O . ASP A 1 690 ? -27.806 -1.923 11.388 1.00 58.62 690 ASP A O 1
ATOM 5337 N N . GLY A 1 691 ? -28.141 -4.068 10.888 1.00 76.31 691 GLY A N 1
ATOM 5338 C CA . GLY A 1 691 ? -26.771 -4.310 10.387 1.00 76.31 691 GLY A CA 1
ATOM 5339 C C . GLY A 1 691 ? -25.757 -4.788 11.443 1.00 76.31 691 GLY A C 1
ATOM 5340 O O . GLY A 1 691 ? -26.132 -5.219 12.533 1.00 76.31 691 GLY A O 1
ATOM 5341 N N . ILE A 1 692 ? -24.459 -4.786 11.101 1.00 83.44 692 ILE A N 1
ATOM 5342 C CA . ILE A 1 692 ? -23.365 -5.227 11.995 1.00 83.44 692 ILE A CA 1
ATOM 5343 C C . ILE A 1 692 ? -22.721 -4.005 12.652 1.00 83.44 692 ILE A C 1
ATOM 5345 O O . ILE A 1 692 ? -22.024 -3.251 11.975 1.00 83.44 692 ILE A O 1
ATOM 5349 N N . ALA A 1 693 ? -22.902 -3.829 13.961 1.00 84.75 693 ALA A N 1
ATOM 5350 C CA . ALA A 1 693 ? -22.239 -2.776 14.729 1.00 84.75 693 ALA A CA 1
ATOM 5351 C C . ALA A 1 693 ? -20.923 -3.278 15.347 1.00 84.75 693 ALA A C 1
ATOM 5353 O O . ALA A 1 693 ? -20.908 -4.288 16.050 1.00 84.75 693 ALA A O 1
ATOM 5354 N N . GLN A 1 694 ? -19.818 -2.567 15.119 1.00 86.81 694 GLN A N 1
ATOM 5355 C CA . GLN A 1 694 ? -18.502 -2.953 15.623 1.00 86.81 694 GLN A CA 1
ATOM 5356 C C . GLN A 1 694 ? -17.675 -1.744 16.065 1.00 86.81 694 GLN A C 1
ATOM 5358 O O . GLN A 1 694 ? -17.458 -0.800 15.306 1.00 86.81 694 GLN A O 1
ATOM 5363 N N . ARG A 1 695 ? -17.129 -1.813 17.285 1.00 87.31 695 ARG A N 1
ATOM 5364 C CA . ARG A 1 695 ? -16.119 -0.862 17.767 1.00 87.31 695 ARG A CA 1
ATOM 5365 C C . ARG A 1 695 ? -14.753 -1.178 17.153 1.00 87.31 695 ARG A C 1
ATOM 5367 O O . ARG A 1 695 ? -14.293 -2.323 17.219 1.00 87.31 695 ARG A O 1
ATOM 5374 N N . LEU A 1 696 ? -14.117 -0.160 16.586 1.00 89.25 696 LEU A N 1
ATOM 5375 C CA . LEU A 1 696 ? -12.764 -0.160 16.038 1.00 89.25 696 LEU A CA 1
ATOM 5376 C C . LEU A 1 696 ? -11.825 0.539 17.021 1.00 89.25 696 LEU A C 1
ATOM 5378 O O . LEU A 1 696 ? -12.117 1.647 17.472 1.00 89.25 696 LEU A O 1
ATOM 5382 N N . GLU A 1 697 ? -10.689 -0.080 17.328 1.00 86.56 697 GLU A N 1
ATOM 5383 C CA . GLU A 1 697 ? -9.666 0.564 18.161 1.00 86.56 697 GLU A CA 1
ATOM 5384 C C . GLU A 1 697 ? -8.977 1.705 17.398 1.00 86.56 697 GLU A C 1
ATOM 5386 O O . GLU A 1 697 ? -8.974 1.685 16.158 1.00 86.56 697 GLU A O 1
ATOM 5391 N N . PRO A 1 698 ? -8.391 2.693 18.100 1.00 87.56 698 PRO A N 1
ATOM 5392 C CA . PRO A 1 698 ? -7.528 3.688 17.472 1.00 87.56 698 PRO A CA 1
ATOM 5393 C C . PRO A 1 698 ? -6.424 3.022 16.644 1.00 87.56 698 PRO A C 1
ATOM 5395 O O . PRO A 1 698 ? -5.840 2.031 17.081 1.00 87.56 698 PRO A O 1
ATOM 5398 N N . GLY A 1 699 ? -6.152 3.545 15.447 1.00 93.00 699 GLY A N 1
ATOM 5399 C CA . GLY A 1 699 ? -5.067 3.065 14.589 1.00 93.00 699 GLY A CA 1
ATOM 5400 C C . GLY A 1 699 ? -5.121 1.562 14.299 1.00 93.00 699 GLY A C 1
ATOM 5401 O O . GLY A 1 699 ? -4.124 0.866 14.486 1.00 93.00 699 GLY A O 1
ATOM 5402 N N . SER A 1 700 ? -6.275 1.044 13.865 1.00 96.19 700 SER A N 1
ATOM 5403 C CA . SER A 1 700 ? -6.470 -0.391 13.600 1.00 96.19 700 SER A CA 1
ATOM 5404 C C . SER A 1 700 ? -6.935 -0.687 12.174 1.00 96.19 700 SER A C 1
ATOM 5406 O O . SER A 1 700 ? -7.696 0.082 11.583 1.00 96.19 700 SER A O 1
ATOM 5408 N N . VAL A 1 701 ? -6.518 -1.842 11.643 1.00 98.12 701 VAL A N 1
ATOM 5409 C CA . VAL A 1 701 ? -7.064 -2.436 10.411 1.00 98.12 701 VAL A CA 1
ATOM 5410 C C . VAL A 1 701 ? -7.975 -3.593 10.799 1.00 98.12 701 VAL A C 1
ATOM 5412 O O . VAL A 1 701 ? -7.587 -4.474 11.563 1.00 98.12 701 VAL A O 1
ATOM 5415 N N . ASN A 1 702 ? -9.197 -3.605 10.282 1.00 96.62 702 ASN A N 1
ATOM 5416 C CA . ASN A 1 702 ? -10.222 -4.577 10.640 1.00 96.62 702 ASN A CA 1
ATOM 5417 C C . ASN A 1 702 ? -10.734 -5.243 9.365 1.00 96.62 702 ASN A C 1
ATOM 5419 O O . ASN A 1 702 ? -11.091 -4.556 8.415 1.00 96.62 702 ASN A O 1
ATOM 5423 N N . LEU A 1 703 ? -10.771 -6.571 9.340 1.00 96.62 703 LEU A N 1
ATOM 5424 C CA . LEU A 1 703 ? -11.243 -7.350 8.203 1.00 96.62 703 LEU A CA 1
ATOM 5425 C C . LEU A 1 703 ? -12.477 -8.149 8.602 1.00 96.62 703 LEU A C 1
ATOM 5427 O O . LEU A 1 703 ? -12.385 -9.102 9.380 1.00 96.62 703 LEU A O 1
ATOM 5431 N N . PHE A 1 704 ? -13.612 -7.784 8.019 1.00 94.88 704 PHE A N 1
ATOM 5432 C CA . PHE A 1 704 ? -14.855 -8.535 8.103 1.00 94.88 704 PHE A CA 1
ATOM 5433 C C . PHE A 1 704 ? -14.912 -9.546 6.960 1.00 94.88 704 PHE A C 1
ATOM 5435 O O . PHE A 1 704 ? -14.680 -9.205 5.801 1.00 94.88 704 PHE A O 1
ATOM 5442 N N . THR A 1 705 ? -15.237 -10.793 7.287 1.00 94.44 705 THR A N 1
ATOM 5443 C CA . THR A 1 705 ? -15.617 -11.829 6.326 1.00 94.44 705 THR A CA 1
ATOM 5444 C C . THR A 1 705 ? -17.090 -12.151 6.522 1.00 94.44 705 THR A C 1
ATOM 5446 O O . THR A 1 705 ? -17.498 -12.600 7.594 1.00 94.44 705 THR A O 1
ATOM 5449 N N . LEU A 1 706 ? -17.868 -11.898 5.475 1.00 93.00 706 LEU A N 1
ATOM 5450 C CA . LEU A 1 706 ? -19.321 -11.978 5.449 1.00 93.00 706 LEU A CA 1
ATOM 5451 C C . LEU A 1 706 ? -19.730 -13.123 4.509 1.00 93.00 706 LEU A C 1
ATOM 5453 O O . LEU A 1 706 ? -19.722 -12.929 3.292 1.00 93.00 706 LEU A O 1
ATOM 5457 N N . PRO A 1 707 ? -20.047 -14.325 5.018 1.00 92.69 707 PRO A N 1
ATOM 5458 C CA . PRO A 1 707 ? -20.606 -15.387 4.189 1.00 92.69 707 PRO A CA 1
ATOM 5459 C C . PRO A 1 707 ? -22.020 -15.000 3.737 1.00 92.69 707 PRO A C 1
ATOM 5461 O O . PRO A 1 707 ? -22.862 -14.626 4.555 1.00 92.69 707 PRO A O 1
ATOM 5464 N N . LEU A 1 708 ? -22.295 -15.102 2.439 1.00 90.69 708 LEU A N 1
ATOM 5465 C CA . LEU A 1 708 ? -23.524 -14.644 1.795 1.00 90.69 708 LEU A CA 1
ATOM 5466 C C . LEU A 1 708 ? -24.317 -15.798 1.174 1.00 90.69 708 LEU A C 1
ATOM 5468 O O . LEU A 1 708 ? -23.770 -16.761 0.645 1.00 90.69 708 LEU A O 1
ATOM 5472 N N . LYS A 1 709 ? -25.642 -15.652 1.171 1.00 89.12 709 LYS A N 1
ATOM 5473 C CA . LYS A 1 709 ? -26.592 -16.463 0.397 1.00 89.12 709 LYS A CA 1
ATOM 5474 C C . LYS A 1 709 ? -27.615 -15.560 -0.285 1.00 89.12 709 LYS A C 1
ATOM 5476 O O . LYS A 1 709 ? -27.762 -14.400 0.097 1.00 89.12 709 LYS A O 1
ATOM 5481 N N . ALA A 1 710 ? -28.330 -16.087 -1.275 1.00 84.44 710 ALA A N 1
ATOM 5482 C CA . ALA A 1 710 ? -29.443 -15.367 -1.887 1.00 84.44 710 ALA A CA 1
ATOM 5483 C C . ALA A 1 710 ? -30.510 -15.008 -0.833 1.00 84.44 710 ALA A C 1
ATOM 5485 O O . ALA A 1 710 ? -30.833 -15.816 0.050 1.00 84.44 710 ALA A O 1
ATOM 5486 N N . ALA A 1 711 ? -31.035 -13.787 -0.908 1.00 77.94 711 ALA A N 1
ATOM 5487 C CA . ALA A 1 711 ? -32.281 -13.420 -0.253 1.00 77.94 711 ALA A CA 1
ATOM 5488 C C . ALA A 1 711 ? -33.417 -14.208 -0.930 1.00 77.94 711 ALA A C 1
ATOM 5490 O O . ALA A 1 711 ? -33.422 -14.347 -2.150 1.00 77.94 711 ALA A O 1
ATOM 5491 N N . GLN A 1 712 ? -34.294 -14.802 -0.118 1.00 64.19 712 GLN A N 1
ATOM 5492 C CA . GLN A 1 712 ? -35.457 -15.552 -0.605 1.00 64.19 712 GLN A CA 1
ATOM 5493 C C . GLN A 1 712 ? -36.636 -14.609 -0.740 1.00 64.19 712 GLN A C 1
ATOM 5495 O O . GLN A 1 712 ? -36.705 -13.703 0.127 1.00 64.19 712 GLN A O 1
#

Secondary structure (DSSP, 8-state):
----PPP----------------------EEEPP-TTSSPPPTT--EEES-SS-SSEEESSSSEEEEETT-TT-PPPPSSSSEEEEEESTT-EEEEEEEE-TTEEEEEEEEEEE-TTSTT----EEEEETTEE-SSPB----SS-EEEEPPPEEESS-EEEEEEEEE---S-S--EEEEEEEEEEEE------EEEEEE--GGGEEES---GGGEEEEE-S-HHHHHHHH-GGGT--HHHHHHHHHTT--EEEES-SGGGGG--TT-GGGS--GGGGGTS-GGG-SPPHHHHHHHHSTTTT--EEEEEE-GGGGT--SS-S---TT-GGGPPPB-TTSPBPP-HHHHHHHHHHHHHHHHHTTT---EEEE-SSGGGTS-HHHHHHHHHHHHHHHHHH-TT-EEEEEE-SS-BTTB-HHHHHHHHHHHHHHTT-GGGEEEEEEEEEEE-GGGTT-S-HHHHHHHHHHHHHHHHHH-HHHHHHHHHTTTTSTT--TTSPEEEEEEEEEE-S--STT-SGGG--BHHHHHHHHHHHHHHHHTT-SEEEEEE-SSS-EETTEEEEETTEEEEEEEE-HHHHHHHHHHHH--SEEE-EEEES-PEEEPTTS-EEESEEEEEEE-TTSSEEEEEEEE--SS--EEEEE---STTEEEGGGEEEEEEE--SSTT-BTTTSS-S--EEEEEEE--STT-EEEEEPTTEEEEEEEEEEE--